Protein AF-A0A2M7J0S3-F1 (afdb_monomer)

Nearest PDB structures (foldseek):
  3ipl-assembly2_B  TM=6.692E-01  e=1.145E-30  Staphylococcus aureus subsp. aureus N315
  3wv4-assembly1_A  TM=7.701E-01  e=1.755E-23  Streptomyces halstedii
  3wv4-assembly2_B  TM=7.787E-01  e=6.938E-21  Streptomyces halstedii
  3wvn-assembly2_B  TM=7.844E-01  e=5.944E-20  Streptomyces halstedii
  3wv5-assembly2_B  TM=7.786E-01  e=8.421E-20  Streptomyces halstedii

Foldseek 3Di:
DDFDKDKDKDAPPRPCVVVQVVQLQVQLCVVFVFRDPDAARMKMFIATPVRHTFWMKHKDQQPPDQDPCCLQDPDGPQVLVCVQVVHRDDSRQEMEIGSTGGNDPVCLVVVVVVVLVVSVVSVHFKYKYKDFPVNQVVCVVLVWHWGFRFWGDLVSDDPVNSVNSGCVCVSGITITMTTNDVDSVLVVVQQPLLVLLVVLCVVFVQQWAEAEPVDTHGSVRLNVLLVVVLVVVLPDPALEEEEAEFFGPVSLSNLSSLSRNNREYQYDDPLDDLVQSLLSCQLQLHQKYKYPCVVVNVVSCVVSVWDFPDWDWDQRNNDTIIIGGTPPRDDFDDQPQFSYWAWDFDLVQHTWTFGFHSNLLVQVLVLLLVQAVQAAAAEEEEQDTCSPLQCVRPQRSNNSSRSYYHYGYGNVQLADDHQDGGDLVSVQCSLQVRLHQEYEDEQVNLLSPLVCVVVPHDDSPNHQEYEYEPADHDLVSVVSCVVVVHRYKAFYADVQSSGTQAIAYPVWHDRQFNHAGGPQWDWDADPQQFIWIAGSGTLDIGPDHGDDHGGTHGPQWGWDADPVRTIHTQEGVVQFAAALVGDTDHQSNLFNQLCSQQQFPGWGWDHHHHQAIEIATATPDPDPVSVVSSVVSLVVSQVVDDRRHRHPYYDYDPDDQDSVVVQAHSNGHGSNVD

Sequence (674 aa):
MNRTFTVHFSEPKADDRAEIEQFIRTVFFQAYGAKISHFMPRLMSLRDLEGKLFAACGLRDATHERLFLETYTDQPIEQLLSARVGRPVPRKDIIEIGNFSVAEMGMARLLNGAIFDQLHATSKHWAVFTGVQLLRNALIKSDITPEFLCDVDKQRLPLEEQADWGSYYEQKPQVMAIERSESITEKKMQPALIAALARQCAQQPDVLALVGEKHTFSYGELGRAIEQISALLHTFPAHTLGLALDNSALWAVLDLAGLASHKVIIPLPFFFSAEQIAHSILDAGITSILTDQPAGYEQILSASGIETEAVCTHIIGGREITELRLANIPTKVLPEGTVKVTYTSGTTGHPKGVCLSANALYQVAESLRIATHAQPGDQHVSVLPFATLLENLAGIYVPLLAGATCHLQPLATVGLSGSSGLDVQKMLGALIKRDATSTILTPQLLHALIAALEAGHPKPAHLRFVAIGGATVSERLLLRAEALKLPVFEGYGLSECASVVALNTESAHRIGSVGRPLPHNRLKFAADGEILVAGSTLLGYIGDEPVKAGDYWPTGDIGFLDDEGYLHLSGRKKNIFITSFGRNVSPEWVERELTLYPAIAQAAVFGEGRPWNTAVIVPRGTTPEGMAAVNLAIAEANRLLPDYAQVKCWLPANAPFLPQNGQLTANGRLKRDA

pLDDT: mean 90.09, std 9.77, range [32.38, 98.75]

Secondary structure (DSSP, 8-state):
----EEEEEE-TT-TTHHHHHHHHHHHHHHHH--------SEEEEEEETT--EEEEEEEEETTTS--GGGGS-SS-HHHHHHHHHTS---GGGEEEEEEEEESSTTHHHHHHHHHHHHHHHTT--EEEEEE-HHHHHHHHHTT--PEEEEE--GGGS-HHHHGGGTTGGGG--EEEEEE--S-HHHHHHS-HHHHHHHHHHHH-TTSEEEEESS-EEEHHHHHHHHHHHHHHHHT-S-SEEEEE--S-HHHHHHHHHHHHTT-EEEE--TTS-HHHHHHHHHHHT--EEEES-HHHHHHHHHHTT--EEEEEEEEETTEEEEEEEESSPPP--PPTTEEEEEEEE-TTSSEEEEEEEHHHHHHHHHHHHHHTT--TT-EEE--S-TTSHHHIIIIIIHHHHHT-EEEE--TTTTTEETTTEE-HHHHHHHHHHTT-SEEEE-HHHHHHHHHHHHTTPPP-TT--EEEE-SSPPPHHHHHHHHHTT--EEEEEEEGGGTEEEEE--SSS--TTS--EEPTT-EEEE-TT-EEEEESS--SEETTSPPPPTTPPEEEEEEEEE-TTS-EEEEEETTT-EE-TTS-EE-HHHHHHHHHTSTTEEEEEEE-TT-SSEEEEEEES--SHHHHHHHHHHHHHHHHHS-GGG-EEEEEE-SS---TTTTSB-TTS-B-TT-

Radius of gyration: 31.03 Å; Cα contacts (8 Å, |Δi|>4): 1410; chains: 1; bounding box: 91×50×81 Å

Mean predicted aligned error: 13.44 Å

Solvent-accessible surface area (backbone atoms only — not comparable to full-atom values): 35746 Å² total; per-residue (Å²): 134,88,82,64,72,45,81,48,79,32,45,89,82,40,91,64,32,66,59,55,52,51,49,38,32,49,44,40,29,73,75,27,60,16,60,70,84,83,76,50,64,32,33,41,35,35,18,38,90,88,63,52,79,43,32,36,30,15,39,42,59,41,70,84,47,86,58,75,73,48,57,57,42,99,56,60,64,40,58,56,49,15,65,72,73,74,46,92,47,63,50,72,28,34,32,40,47,41,68,78,30,54,77,48,86,77,41,51,62,54,53,53,49,55,51,51,53,49,29,60,78,66,70,31,44,30,45,31,34,74,41,34,63,68,56,50,54,54,35,45,76,63,76,41,78,65,46,80,74,46,69,58,54,70,83,61,48,61,78,83,57,53,70,35,41,48,51,49,70,79,51,58,31,27,35,32,36,37,73,64,56,84,42,69,65,50,69,70,64,47,39,66,50,55,58,50,35,50,52,39,17,70,75,42,35,84,46,59,32,31,42,24,85,90,44,70,26,27,20,40,50,43,48,53,50,25,54,55,46,17,59,53,53,63,71,46,89,53,59,27,37,29,40,44,55,68,42,30,35,64,48,55,42,54,55,52,10,26,50,69,51,68,25,24,37,28,50,48,51,87,59,52,51,56,67,51,50,48,48,51,33,55,64,63,22,37,34,31,33,42,22,76,49,55,72,62,51,51,51,36,31,53,78,65,74,44,48,71,71,46,80,45,81,42,78,57,96,88,38,78,34,34,36,42,29,43,42,94,54,52,88,55,78,65,50,87,68,49,31,33,37,45,68,42,68,34,97,84,75,56,65,42,41,35,26,29,32,51,64,26,50,32,49,41,26,52,44,46,23,61,60,68,63,49,39,64,80,38,23,32,39,49,64,60,59,56,47,40,62,55,39,37,37,61,48,45,47,16,34,44,66,30,52,8,25,26,35,26,41,38,47,67,65,34,17,35,42,81,87,80,45,74,39,66,67,36,31,53,47,46,38,44,80,56,55,19,22,29,38,57,36,42,58,67,55,47,50,52,51,50,53,41,44,76,73,69,46,88,72,56,85,52,51,66,40,33,42,30,33,97,58,87,70,50,56,70,58,51,52,55,35,48,76,70,67,45,48,68,26,42,32,36,62,41,68,62,40,48,21,68,45,21,40,26,31,96,93,48,69,49,89,79,34,30,10,31,69,38,87,58,51,45,80,48,65,47,99,85,26,34,36,25,42,21,57,35,44,33,32,23,45,64,85,50,77,61,51,61,92,73,52,66,45,78,69,55,35,24,39,49,68,50,99,86,52,35,33,31,77,63,40,44,63,89,62,49,34,42,27,60,82,74,45,80,38,37,32,69,60,52,25,44,56,46,42,73,33,86,35,30,67,44,53,48,53,47,36,66,66,28,91,53,24,36,33,41,30,26,59,68,34,89,49,75,68,29,51,50,41,36,55,50,42,48,54,58,41,35,74,76,37,58,79,89,62,24,65,79,44,75,42,78,46,95,58,76,81,32,50,91,78,54,29,19,36,79,82,69,46,79,36,88,94,99

Structure (mmCIF, N/CA/C/O backbone):
data_AF-A0A2M7J0S3-F1
#
_entry.id   AF-A0A2M7J0S3-F1
#
loop_
_atom_site.group_PDB
_atom_site.id
_atom_site.type_symbol
_atom_site.label_atom_id
_atom_site.label_alt_id
_atom_site.label_comp_id
_atom_site.label_asym_id
_atom_site.label_entity_id
_atom_site.label_seq_id
_atom_site.pdbx_PDB_ins_code
_atom_site.Cartn_x
_atom_site.Cartn_y
_atom_site.Cartn_z
_atom_site.occupancy
_atom_site.B_iso_or_equiv
_atom_site.auth_seq_id
_atom_site.auth_comp_id
_atom_site.auth_asym_id
_atom_site.auth_atom_id
_atom_site.pdbx_PDB_model_num
ATOM 1 N N . MET A 1 1 ? -26.848 18.450 5.340 1.00 32.38 1 MET A N 1
ATOM 2 C CA . MET A 1 1 ? -26.192 19.356 6.306 1.00 32.38 1 MET A CA 1
ATOM 3 C C . MET A 1 1 ? -25.910 18.540 7.556 1.00 32.38 1 MET A C 1
ATOM 5 O O . MET A 1 1 ? -26.853 18.249 8.280 1.00 32.38 1 MET A O 1
ATOM 9 N N . ASN A 1 2 ? -24.673 18.084 7.758 1.00 43.59 2 ASN A N 1
ATOM 10 C CA . ASN A 1 2 ? -24.297 17.350 8.970 1.00 43.59 2 ASN A CA 1
ATOM 11 C C . ASN A 1 2 ? -23.998 18.372 10.068 1.00 43.59 2 ASN A C 1
ATOM 13 O O . ASN A 1 2 ? -23.011 19.094 9.982 1.00 43.59 2 ASN A O 1
ATOM 17 N N . ARG A 1 3 ? -24.891 18.483 11.054 1.00 60.50 3 ARG A N 1
ATOM 18 C CA . ARG A 1 3 ? -24.628 19.228 12.290 1.00 60.50 3 ARG A CA 1
ATOM 19 C C . ARG A 1 3 ? -23.797 18.337 13.214 1.00 60.50 3 ARG A C 1
ATOM 21 O O . ARG A 1 3 ? -24.129 17.164 13.372 1.00 60.50 3 ARG A O 1
ATOM 28 N N . THR A 1 4 ? -22.738 18.884 13.798 1.00 67.12 4 THR A N 1
ATOM 29 C CA . THR A 1 4 ? -21.913 18.203 14.806 1.00 67.12 4 THR A CA 1
ATOM 30 C C . THR A 1 4 ? -22.529 18.407 16.187 1.00 67.12 4 THR A C 1
ATOM 32 O O . THR A 1 4 ? -22.968 19.514 16.502 1.00 67.12 4 THR A O 1
ATOM 35 N N . PHE A 1 5 ? -22.552 17.353 17.003 1.00 81.06 5 PHE A N 1
ATOM 36 C CA . PHE A 1 5 ? -23.124 17.372 18.348 1.00 81.06 5 PHE A CA 1
ATOM 37 C C . PHE A 1 5 ? -22.103 16.923 19.393 1.00 81.06 5 PHE A C 1
ATOM 39 O O . PHE A 1 5 ? -21.172 16.180 19.095 1.00 81.06 5 PHE A O 1
ATOM 46 N N . THR A 1 6 ? -22.312 17.364 20.626 1.00 79.62 6 THR A N 1
ATOM 47 C CA . THR A 1 6 ? -21.531 17.029 21.815 1.00 79.62 6 THR A CA 1
ATOM 48 C C . THR A 1 6 ? -22.448 16.420 22.874 1.00 79.62 6 THR A C 1
ATOM 50 O O . THR A 1 6 ? -23.615 16.807 22.991 1.00 79.62 6 THR A O 1
ATOM 53 N N . VAL A 1 7 ? -21.930 15.442 23.622 1.00 89.25 7 VAL A N 1
ATOM 54 C CA . VAL A 1 7 ? -22.646 14.759 24.709 1.00 89.25 7 VAL A CA 1
ATOM 55 C C . VAL A 1 7 ? -22.240 15.385 26.038 1.00 89.25 7 VAL A C 1
ATOM 57 O O . VAL A 1 7 ? -21.050 15.477 26.332 1.00 89.25 7 VAL A O 1
ATOM 60 N N . HIS A 1 8 ? -23.218 15.774 26.855 1.00 90.56 8 HIS A N 1
ATOM 61 C CA . HIS A 1 8 ? -22.993 16.337 28.192 1.00 90.56 8 HIS A CA 1
ATOM 62 C C . HIS A 1 8 ? -23.779 15.561 29.242 1.00 90.56 8 HIS A C 1
ATOM 64 O O . HIS A 1 8 ? -24.895 15.108 28.976 1.00 90.56 8 HIS A O 1
ATOM 70 N N . PHE A 1 9 ? -23.217 15.438 30.444 1.00 93.75 9 PHE A N 1
ATOM 71 C CA . PHE A 1 9 ? -23.850 14.762 31.575 1.00 93.75 9 PHE A CA 1
ATOM 72 C C . PHE A 1 9 ? -24.130 15.745 32.707 1.00 93.75 9 PHE A C 1
ATOM 74 O O . PHE A 1 9 ? -23.251 16.511 33.090 1.00 93.75 9 PHE A O 1
ATOM 81 N N . SER A 1 10 ? -25.336 15.669 33.261 1.00 95.19 10 SER A N 1
ATOM 82 C CA . SER A 1 10 ? -25.840 16.588 34.276 1.00 95.19 10 SER A CA 1
ATOM 83 C C . SER A 1 10 ? -26.353 15.824 35.498 1.00 95.19 10 SER A C 1
ATOM 85 O O . SER A 1 10 ? -27.333 15.070 35.436 1.00 95.19 10 SER A O 1
ATOM 87 N N . GLU A 1 11 ? -25.660 16.016 36.617 1.00 94.38 11 GLU A N 1
ATOM 88 C CA . GLU A 1 11 ? -26.003 15.467 37.933 1.00 94.38 11 GLU A CA 1
ATOM 89 C C . GLU A 1 11 ? -27.091 16.321 38.624 1.00 94.38 11 GLU A C 1
ATOM 91 O O . GLU A 1 11 ? -27.333 17.455 38.207 1.00 94.38 11 GLU A O 1
ATOM 96 N N . PRO A 1 12 ? -27.745 15.856 39.710 1.00 90.31 12 PRO A N 1
ATOM 97 C CA . PRO A 1 12 ? -28.886 16.559 40.320 1.00 90.31 12 PRO A CA 1
ATOM 98 C C . PRO A 1 12 ? -28.627 18.001 40.790 1.00 90.31 12 PRO A C 1
ATOM 100 O O . PRO A 1 12 ? -29.574 18.742 41.032 1.00 90.31 12 PRO A O 1
ATOM 103 N N . LYS A 1 13 ? -27.361 18.397 40.963 1.00 90.00 13 LYS A N 1
ATOM 104 C CA . LYS A 1 13 ? -26.948 19.737 41.418 1.00 90.00 13 LYS A CA 1
ATOM 105 C C . LYS A 1 13 ? -26.138 20.513 40.373 1.00 90.00 13 LYS A C 1
ATOM 107 O O . LYS A 1 13 ? -25.521 21.510 40.727 1.00 90.00 13 LYS A O 1
ATOM 112 N N . ALA A 1 14 ? -26.074 20.029 39.134 1.00 91.62 14 ALA A N 1
ATOM 113 C CA . ALA A 1 14 ? -25.345 20.708 38.071 1.00 91.62 14 ALA A CA 1
ATOM 114 C C . ALA A 1 14 ? -26.094 21.965 37.599 1.00 91.62 14 ALA A C 1
ATOM 116 O O . ALA A 1 14 ? -27.326 21.993 37.587 1.00 91.62 14 ALA A O 1
ATOM 117 N N . ASP A 1 15 ? -25.351 22.992 37.184 1.00 91.12 15 ASP A N 1
ATOM 118 C CA . ASP A 1 15 ? -25.921 24.288 36.788 1.00 91.12 15 ASP A CA 1
ATOM 119 C C . ASP A 1 15 ? -26.841 24.178 35.558 1.00 91.12 15 ASP A C 1
ATOM 121 O O . ASP A 1 15 ? -27.838 24.891 35.446 1.00 91.12 15 ASP A O 1
ATOM 125 N N . ASP A 1 16 ? -26.552 23.241 34.653 1.00 92.81 16 ASP A N 1
ATOM 126 C CA . ASP A 1 16 ? -27.314 22.997 33.424 1.00 92.81 16 ASP A CA 1
ATOM 127 C C . ASP A 1 16 ? -28.545 22.092 33.627 1.00 92.81 16 ASP A C 1
ATOM 129 O O . ASP A 1 16 ? -29.359 21.911 32.717 1.00 92.81 16 ASP A O 1
ATOM 133 N N . ARG A 1 17 ? -28.723 21.535 34.831 1.00 96.12 17 ARG A N 1
ATOM 134 C CA . ARG A 1 17 ? -29.756 20.537 35.133 1.00 96.12 17 ARG A CA 1
ATOM 135 C C . ARG A 1 17 ? -31.165 21.053 34.872 1.00 96.12 17 ARG A C 1
ATOM 137 O O . ARG A 1 17 ? -31.971 20.374 34.235 1.00 96.12 17 ARG A O 1
ATOM 144 N N . ALA A 1 18 ? -31.455 22.261 35.349 1.00 95.75 18 ALA A N 1
ATOM 145 C CA . ALA A 1 18 ? -32.781 22.864 35.247 1.00 95.75 18 ALA A CA 1
ATOM 146 C C . ALA A 1 18 ? -33.213 23.072 33.785 1.00 95.75 18 ALA A C 1
ATOM 148 O O . ALA A 1 18 ? -34.384 22.877 33.454 1.00 95.75 18 ALA A O 1
ATOM 149 N N . GLU A 1 19 ? -32.266 23.413 32.905 1.00 96.69 19 GLU A N 1
ATOM 150 C CA . GLU A 1 19 ? -32.504 23.561 31.467 1.00 96.69 19 GLU A CA 1
ATOM 151 C C . GLU A 1 19 ? -32.925 22.224 30.841 1.00 96.69 19 GLU A C 1
ATOM 153 O O . GLU A 1 19 ? -33.933 22.155 30.133 1.00 96.69 19 GLU A O 1
ATOM 158 N N . ILE A 1 20 ? -32.192 21.147 31.141 1.00 97.19 20 ILE A N 1
ATOM 159 C CA . ILE A 1 20 ? -32.454 19.816 30.578 1.00 97.19 20 ILE A CA 1
ATOM 160 C C . ILE A 1 20 ? -33.793 19.268 31.086 1.00 97.19 20 ILE A C 1
ATOM 162 O O . ILE A 1 20 ? -34.585 18.734 30.306 1.00 97.19 20 ILE A O 1
ATOM 166 N N . GLU A 1 21 ? -34.095 19.432 32.375 1.00 97.44 21 GLU A N 1
ATOM 167 C CA . GLU A 1 21 ? -35.396 19.042 32.921 1.00 97.44 21 GLU A CA 1
ATOM 168 C C . GLU A 1 21 ? -36.540 19.815 32.263 1.00 97.44 21 GLU A C 1
ATOM 170 O O . GLU A 1 21 ? -37.564 19.227 31.910 1.00 97.44 21 GLU A O 1
ATOM 175 N N . GLN A 1 22 ? -36.372 21.121 32.046 1.00 97.06 22 GLN A N 1
ATOM 176 C CA . GLN A 1 22 ? -37.375 21.938 31.370 1.00 97.06 22 GLN A CA 1
ATOM 177 C C . GLN A 1 22 ? -37.581 21.515 29.910 1.00 97.06 22 GLN A C 1
ATOM 179 O O . GLN A 1 22 ? -38.719 21.491 29.428 1.00 97.06 22 GLN A O 1
ATOM 184 N N . PHE A 1 23 ? -36.511 21.132 29.215 1.00 97.25 23 PHE A N 1
ATOM 185 C CA . PHE A 1 23 ? -36.592 20.555 27.877 1.00 97.25 23 PHE A CA 1
ATOM 186 C C . PHE A 1 23 ? -37.405 19.255 27.872 1.00 97.25 23 PHE A C 1
ATOM 188 O O . PHE A 1 23 ? -38.362 19.135 27.106 1.00 97.25 23 PHE A O 1
ATOM 195 N N . ILE A 1 24 ? -37.100 18.321 28.778 1.00 97.00 24 ILE A N 1
ATOM 196 C CA . ILE A 1 24 ? -37.841 17.059 28.931 1.00 97.00 24 ILE A CA 1
ATOM 197 C C . ILE A 1 24 ? -39.324 17.334 29.227 1.00 97.00 24 ILE A C 1
ATOM 199 O O . ILE A 1 24 ? -40.192 16.764 28.564 1.00 97.00 24 ILE A O 1
ATOM 203 N N . ARG A 1 25 ? -39.636 18.243 30.167 1.00 96.94 25 ARG A N 1
ATOM 204 C CA . ARG A 1 25 ? -41.025 18.647 30.476 1.00 96.94 25 ARG A CA 1
ATOM 205 C C . ARG A 1 25 ? -41.748 19.135 29.229 1.00 96.94 25 ARG A C 1
ATOM 207 O O . ARG A 1 25 ? -42.872 18.720 28.970 1.00 96.94 25 ARG A O 1
ATOM 214 N N . THR A 1 26 ? -41.091 19.988 28.449 1.00 96.31 26 THR A N 1
ATOM 215 C CA . THR A 1 26 ? -41.666 20.570 27.234 1.00 96.31 26 THR A CA 1
ATOM 216 C C . THR A 1 26 ? -41.979 19.491 26.199 1.00 96.31 26 THR A C 1
ATOM 218 O O . THR A 1 26 ? -43.093 19.459 25.679 1.00 96.31 26 THR A O 1
ATOM 221 N N . VAL A 1 27 ? -41.043 18.570 25.946 1.00 94.50 27 VAL A N 1
ATOM 222 C CA . VAL A 1 27 ? -41.226 17.481 24.972 1.00 94.50 27 VAL A CA 1
ATOM 223 C C . VAL A 1 27 ? -42.366 16.547 25.389 1.00 94.50 27 VAL A C 1
ATOM 225 O O . VAL A 1 27 ? -43.244 16.249 24.580 1.00 94.50 27 VAL A O 1
ATOM 228 N N . PHE A 1 28 ? -42.406 16.119 26.653 1.00 93.88 28 PHE A N 1
ATOM 229 C CA . PHE A 1 28 ? -43.465 15.235 27.153 1.00 93.88 28 PHE A CA 1
ATOM 230 C C . PHE A 1 28 ? -44.840 15.912 27.191 1.00 93.88 28 PHE A C 1
ATOM 232 O O . PHE A 1 28 ? -45.845 15.284 26.848 1.00 93.88 28 PHE A O 1
ATOM 239 N N . PHE A 1 29 ? -44.896 17.194 27.555 1.00 95.31 29 PHE A N 1
ATOM 240 C CA . PHE A 1 29 ? -46.138 17.958 27.538 1.00 95.31 29 PHE A CA 1
ATOM 241 C C . PHE A 1 29 ? -46.675 18.125 26.113 1.00 95.31 29 PHE A C 1
ATOM 243 O O . PHE A 1 29 ? -47.858 17.904 25.877 1.00 95.31 29 PHE A O 1
ATOM 250 N N . GLN A 1 30 ? -45.813 18.446 25.144 1.00 93.88 30 GLN A N 1
ATOM 251 C CA . GLN A 1 30 ? -46.215 18.585 23.741 1.00 93.88 30 GLN A CA 1
ATOM 252 C C . GLN A 1 30 ? -46.657 17.257 23.121 1.00 93.88 30 GLN A C 1
ATOM 254 O O . GLN A 1 30 ? -47.626 17.232 22.366 1.00 93.88 30 GLN A O 1
ATOM 259 N N . ALA A 1 31 ? -45.963 16.159 23.430 1.00 89.88 31 ALA A N 1
ATOM 260 C CA . ALA A 1 31 ? -46.258 14.856 22.844 1.00 89.88 31 ALA A CA 1
ATOM 261 C C . ALA A 1 31 ? -47.492 14.184 23.466 1.00 89.88 31 ALA A C 1
ATOM 263 O O . ALA A 1 31 ? -48.247 13.526 22.754 1.00 89.88 31 ALA A O 1
ATOM 264 N N . TYR A 1 32 ? -47.691 14.334 24.780 1.00 93.06 32 TYR A N 1
ATOM 265 C CA . TYR A 1 32 ? -48.666 13.527 25.523 1.00 93.06 32 TYR A CA 1
ATOM 266 C C . TYR A 1 32 ? -49.577 14.325 26.461 1.00 93.06 32 TYR A C 1
ATOM 268 O O . TYR A 1 32 ? -50.483 13.743 27.059 1.00 93.06 32 TYR A O 1
ATOM 276 N N . GLY A 1 33 ? -49.347 15.628 26.637 1.00 94.12 33 GLY A N 1
ATOM 277 C CA . GLY A 1 33 ? -49.967 16.412 27.710 1.00 94.12 33 GLY A CA 1
ATOM 278 C C . GLY A 1 33 ? -49.444 16.044 29.103 1.00 94.12 33 GLY A C 1
ATOM 279 O O . GLY A 1 33 ? -50.100 16.347 30.097 1.00 94.12 33 GLY A O 1
ATOM 280 N N . ALA A 1 34 ? -48.293 15.366 29.183 1.00 93.88 34 ALA A N 1
ATOM 281 C CA . ALA A 1 34 ? -47.735 14.866 30.433 1.00 93.88 34 ALA A CA 1
ATOM 282 C C . ALA A 1 34 ? -46.960 15.953 31.204 1.00 93.88 34 ALA A C 1
ATOM 284 O O . ALA A 1 34 ? -46.168 16.701 30.630 1.00 93.88 34 ALA A O 1
ATOM 285 N N . LYS A 1 35 ? -47.162 16.014 32.521 1.00 93.69 35 LYS A N 1
ATOM 286 C CA . LYS A 1 35 ? -46.503 16.905 33.479 1.00 93.69 35 LYS A CA 1
ATOM 287 C C . LYS A 1 35 ? -45.435 16.138 34.256 1.00 93.69 35 LYS A C 1
ATOM 289 O O . LYS A 1 35 ? -45.673 15.634 35.344 1.00 93.69 35 LYS A O 1
ATOM 294 N N . ILE A 1 36 ? -44.238 16.052 33.686 1.00 92.12 36 ILE A N 1
ATOM 295 C CA . ILE A 1 36 ? -43.139 15.296 34.298 1.00 92.12 36 ILE A CA 1
ATOM 296 C C . ILE A 1 36 ? -42.574 16.040 35.517 1.00 92.12 36 ILE A C 1
ATOM 298 O O . ILE A 1 36 ? -42.018 17.137 35.401 1.00 92.12 36 ILE A O 1
ATOM 302 N N . SER A 1 37 ? -42.699 15.413 36.684 1.00 88.19 37 SER A N 1
ATOM 303 C CA . SER A 1 37 ? -42.156 15.875 37.966 1.00 88.19 37 SER A CA 1
ATOM 304 C C . SER A 1 37 ? -40.926 15.076 38.414 1.00 88.19 37 SER A C 1
ATOM 306 O O . SER A 1 37 ? -40.100 15.613 39.149 1.00 88.19 37 SER A O 1
ATOM 308 N N . HIS A 1 38 ? -40.763 13.841 37.923 1.00 88.31 38 HIS A N 1
ATOM 309 C CA . HIS A 1 38 ? -39.663 12.943 38.284 1.00 88.31 38 HIS A CA 1
ATOM 310 C C . HIS A 1 38 ? -38.613 12.804 37.174 1.00 88.31 38 HIS A C 1
ATOM 312 O O . HIS A 1 38 ? -38.932 12.535 36.011 1.00 88.31 38 HIS A O 1
ATOM 318 N N . PHE A 1 39 ? -37.339 12.924 37.549 1.00 93.31 39 PHE A N 1
ATOM 319 C CA . PHE A 1 39 ? -36.194 12.814 36.643 1.00 93.31 39 PHE A CA 1
ATOM 320 C C . PHE A 1 39 ? -35.208 11.776 37.163 1.00 93.31 39 PHE A C 1
ATOM 322 O O . PHE A 1 39 ? -35.024 11.621 38.370 1.00 93.31 39 PHE A O 1
ATOM 329 N N . MET A 1 40 ? -34.550 11.070 36.246 1.00 93.00 40 MET A N 1
ATOM 330 C CA . MET A 1 40 ? -33.470 10.150 36.606 1.00 93.00 40 MET A CA 1
ATOM 331 C C . MET A 1 40 ? -32.309 10.890 37.287 1.00 93.00 40 MET A C 1
ATOM 333 O O . MET A 1 40 ? -32.089 12.068 36.993 1.00 93.00 40 MET A O 1
ATOM 337 N N . PRO A 1 41 ? -31.543 10.219 38.169 1.00 92.56 41 PRO A N 1
ATOM 338 C CA . PRO A 1 41 ? -30.468 10.858 38.926 1.00 92.56 41 PRO A CA 1
ATOM 339 C C . PRO A 1 41 ? -29.458 11.547 38.004 1.00 92.56 41 PRO A C 1
ATOM 341 O O . PRO A 1 41 ? -29.143 12.716 38.208 1.00 92.56 41 PRO A O 1
ATOM 344 N N . ARG A 1 42 ? -29.070 10.897 36.905 1.00 94.75 42 ARG A N 1
ATOM 345 C CA . ARG A 1 42 ? -28.171 11.471 35.904 1.00 94.75 42 ARG A CA 1
ATOM 346 C C . ARG A 1 42 ? -28.921 11.738 34.604 1.00 94.75 42 ARG A C 1
ATOM 348 O O . ARG A 1 42 ? -29.641 10.866 34.123 1.00 94.75 42 ARG A O 1
ATOM 355 N N . LEU A 1 43 ? -28.755 12.924 34.025 1.00 97.31 43 LEU A N 1
ATOM 356 C CA . LEU A 1 43 ? -29.263 13.242 32.689 1.00 97.31 43 LEU A CA 1
ATOM 357 C C . LEU A 1 43 ? -28.104 13.310 31.697 1.00 97.31 43 LEU A C 1
ATOM 359 O O . LEU A 1 43 ? -27.025 13.796 32.020 1.00 97.31 43 LEU A O 1
ATOM 363 N N . MET A 1 44 ? -28.340 12.826 30.487 1.00 96.50 44 MET A N 1
ATOM 364 C CA . MET A 1 44 ? -27.449 12.944 29.342 1.00 96.50 44 MET A CA 1
ATOM 365 C C . MET A 1 44 ? -28.131 13.815 28.294 1.00 96.50 44 MET A C 1
ATOM 367 O O . MET A 1 44 ? -29.319 13.637 28.026 1.00 96.50 44 MET A O 1
ATOM 371 N N . SER A 1 45 ? -27.393 14.745 27.699 1.00 96.25 45 SER A N 1
ATOM 372 C CA . SER A 1 45 ? -27.910 15.686 26.710 1.00 96.25 45 SER A CA 1
ATOM 373 C C . SER A 1 45 ? -27.042 15.754 25.457 1.00 96.25 45 SER A C 1
ATOM 375 O O . SER A 1 45 ? -25.824 15.609 25.532 1.00 96.25 45 SER A O 1
ATOM 377 N N . LEU A 1 46 ? -27.682 15.981 24.306 1.00 92.69 46 LEU A N 1
ATOM 378 C CA . LEU A 1 46 ? -27.028 16.270 23.031 1.00 92.69 46 LEU A CA 1
ATOM 379 C C . LEU A 1 46 ? -27.172 17.744 22.694 1.00 92.69 46 LEU A C 1
ATOM 381 O O . LEU A 1 46 ? -28.294 18.246 22.553 1.00 92.69 46 LEU A O 1
ATOM 385 N N . ARG A 1 47 ? -26.031 18.408 22.520 1.00 92.38 47 ARG A N 1
ATOM 386 C CA . ARG A 1 47 ? -25.951 19.832 22.199 1.00 92.38 47 ARG A CA 1
ATOM 387 C C . ARG A 1 47 ? -25.172 20.058 20.914 1.00 92.38 47 ARG A C 1
ATOM 389 O O . ARG A 1 47 ? -24.250 19.300 20.632 1.00 92.38 47 ARG A O 1
ATOM 396 N N . ASP A 1 48 ? -25.531 21.059 20.121 1.00 88.19 48 ASP A N 1
ATOM 397 C CA . ASP A 1 48 ? -24.676 21.470 19.000 1.00 88.19 48 ASP A CA 1
ATOM 398 C C . ASP A 1 48 ? -23.417 22.210 19.495 1.00 88.19 48 ASP A C 1
ATOM 400 O O . ASP A 1 48 ? -23.196 22.367 20.698 1.00 88.19 48 ASP A O 1
ATOM 404 N N . LEU A 1 49 ? -22.565 22.647 18.565 1.00 80.50 49 LEU A N 1
ATOM 405 C CA . LEU A 1 49 ? -21.338 23.386 18.889 1.00 80.50 49 LEU A CA 1
ATOM 406 C C . LEU A 1 49 ? -21.601 24.770 19.508 1.00 80.50 49 LEU A C 1
ATOM 408 O O . LEU A 1 49 ? -20.705 25.333 20.128 1.00 80.50 49 LEU A O 1
ATOM 412 N N . GLU A 1 50 ? -22.815 25.304 19.364 1.00 85.88 50 GLU A N 1
ATOM 413 C CA . GLU A 1 50 ? -23.250 26.557 19.990 1.00 85.88 50 GLU A CA 1
ATOM 414 C C . GLU A 1 50 ? -23.863 26.314 21.385 1.00 85.88 50 GLU A C 1
ATOM 416 O O . GLU A 1 50 ? -24.277 27.256 22.059 1.00 85.88 50 GLU A O 1
ATOM 421 N N . GLY A 1 51 ? -23.908 25.057 21.846 1.00 85.19 51 GLY A N 1
ATOM 422 C CA . GLY A 1 51 ? -24.425 24.662 23.157 1.00 85.19 51 GLY A CA 1
ATOM 423 C C . GLY A 1 51 ? -25.942 24.460 23.207 1.00 85.19 51 GLY A C 1
ATOM 424 O O . GLY A 1 51 ? -26.489 24.158 24.273 1.00 85.19 51 GLY A O 1
ATOM 425 N N . LYS A 1 52 ? -26.644 24.573 22.075 1.00 91.62 52 LYS A N 1
ATOM 426 C CA . LYS A 1 52 ? -28.100 24.428 22.013 1.00 91.62 52 LYS A CA 1
ATOM 427 C C . LYS A 1 52 ? -28.515 22.972 22.194 1.00 91.62 52 LYS A C 1
ATOM 429 O O . LYS A 1 52 ? -28.009 22.095 21.504 1.00 91.62 52 LYS A O 1
ATOM 434 N N . LEU A 1 53 ? -29.486 22.726 23.072 1.00 93.81 53 LEU A N 1
ATOM 435 C CA . LEU A 1 53 ? -30.018 21.400 23.394 1.00 93.81 53 LEU A CA 1
ATOM 436 C C . LEU A 1 53 ? -30.974 20.855 22.314 1.00 93.81 53 LEU A C 1
ATOM 438 O O . LEU A 1 53 ? -31.948 21.513 21.947 1.00 93.81 53 LEU A O 1
ATOM 442 N N . PHE A 1 54 ? -30.727 19.628 21.846 1.00 94.06 54 PHE A N 1
ATOM 443 C CA . PHE A 1 54 ? -31.547 18.943 20.830 1.00 94.06 54 PHE A CA 1
ATOM 444 C C . PHE A 1 54 ? -32.163 17.627 21.302 1.00 94.06 54 PHE A C 1
ATOM 446 O O . PHE A 1 54 ? -33.187 17.193 20.765 1.00 94.06 54 PHE A O 1
ATOM 453 N N . ALA A 1 55 ? -31.546 16.967 22.276 1.00 95.25 55 ALA A N 1
ATOM 454 C CA . ALA A 1 55 ? -32.045 15.714 22.818 1.00 95.25 55 ALA A CA 1
ATOM 455 C C . ALA A 1 55 ? -31.559 15.512 24.250 1.00 95.25 55 ALA A C 1
ATOM 457 O O . ALA A 1 55 ? -30.492 16.001 24.617 1.00 95.25 55 ALA A O 1
ATOM 458 N N . ALA A 1 56 ? -32.322 14.764 25.038 1.00 96.94 56 ALA A N 1
ATOM 459 C CA . ALA A 1 56 ? -31.938 14.377 26.383 1.00 96.94 56 ALA A CA 1
ATOM 460 C C . ALA A 1 56 ? -32.539 13.023 26.769 1.00 96.94 56 ALA A C 1
ATOM 462 O O . ALA A 1 56 ? -33.631 12.666 26.329 1.00 96.94 56 ALA A O 1
ATOM 463 N N . CYS A 1 57 ? -31.853 12.284 27.633 1.00 96.88 57 CYS A N 1
ATOM 464 C CA . CYS A 1 57 ? -32.416 11.140 28.341 1.00 96.88 57 CYS A CA 1
ATOM 465 C C . CYS A 1 57 ? -31.862 11.059 29.761 1.00 96.88 57 CYS A C 1
ATOM 467 O O . CYS A 1 57 ? -30.835 11.645 30.090 1.00 96.88 57 CYS A O 1
ATOM 469 N N . GLY A 1 58 ? -32.550 10.310 30.606 1.00 96.31 58 GLY A N 1
ATOM 470 C CA . GLY A 1 58 ? -32.132 9.988 31.956 1.00 96.31 58 GLY A CA 1
ATOM 471 C C . GLY A 1 58 ? -31.470 8.622 32.043 1.00 96.31 58 GLY A C 1
ATOM 472 O O . GLY A 1 58 ? -31.860 7.707 31.324 1.00 96.31 58 GLY A O 1
ATOM 473 N N . LEU A 1 59 ? -30.498 8.493 32.940 1.00 94.62 59 LEU A N 1
ATOM 474 C CA . LEU A 1 59 ? -29.718 7.287 33.188 1.00 94.62 59 LEU A CA 1
ATOM 475 C C . LEU A 1 59 ? -29.782 6.930 34.678 1.00 94.62 59 LEU A C 1
ATOM 477 O O . LEU A 1 59 ? -29.584 7.795 35.537 1.00 94.62 59 LEU A O 1
ATOM 481 N N . ARG A 1 60 ? -30.011 5.652 34.986 1.00 93.38 60 ARG A N 1
ATOM 482 C CA . ARG A 1 60 ? -29.910 5.100 36.345 1.00 93.38 60 ARG A CA 1
ATOM 483 C C . ARG A 1 60 ? -29.152 3.781 36.322 1.00 93.38 60 ARG A C 1
ATOM 485 O O . ARG A 1 60 ? -29.516 2.868 35.589 1.00 93.38 60 ARG A O 1
ATOM 492 N N . ASP A 1 61 ? -28.107 3.682 37.134 1.00 91.69 61 ASP A N 1
ATOM 493 C CA . ASP A 1 61 ? -27.355 2.440 37.289 1.00 91.69 61 ASP A CA 1
ATOM 494 C C . ASP A 1 61 ? -28.112 1.462 38.199 1.00 91.69 61 ASP A C 1
ATOM 496 O O . ASP A 1 61 ? -28.505 1.814 39.314 1.00 91.69 61 ASP A O 1
ATOM 500 N N . ALA A 1 62 ? -28.298 0.224 37.741 1.00 92.69 62 ALA A N 1
ATOM 501 C CA . ALA A 1 62 ? -28.979 -0.809 38.508 1.00 92.69 62 ALA A CA 1
ATOM 502 C C . ALA A 1 62 ? -28.174 -1.305 39.726 1.00 92.69 62 ALA A C 1
ATOM 504 O O . ALA A 1 62 ? -28.748 -1.960 40.598 1.00 92.69 62 ALA A O 1
ATOM 505 N N . THR A 1 63 ? -26.865 -1.025 39.820 1.00 88.94 63 THR A N 1
ATOM 506 C CA . THR A 1 63 ? -26.022 -1.459 40.955 1.00 88.94 63 THR A CA 1
ATOM 507 C C . THR A 1 63 ? -26.405 -0.822 42.283 1.00 88.94 63 THR A C 1
ATOM 509 O O . THR A 1 63 ? -26.257 -1.461 43.324 1.00 88.94 63 THR A O 1
ATOM 512 N N . HIS A 1 64 ? -26.822 0.441 42.261 1.00 77.94 64 HIS A N 1
ATOM 513 C CA . HIS A 1 64 ? -26.902 1.264 43.468 1.00 77.94 64 HIS A CA 1
ATOM 514 C C . HIS A 1 64 ? -28.334 1.493 43.940 1.00 77.94 64 HIS A C 1
ATOM 516 O O . HIS A 1 64 ? -28.550 1.724 45.128 1.00 77.94 64 HIS A O 1
ATOM 522 N N . GLU A 1 65 ? -29.312 1.403 43.038 1.00 79.00 65 GLU A N 1
ATOM 523 C CA . GLU A 1 65 ? -30.698 1.753 43.327 1.00 79.00 65 GLU A CA 1
ATOM 524 C C . GLU A 1 65 ? -31.693 0.780 42.685 1.00 79.00 65 GLU A C 1
ATOM 526 O O . GLU A 1 65 ? -31.402 0.033 41.741 1.00 79.00 65 GLU A O 1
ATOM 531 N N . ARG A 1 66 ? -32.917 0.796 43.217 1.00 88.94 66 ARG A N 1
ATOM 532 C CA . ARG A 1 66 ? -34.059 0.117 42.606 1.00 88.94 66 ARG A CA 1
ATOM 533 C C . ARG A 1 66 ? -34.382 0.789 41.267 1.00 88.94 66 ARG A C 1
ATOM 535 O O . ARG A 1 66 ? -34.434 2.020 41.194 1.00 88.94 66 ARG A O 1
ATOM 542 N N . LEU A 1 67 ? -34.622 0.002 40.221 1.00 93.12 67 LEU A N 1
ATOM 543 C CA . LEU A 1 67 ? -35.022 0.545 38.920 1.00 93.12 67 LEU A CA 1
ATOM 544 C C . LEU A 1 67 ? -36.486 0.987 38.972 1.00 93.12 67 LEU A C 1
ATOM 546 O O . LEU A 1 67 ? -37.311 0.325 39.599 1.00 93.12 67 LEU A O 1
ATOM 550 N N . PHE A 1 68 ? -36.836 2.087 38.307 1.00 92.12 68 PHE A N 1
ATOM 551 C CA . PHE A 1 68 ? -38.230 2.530 38.253 1.00 92.12 68 PHE A CA 1
ATOM 552 C C . PHE A 1 68 ? -39.101 1.536 37.469 1.00 92.12 68 PHE A C 1
ATOM 554 O O . PHE A 1 68 ? -40.241 1.288 37.867 1.00 92.12 68 PHE A O 1
ATOM 561 N N . LEU A 1 69 ? -38.549 0.883 36.437 1.00 93.81 69 LEU A N 1
ATOM 562 C CA . LEU A 1 69 ? -39.228 -0.191 35.688 1.00 93.81 69 LEU A CA 1
ATOM 563 C C . LEU A 1 69 ? -39.742 -1.340 36.570 1.00 93.81 69 LEU A C 1
ATOM 565 O O . LEU A 1 69 ? -40.733 -1.974 36.215 1.00 93.81 69 LEU A O 1
ATOM 569 N N . GLU A 1 70 ? -39.130 -1.579 37.734 1.00 94.19 70 GLU A N 1
ATOM 570 C CA . GLU A 1 70 ? -39.565 -2.604 38.698 1.00 94.19 70 GLU A CA 1
ATOM 571 C C . GLU A 1 70 ? -40.869 -2.242 39.426 1.00 94.19 70 GLU A C 1
ATOM 573 O O . GLU A 1 70 ? -41.337 -2.994 40.278 1.00 94.19 70 GLU A O 1
ATOM 578 N N . THR A 1 71 ? -41.462 -1.087 39.120 1.00 92.62 71 THR A N 1
ATOM 579 C CA . THR A 1 71 ? -42.843 -0.758 39.500 1.00 92.62 71 THR A CA 1
ATOM 580 C C . THR A 1 71 ? -43.842 -1.578 38.680 1.00 92.62 71 THR A C 1
ATOM 582 O O . THR A 1 71 ? -44.921 -1.915 39.163 1.00 92.62 71 THR A O 1
ATOM 585 N N . TYR A 1 72 ? -43.482 -1.951 37.448 1.00 93.31 72 TYR A N 1
ATOM 586 C CA . TYR A 1 72 ? -44.362 -2.676 36.526 1.00 93.31 72 TYR A CA 1
ATOM 587 C C . TYR A 1 72 ? -44.212 -4.195 36.594 1.00 93.31 72 TYR A C 1
ATOM 589 O O . TYR A 1 72 ? -44.986 -4.908 35.962 1.00 93.31 72 TYR A O 1
ATOM 597 N N . THR A 1 73 ? -43.245 -4.696 37.361 1.00 91.62 73 THR A N 1
ATOM 598 C CA . THR A 1 73 ? -42.898 -6.117 37.409 1.00 91.62 73 THR A CA 1
ATOM 599 C C . THR A 1 73 ? -42.997 -6.669 38.825 1.00 91.62 73 THR A C 1
ATOM 601 O O . THR A 1 73 ? -42.764 -5.965 39.802 1.00 91.62 73 THR A O 1
ATOM 604 N N . ASP A 1 74 ? -43.320 -7.958 38.938 1.00 90.12 74 ASP A N 1
ATOM 605 C CA . ASP A 1 74 ? -43.349 -8.664 40.231 1.00 90.12 74 ASP A CA 1
ATOM 606 C C . ASP A 1 74 ? -41.981 -9.278 40.591 1.00 90.12 74 ASP A C 1
ATOM 608 O O . ASP A 1 74 ? -41.779 -9.777 41.695 1.00 90.12 74 ASP A O 1
ATOM 612 N N . GLN A 1 75 ? -41.034 -9.243 39.648 1.00 92.50 75 GLN A N 1
ATOM 613 C CA . GLN A 1 75 ? -39.671 -9.757 39.779 1.00 92.50 75 GLN A CA 1
ATOM 614 C C . GLN A 1 75 ? -38.647 -8.675 39.395 1.00 92.50 75 GLN A C 1
ATOM 616 O O . GLN A 1 75 ? -38.967 -7.814 38.565 1.00 92.50 75 GLN A O 1
ATOM 621 N N . PRO A 1 76 ? -37.416 -8.723 39.943 1.00 94.81 76 PRO A N 1
ATOM 622 C CA . PRO A 1 76 ? -36.319 -7.856 39.517 1.00 94.81 76 PRO A CA 1
ATOM 623 C C . PRO A 1 76 ? -36.029 -7.979 38.016 1.00 94.81 76 PRO A C 1
ATOM 625 O O . PRO A 1 76 ? -36.120 -9.069 37.440 1.00 94.81 76 PRO A O 1
ATOM 628 N N . ILE A 1 77 ? -35.645 -6.869 37.382 1.00 96.25 77 ILE A N 1
ATOM 629 C CA . ILE A 1 77 ? -35.448 -6.805 35.925 1.00 96.25 77 ILE A CA 1
ATOM 630 C C . ILE A 1 77 ? -34.386 -7.798 35.446 1.00 96.25 77 ILE A C 1
ATOM 632 O O . ILE A 1 77 ? -34.577 -8.437 34.415 1.00 96.25 77 ILE A O 1
ATOM 636 N N . GLU A 1 78 ? -33.302 -7.993 36.195 1.00 95.75 78 GLU A N 1
ATOM 637 C CA . GLU A 1 78 ? -32.247 -8.948 35.854 1.00 95.75 78 GLU A CA 1
ATOM 638 C C . GLU A 1 78 ? -32.748 -10.395 35.784 1.00 95.75 78 GLU A C 1
ATOM 640 O O . GLU A 1 78 ? -32.252 -11.169 34.967 1.00 95.75 78 GLU A O 1
ATOM 645 N N . GLN A 1 79 ? -33.751 -10.769 36.587 1.00 95.75 79 GLN A N 1
ATOM 646 C CA . GLN A 1 79 ? -34.316 -12.121 36.577 1.00 95.75 79 GLN A CA 1
ATOM 647 C C . GLN A 1 79 ? -35.198 -12.331 35.34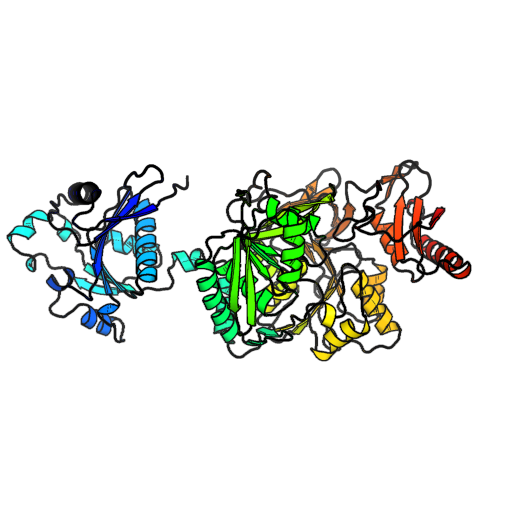8 1.00 95.75 79 GLN A C 1
ATOM 649 O O . GLN A 1 79 ? -35.036 -13.326 34.639 1.00 95.75 79 GLN A O 1
ATOM 654 N N . LEU A 1 80 ? -36.071 -11.362 35.055 1.00 95.19 80 LEU A N 1
ATOM 655 C CA . LEU A 1 80 ? -36.909 -11.379 33.854 1.00 95.19 80 LEU A CA 1
ATOM 656 C C . LEU A 1 80 ? -36.060 -11.394 32.587 1.00 95.19 80 LEU A C 1
ATOM 658 O O . LEU A 1 80 ? -36.305 -12.186 31.679 1.00 95.19 80 LEU A O 1
ATOM 662 N N . LEU A 1 81 ? -35.032 -10.550 32.550 1.00 95.00 81 LEU A N 1
ATOM 663 C CA . LEU A 1 81 ? -34.122 -10.458 31.425 1.00 95.00 81 LEU A CA 1
ATOM 664 C C . LEU A 1 81 ? -33.321 -11.751 31.257 1.00 95.00 81 LEU A C 1
ATOM 666 O O . LEU A 1 81 ? -33.299 -12.289 30.156 1.00 95.00 81 LEU A O 1
ATOM 670 N N . SER A 1 82 ? -32.766 -12.313 32.340 1.00 94.88 82 SER A N 1
ATOM 671 C CA . SER A 1 82 ? -32.053 -13.601 32.299 1.00 94.88 82 SER A CA 1
ATOM 672 C C . SER A 1 82 ? -32.926 -14.735 31.759 1.00 94.88 82 SER A C 1
ATOM 674 O O . SER A 1 82 ? -32.480 -15.529 30.929 1.00 94.88 82 SER A O 1
ATOM 676 N N . ALA A 1 83 ? -34.185 -14.800 32.206 1.00 93.06 83 ALA A N 1
ATOM 677 C CA . ALA A 1 83 ? -35.152 -15.781 31.725 1.00 93.06 83 ALA A CA 1
ATOM 678 C C . ALA A 1 83 ? -35.482 -15.570 30.240 1.00 93.06 83 ALA A C 1
ATOM 680 O O . ALA A 1 83 ? -35.593 -16.539 29.491 1.00 93.06 83 ALA A O 1
ATOM 681 N N . ARG A 1 84 ? -35.594 -14.309 29.805 1.00 92.25 84 ARG A N 1
ATOM 682 C CA . ARG A 1 84 ? -35.901 -13.949 28.419 1.00 92.25 84 ARG A CA 1
ATOM 683 C C . ARG A 1 84 ? -34.785 -14.338 27.451 1.00 92.25 84 ARG A C 1
ATOM 685 O O . ARG A 1 84 ? -35.079 -14.867 26.385 1.00 92.25 84 ARG A O 1
ATOM 692 N N . VAL A 1 85 ? -33.530 -14.097 27.828 1.00 89.38 85 VAL A N 1
ATOM 693 C CA . VAL A 1 85 ? -32.364 -14.321 26.952 1.00 89.38 85 VAL A CA 1
ATOM 694 C C . VAL A 1 85 ? -31.749 -15.714 27.101 1.00 89.38 85 VAL A C 1
ATOM 696 O O . VAL A 1 85 ? -30.812 -16.057 26.385 1.00 89.38 85 VAL A O 1
ATOM 699 N N . GLY A 1 86 ? -32.241 -16.522 28.045 1.00 90.12 86 GLY A N 1
ATOM 700 C CA . GLY A 1 86 ? -31.760 -17.886 28.281 1.00 90.12 86 GLY A CA 1
ATOM 701 C C . GLY A 1 86 ? -30.349 -17.972 28.877 1.00 90.12 86 GLY A C 1
ATOM 702 O O . GLY A 1 86 ? -29.724 -19.029 28.803 1.00 90.12 86 GLY A O 1
ATOM 703 N N . ARG A 1 87 ? -29.831 -16.885 29.465 1.00 92.50 87 ARG A N 1
ATOM 704 C CA . ARG A 1 87 ? -28.517 -16.833 30.128 1.00 92.50 87 ARG A CA 1
ATOM 705 C C . ARG A 1 87 ? -28.524 -15.888 31.333 1.00 92.50 87 ARG A C 1
ATOM 707 O O . ARG A 1 87 ? -29.308 -14.944 31.334 1.00 92.50 87 ARG A O 1
ATOM 714 N N . PRO A 1 88 ? -27.652 -16.089 32.340 1.00 93.38 88 PRO A N 1
ATOM 715 C CA . PRO A 1 88 ? -27.558 -15.176 33.476 1.00 93.38 88 PRO A CA 1
ATOM 716 C C . PRO A 1 88 ? -27.158 -13.761 33.042 1.00 93.38 88 PRO A C 1
ATOM 718 O O . PRO A 1 88 ? -26.145 -13.584 32.367 1.00 93.38 88 PRO A O 1
ATOM 721 N N . VAL A 1 89 ? -27.924 -12.762 33.478 1.00 94.38 89 VAL A N 1
ATOM 722 C CA . VAL A 1 89 ? -27.627 -11.335 33.311 1.00 94.38 89 VAL A CA 1
ATOM 723 C C . VAL A 1 89 ? -27.387 -10.720 34.691 1.00 94.38 89 VAL A C 1
ATOM 725 O O . VAL A 1 89 ? -28.323 -10.599 35.481 1.00 94.38 89 VAL A O 1
ATOM 728 N N . PRO A 1 90 ? -26.143 -10.344 35.032 1.00 93.88 90 PRO A N 1
ATOM 729 C CA . PRO A 1 90 ? -25.846 -9.685 36.296 1.00 93.88 90 PRO A CA 1
ATOM 730 C C . PRO A 1 90 ? -26.508 -8.307 36.388 1.00 93.88 90 PRO A C 1
ATOM 732 O O . PRO A 1 90 ? -26.387 -7.494 35.474 1.00 93.88 90 PRO A O 1
ATOM 735 N N . ARG A 1 91 ? -27.113 -7.983 37.539 1.00 94.12 91 ARG A N 1
ATOM 736 C CA . ARG A 1 91 ? -27.710 -6.655 37.791 1.00 94.12 91 ARG A CA 1
ATOM 737 C C . ARG A 1 91 ? -26.727 -5.510 37.533 1.00 94.12 91 ARG A C 1
ATOM 739 O O . ARG A 1 91 ? -27.101 -4.480 36.992 1.00 94.12 91 ARG A O 1
ATOM 746 N N . LYS A 1 92 ? -25.448 -5.715 37.863 1.00 93.06 92 LYS A N 1
ATOM 747 C CA . LYS A 1 92 ? -24.384 -4.727 37.645 1.00 93.06 92 LYS A CA 1
ATOM 748 C C . LYS A 1 92 ? -24.135 -4.363 36.179 1.00 93.06 92 LYS A C 1
ATOM 750 O O . LYS A 1 92 ? -23.489 -3.350 35.935 1.00 93.06 92 LYS A O 1
ATOM 755 N N . ASP A 1 93 ? -24.642 -5.149 35.237 1.00 92.94 93 ASP A N 1
ATOM 756 C CA . ASP A 1 93 ? -24.445 -4.929 33.807 1.00 92.94 93 ASP A CA 1
ATOM 757 C C . ASP A 1 93 ? -25.624 -4.167 33.173 1.00 92.94 93 ASP A C 1
ATOM 759 O O . ASP A 1 93 ? -25.623 -3.933 31.965 1.00 92.94 93 ASP A O 1
ATOM 763 N N . ILE A 1 94 ? -26.620 -3.772 33.975 1.00 94.88 94 ILE A N 1
ATOM 764 C CA . ILE A 1 94 ? -27.856 -3.128 33.527 1.00 94.88 94 ILE A CA 1
ATOM 765 C C . ILE A 1 94 ? -27.822 -1.628 33.843 1.00 94.88 94 ILE A C 1
ATOM 767 O O . ILE A 1 94 ? -27.463 -1.213 34.946 1.00 94.88 94 ILE A O 1
ATOM 771 N N . ILE A 1 95 ? -28.257 -0.816 32.881 1.00 95.00 95 ILE A N 1
ATOM 772 C CA . ILE A 1 95 ? -28.604 0.592 33.073 1.00 95.00 95 ILE A CA 1
ATOM 773 C C . ILE A 1 95 ? -30.055 0.825 32.643 1.00 95.00 95 ILE A C 1
ATOM 775 O O . ILE A 1 95 ? -30.506 0.313 31.619 1.00 95.00 95 ILE A O 1
ATOM 779 N N . GLU A 1 96 ? -30.801 1.598 33.421 1.00 96.50 96 GLU A N 1
ATOM 780 C CA . GLU A 1 96 ? -32.143 2.044 33.059 1.00 96.50 96 GLU A CA 1
ATOM 781 C C . GLU A 1 96 ? -32.075 3.386 32.327 1.00 96.50 96 GLU A C 1
ATOM 783 O O . GLU A 1 96 ? -31.426 4.331 32.788 1.00 96.50 96 GLU A O 1
ATOM 788 N N . ILE A 1 97 ? -32.776 3.464 31.196 1.00 95.94 97 ILE A N 1
ATOM 789 C CA . ILE A 1 97 ? -32.947 4.679 30.407 1.00 95.94 97 ILE A CA 1
ATOM 790 C C . ILE A 1 97 ? -34.365 5.211 30.625 1.00 95.94 97 ILE A C 1
ATOM 792 O O . ILE A 1 97 ? -35.358 4.542 30.337 1.00 95.94 97 ILE A O 1
ATOM 796 N N . GLY A 1 98 ? -34.454 6.444 31.117 1.00 93.94 98 GLY A N 1
ATOM 797 C CA . GLY A 1 98 ? -35.703 7.174 31.321 1.00 93.94 98 GLY A CA 1
ATOM 798 C C . GLY A 1 98 ? -35.718 8.499 30.567 1.00 93.94 98 GLY A C 1
ATOM 799 O O . GLY A 1 98 ? -34.767 8.846 29.874 1.00 93.94 98 GLY A O 1
ATOM 800 N N . ASN A 1 99 ? -36.801 9.264 30.711 1.00 94.06 99 ASN A N 1
ATOM 801 C CA . ASN A 1 99 ? -36.911 10.652 30.238 1.00 94.06 99 ASN A CA 1
ATOM 802 C C . ASN A 1 99 ? -36.482 10.904 28.766 1.00 94.06 99 ASN A C 1
ATOM 804 O O . ASN A 1 99 ? -36.057 12.011 28.434 1.00 94.06 99 ASN A O 1
ATOM 808 N N . PHE A 1 100 ? -36.581 9.904 27.883 1.00 93.62 100 PHE A N 1
ATOM 809 C CA . PHE A 1 100 ? -36.092 9.988 26.502 1.00 93.62 100 PHE A CA 1
ATOM 810 C C . PHE A 1 100 ? -36.865 11.045 25.701 1.00 93.62 100 PHE A C 1
ATOM 812 O O . PHE A 1 100 ? -38.052 10.880 25.423 1.00 93.62 100 PHE A O 1
ATOM 819 N N . SER A 1 101 ? -36.184 12.129 25.335 1.00 94.00 101 SER A N 1
ATOM 820 C CA . SER A 1 101 ? -36.777 13.347 24.781 1.00 94.00 101 SER A CA 1
ATOM 821 C C . SER A 1 101 ? -35.949 13.857 23.606 1.00 94.00 101 SER A C 1
ATOM 823 O O . SER A 1 101 ? -34.736 14.021 23.718 1.00 94.00 101 SER A O 1
ATOM 825 N N . VAL A 1 102 ? -36.594 14.141 22.473 1.00 91.31 102 VAL A N 1
ATOM 826 C CA . VAL A 1 102 ? -35.931 14.634 21.256 1.00 91.31 102 VAL A CA 1
ATOM 827 C C . VAL A 1 102 ? -36.706 15.807 20.667 1.00 91.31 102 VAL A C 1
ATOM 829 O O . VAL A 1 102 ? -37.932 15.764 20.610 1.00 91.31 102 VAL A O 1
ATOM 832 N N . ALA A 1 103 ? -35.997 16.844 20.219 1.00 85.56 103 ALA A N 1
ATOM 833 C CA . ALA A 1 103 ? -36.607 18.034 19.622 1.00 85.56 103 ALA A CA 1
ATOM 834 C C . ALA A 1 103 ? -37.155 17.772 18.208 1.00 85.56 103 ALA A C 1
ATOM 836 O O . ALA A 1 103 ? -38.116 18.403 17.778 1.00 85.56 103 ALA A O 1
ATOM 837 N N . GLU A 1 104 ? -36.543 16.838 17.476 1.00 84.00 104 GLU A N 1
ATOM 838 C CA . GLU A 1 104 ? -36.919 16.469 16.110 1.00 84.00 104 GLU A CA 1
ATOM 839 C C . GLU A 1 104 ? -36.641 14.979 15.846 1.00 84.00 104 GLU A C 1
ATOM 841 O O . GLU A 1 104 ? -35.754 14.382 16.462 1.00 84.00 104 GLU A O 1
ATOM 846 N N . MET A 1 105 ? -37.380 14.360 14.913 1.00 68.94 105 MET A N 1
ATOM 847 C CA . MET A 1 105 ? -37.314 12.904 14.673 1.00 68.94 105 MET A CA 1
ATOM 848 C C . MET A 1 105 ? -35.907 12.395 14.312 1.00 68.94 105 MET A C 1
ATOM 850 O O . MET A 1 105 ? -35.578 11.249 14.614 1.00 68.94 105 MET A O 1
ATOM 854 N N . GLY A 1 106 ? -35.063 13.229 13.692 1.00 71.75 106 GLY A N 1
ATOM 855 C CA . GLY A 1 106 ? -33.689 12.864 13.328 1.00 71.75 106 GLY A CA 1
ATOM 856 C C . GLY A 1 106 ? -32.751 12.668 14.526 1.00 71.75 106 GLY A C 1
ATOM 857 O O . GLY A 1 106 ? -31.779 11.921 14.420 1.00 71.75 106 GLY A O 1
ATOM 858 N N . MET A 1 107 ? -33.053 13.281 15.676 1.00 83.94 107 MET A N 1
ATOM 859 C CA . MET A 1 107 ? -32.170 13.268 16.851 1.00 83.94 107 MET A CA 1
ATOM 860 C C . MET A 1 107 ? -32.246 11.970 17.654 1.00 83.94 107 MET A C 1
ATOM 862 O O . MET A 1 107 ? -31.295 11.634 18.354 1.00 83.94 107 MET A O 1
ATOM 866 N N . ALA A 1 108 ? -33.326 11.195 17.517 1.00 82.19 108 ALA A N 1
ATOM 867 C CA . ALA A 1 108 ? -33.470 9.914 18.213 1.00 82.19 108 ALA A CA 1
ATOM 868 C C . ALA A 1 108 ? -32.339 8.938 17.869 1.00 82.19 108 ALA A C 1
ATOM 870 O O . ALA A 1 108 ? -31.850 8.222 18.737 1.00 82.19 108 ALA A O 1
ATOM 871 N N . ARG A 1 109 ? -31.874 8.949 16.613 1.00 78.25 109 ARG A N 1
ATOM 872 C CA . ARG A 1 109 ? -30.759 8.105 16.174 1.00 78.25 109 ARG A CA 1
ATOM 873 C C . ARG A 1 109 ? -29.442 8.494 16.845 1.00 78.25 109 ARG A C 1
ATOM 875 O O . ARG A 1 109 ? -28.703 7.611 17.263 1.00 78.25 109 ARG A O 1
ATOM 882 N N . LEU A 1 110 ? -29.169 9.793 16.953 1.00 80.69 110 LEU A N 1
ATOM 883 C CA . LEU A 1 110 ? -27.958 10.306 17.596 1.00 80.69 110 LEU A CA 1
ATOM 884 C C . LEU A 1 110 ? -27.985 10.052 19.105 1.00 80.69 110 LEU A C 1
ATOM 886 O O . LEU A 1 110 ? -26.985 9.613 19.662 1.00 80.69 110 LEU A O 1
ATOM 890 N N . LEU A 1 111 ? -29.139 10.260 19.750 1.00 86.81 111 LEU A N 1
ATOM 891 C CA . LEU A 1 111 ? -29.296 10.003 21.181 1.00 86.81 111 LEU A CA 1
ATOM 892 C C . LEU A 1 111 ? -29.126 8.515 21.501 1.00 86.81 111 LEU A C 1
ATOM 894 O O . LEU A 1 111 ? -28.432 8.177 22.452 1.00 86.81 111 LEU A O 1
ATOM 898 N N . ASN A 1 112 ? -29.682 7.628 20.671 1.00 85.00 112 ASN A N 1
ATOM 899 C CA . ASN A 1 112 ? -29.438 6.192 20.789 1.00 85.00 112 ASN A CA 1
ATOM 900 C C . ASN A 1 112 ? -27.945 5.859 20.647 1.00 85.00 112 ASN A C 1
ATOM 902 O O . ASN A 1 112 ? -27.436 5.088 21.451 1.00 85.00 112 ASN A O 1
ATOM 906 N N . GLY A 1 113 ? -27.241 6.460 19.679 1.00 78.56 113 GLY A N 1
ATOM 907 C CA . GLY A 1 113 ? -25.787 6.309 19.528 1.00 78.56 113 GLY A CA 1
ATOM 908 C C . GLY A 1 113 ? -25.025 6.671 20.805 1.00 78.56 113 GLY A C 1
ATOM 909 O O . GLY A 1 113 ? -24.290 5.840 21.325 1.00 78.56 113 GLY A O 1
ATOM 910 N N . ALA A 1 114 ? -25.307 7.842 21.383 1.00 84.00 114 ALA A N 1
ATOM 911 C CA . ALA A 1 114 ? -24.691 8.275 22.638 1.00 84.00 114 ALA A CA 1
ATOM 912 C C . ALA A 1 114 ? -25.007 7.342 23.826 1.00 84.00 114 ALA A C 1
ATOM 914 O O . ALA A 1 114 ? -24.162 7.138 24.695 1.00 84.00 114 ALA A O 1
ATOM 915 N N . ILE A 1 115 ? -26.208 6.746 23.872 1.00 87.50 115 ILE A N 1
ATOM 916 C CA . ILE A 1 115 ? -26.557 5.743 24.894 1.00 87.50 115 ILE A CA 1
ATOM 917 C C . ILE A 1 115 ? -25.675 4.498 24.738 1.00 87.50 115 ILE A C 1
ATOM 919 O O . ILE A 1 115 ? -25.186 3.978 25.740 1.00 87.50 115 ILE A O 1
ATOM 923 N N . PHE A 1 116 ? -25.439 4.029 23.509 1.00 82.50 116 PHE A N 1
ATOM 924 C CA . PHE A 1 116 ? -24.533 2.903 23.269 1.00 82.50 116 PHE A CA 1
ATOM 925 C C . PHE A 1 116 ? -23.093 3.236 23.658 1.00 82.50 116 PHE A C 1
ATOM 927 O O . PHE A 1 116 ? -22.489 2.458 24.393 1.00 82.50 116 PHE A O 1
ATOM 934 N N . ASP A 1 117 ? -22.575 4.400 23.265 1.00 77.25 117 ASP A N 1
ATOM 935 C CA . ASP A 1 117 ? -21.233 4.846 23.666 1.00 77.25 117 ASP A CA 1
ATOM 936 C C . ASP A 1 117 ? -21.100 4.859 25.198 1.00 77.25 117 ASP A C 1
ATOM 938 O O . ASP A 1 117 ? -20.095 4.419 25.761 1.00 77.25 117 ASP A O 1
ATOM 942 N N . GLN A 1 118 ? -22.162 5.268 25.896 1.00 83.31 118 GLN A N 1
ATOM 943 C CA . GLN A 1 118 ? -22.207 5.248 27.352 1.00 83.31 118 GLN A CA 1
ATOM 944 C C . GLN A 1 118 ? -22.221 3.826 27.936 1.00 83.31 118 GLN A C 1
ATOM 946 O O . GLN A 1 118 ? -21.567 3.592 28.958 1.00 83.31 118 GLN A O 1
ATOM 951 N N . LEU A 1 119 ? -22.915 2.863 27.315 1.00 81.44 119 LEU A N 1
ATOM 952 C CA . LEU A 1 119 ? -22.843 1.446 27.705 1.00 81.44 119 LEU A CA 1
ATOM 953 C C . LEU A 1 119 ? -21.408 0.914 27.585 1.00 81.44 119 LEU A C 1
ATOM 955 O O . LEU A 1 119 ? -20.931 0.234 28.496 1.00 81.44 119 LEU A O 1
ATOM 959 N N . HIS A 1 120 ? -20.705 1.269 26.503 1.00 75.31 120 HIS A N 1
ATOM 960 C CA . HIS A 1 120 ? -19.296 0.924 26.305 1.00 75.31 120 HIS A CA 1
ATOM 961 C C . HIS A 1 120 ? -18.409 1.549 27.388 1.00 75.31 120 HIS A C 1
ATOM 963 O O . HIS A 1 120 ? -17.699 0.827 28.090 1.00 75.31 120 HIS A O 1
ATOM 969 N N . ALA A 1 121 ? -18.512 2.864 27.600 1.00 73.06 121 ALA A N 1
ATOM 970 C CA . ALA A 1 121 ? -17.700 3.596 28.573 1.00 73.06 121 ALA A CA 1
ATOM 971 C C . ALA A 1 121 ? -17.887 3.107 30.021 1.00 73.06 121 ALA A C 1
ATOM 973 O O . ALA A 1 121 ? -16.974 3.208 30.837 1.00 73.06 121 ALA A O 1
ATOM 974 N N . THR A 1 122 ? -19.061 2.561 30.352 1.00 79.25 122 THR A N 1
ATOM 975 C CA . THR A 1 122 ? -19.388 2.081 31.707 1.00 79.25 122 THR A CA 1
ATOM 976 C C . THR A 1 122 ? -19.343 0.565 31.862 1.00 79.25 122 THR A C 1
ATOM 978 O O . THR A 1 122 ? -19.711 0.049 32.917 1.00 79.25 122 THR A O 1
ATOM 981 N N . SER A 1 123 ? -18.881 -0.165 30.839 1.00 79.75 123 SER A N 1
ATOM 982 C CA . SER A 1 123 ? -18.863 -1.636 30.823 1.00 79.75 123 SER A CA 1
ATOM 983 C C . SER A 1 123 ? -20.230 -2.280 31.104 1.00 79.75 123 SER A C 1
ATOM 985 O O . SER A 1 123 ? -20.301 -3.425 31.547 1.00 79.75 123 SER A O 1
ATOM 987 N N . LYS A 1 124 ? -21.328 -1.566 30.834 1.00 86.19 124 LYS A N 1
ATOM 988 C CA . LYS A 1 124 ? -22.690 -2.102 30.940 1.00 86.19 124 LYS A CA 1
ATOM 989 C C . LYS A 1 124 ? -23.003 -2.895 29.682 1.00 86.19 124 LYS A C 1
ATOM 991 O O . LYS A 1 124 ? -22.543 -2.548 28.597 1.00 86.19 124 LYS A O 1
ATOM 996 N N . HIS A 1 125 ? -23.781 -3.959 29.822 1.00 87.19 125 HIS A N 1
ATOM 997 C CA . HIS A 1 125 ? -24.185 -4.812 28.706 1.00 87.19 125 HIS A CA 1
ATOM 998 C C . HIS A 1 125 ? -25.654 -4.656 28.330 1.00 87.19 125 HIS A C 1
ATOM 1000 O O . HIS A 1 125 ? -26.039 -5.138 27.276 1.00 87.19 125 HIS A O 1
ATOM 1006 N N . TRP A 1 126 ? -26.479 -4.003 29.146 1.00 93.31 126 TRP A N 1
ATOM 1007 C CA . TRP A 1 126 ? -27.917 -3.936 28.907 1.00 93.31 126 TRP A CA 1
ATOM 1008 C C . TRP A 1 126 ? -28.474 -2.553 29.204 1.00 93.31 126 TRP A C 1
ATOM 1010 O O . TRP A 1 126 ? -28.243 -2.010 30.283 1.00 93.31 126 TRP A O 1
ATOM 1020 N N . ALA A 1 127 ? -29.257 -2.018 28.268 1.00 94.50 127 ALA A N 1
ATOM 1021 C CA . ALA A 1 127 ? -30.111 -0.859 28.493 1.00 94.50 127 ALA A CA 1
ATOM 1022 C C . ALA A 1 127 ? -31.571 -1.311 28.599 1.00 94.50 127 ALA A C 1
ATOM 1024 O O . ALA A 1 127 ? -32.083 -1.967 27.692 1.00 94.50 127 ALA A O 1
ATOM 1025 N N . VAL A 1 128 ? -32.251 -0.942 29.683 1.00 96.31 128 VAL A N 1
ATOM 1026 C CA . VAL A 1 128 ? -33.672 -1.251 29.913 1.00 96.31 128 VAL A CA 1
ATOM 1027 C C . VAL A 1 128 ? -34.494 0.028 29.973 1.00 96.31 128 VAL A C 1
ATOM 1029 O O . VAL A 1 128 ? -34.033 1.038 30.497 1.00 96.31 128 VAL A O 1
ATOM 1032 N N . PHE A 1 129 ? -35.695 0.023 29.401 1.00 95.88 129 PHE A N 1
ATOM 1033 C CA . PHE A 1 129 ? -36.514 1.232 29.274 1.00 95.88 129 PHE A CA 1
ATOM 1034 C C . PHE A 1 129 ? -37.988 0.909 29.025 1.00 95.88 129 PHE A C 1
ATOM 1036 O O . PHE A 1 129 ? -38.350 -0.211 28.663 1.00 95.88 129 PHE A O 1
ATOM 1043 N N . THR A 1 130 ? -38.848 1.919 29.177 1.00 93.94 130 THR A N 1
ATOM 1044 C CA . THR A 1 130 ? -40.207 1.888 28.622 1.00 93.94 130 THR A CA 1
ATOM 1045 C C . THR A 1 130 ? -40.211 2.486 27.220 1.00 93.94 130 THR A C 1
ATOM 1047 O O . THR A 1 130 ? -39.611 3.532 26.971 1.00 93.94 130 THR A O 1
ATOM 1050 N N . GLY A 1 131 ? -40.904 1.846 26.280 1.00 90.12 131 GLY A N 1
ATOM 1051 C CA . GLY A 1 131 ? -41.026 2.371 24.923 1.00 90.12 131 GLY A CA 1
ATOM 1052 C C . GLY A 1 131 ? -42.396 2.140 24.305 1.00 90.12 131 GLY A C 1
ATOM 1053 O O . GLY A 1 131 ? -42.945 1.040 24.347 1.00 90.12 131 GLY A O 1
ATOM 1054 N N . VAL A 1 132 ? -42.923 3.197 23.689 1.00 90.00 132 VAL A N 1
ATOM 1055 C CA . VAL A 1 132 ? -44.143 3.171 22.870 1.00 90.00 132 VAL A CA 1
ATOM 1056 C C . VAL A 1 132 ? -43.847 2.622 21.468 1.00 90.00 132 VAL A C 1
ATOM 1058 O O . VAL A 1 132 ? -42.686 2.526 21.055 1.00 90.00 132 VAL A O 1
ATOM 1061 N N . GLN A 1 133 ? -44.892 2.300 20.699 1.00 84.38 133 GLN A N 1
ATOM 1062 C CA . GLN A 1 133 ? -44.758 1.704 19.360 1.00 84.38 133 GLN A CA 1
ATOM 1063 C C . GLN A 1 133 ? -43.829 2.500 18.427 1.00 84.38 133 GLN A C 1
ATOM 1065 O O . GLN A 1 133 ? -43.066 1.913 17.661 1.00 84.38 133 GLN A O 1
ATOM 1070 N N . LEU A 1 134 ? -43.855 3.834 18.500 1.00 82.38 134 LEU A N 1
ATOM 1071 C CA . LEU A 1 134 ? -43.019 4.696 17.663 1.00 82.38 134 LEU A CA 1
ATOM 1072 C C . LEU A 1 134 ? -41.517 4.494 17.929 1.00 82.38 134 LEU A C 1
ATOM 1074 O O . LEU A 1 134 ? -40.749 4.337 16.980 1.00 82.38 134 LEU A O 1
ATOM 1078 N N . LEU A 1 135 ? -41.108 4.434 19.202 1.00 83.94 135 LEU A N 1
ATOM 1079 C CA . LEU A 1 135 ? -39.715 4.183 19.583 1.00 83.94 135 LEU A CA 1
ATOM 1080 C C . LEU A 1 135 ? -39.274 2.785 19.138 1.00 83.94 135 LEU A C 1
ATOM 1082 O O . LEU A 1 135 ? -38.202 2.628 18.560 1.00 83.94 135 LEU A O 1
ATOM 1086 N N . ARG A 1 136 ? -40.133 1.778 19.318 1.00 84.50 136 ARG A N 1
ATOM 1087 C CA . ARG A 1 136 ? -39.858 0.411 18.856 1.00 84.50 136 ARG A CA 1
ATOM 1088 C C . ARG A 1 136 ? -39.658 0.340 17.350 1.00 84.50 136 ARG A C 1
ATOM 1090 O O . ARG A 1 136 ? -38.689 -0.248 16.886 1.00 84.50 136 ARG A O 1
ATOM 1097 N N . ASN A 1 137 ? -40.541 0.978 16.587 1.00 79.94 137 ASN A N 1
ATOM 1098 C CA . ASN A 1 137 ? -40.419 1.039 15.136 1.00 79.94 137 ASN A CA 1
ATOM 1099 C C . ASN A 1 137 ? -39.120 1.746 14.714 1.00 79.94 137 ASN A C 1
ATOM 1101 O O . ASN A 1 137 ? -38.508 1.347 13.727 1.00 79.94 137 ASN A O 1
ATOM 1105 N N . ALA A 1 138 ? -38.686 2.778 15.445 1.00 76.75 138 ALA A N 1
ATOM 1106 C CA . ALA A 1 138 ? -37.424 3.470 15.182 1.00 76.75 138 ALA A CA 1
ATOM 1107 C C . ALA A 1 138 ? -36.194 2.589 15.469 1.00 76.75 138 ALA A C 1
ATOM 1109 O O . ALA A 1 138 ? -35.244 2.597 14.683 1.00 76.75 138 ALA A O 1
ATOM 1110 N N . LEU A 1 139 ? -36.230 1.800 16.546 1.00 79.25 139 LEU A N 1
ATOM 1111 C CA . LEU A 1 139 ? -35.188 0.828 16.886 1.00 79.25 139 LEU A CA 1
ATOM 1112 C C . LEU A 1 139 ? -35.098 -0.287 15.835 1.00 79.25 139 LEU A C 1
ATOM 1114 O O . LEU A 1 139 ? -34.023 -0.504 15.283 1.00 79.25 139 LEU A O 1
ATOM 1118 N N . ILE A 1 140 ? -36.231 -0.886 15.451 1.00 79.00 140 ILE A N 1
ATOM 1119 C CA . ILE A 1 140 ? -36.288 -1.942 14.424 1.00 79.00 140 ILE A CA 1
ATOM 1120 C C . ILE A 1 140 ? -35.805 -1.421 13.064 1.00 79.00 140 ILE A C 1
ATOM 1122 O O . ILE A 1 140 ? -35.024 -2.081 12.387 1.00 79.00 140 ILE A O 1
ATOM 1126 N N . LYS A 1 141 ? -36.195 -0.201 12.664 1.00 71.25 141 LYS A N 1
ATOM 1127 C CA . LYS A 1 141 ? -35.660 0.450 11.448 1.00 71.25 141 LYS A CA 1
ATOM 1128 C C . LYS A 1 141 ? -34.150 0.690 11.508 1.00 71.25 141 LYS A C 1
ATOM 1130 O O . LYS A 1 141 ? -33.517 0.857 10.468 1.00 71.25 141 LYS A O 1
ATOM 1135 N N . SER A 1 142 ? -33.591 0.738 12.712 1.00 63.31 142 SER A N 1
ATOM 1136 C CA . SER A 1 142 ? -32.156 0.864 12.960 1.00 63.31 142 SER A CA 1
ATOM 1137 C C . SER A 1 142 ? -31.473 -0.496 13.139 1.00 63.31 142 SER A C 1
ATOM 1139 O O . SER A 1 142 ? -30.309 -0.516 13.523 1.00 63.31 142 SER A O 1
ATOM 1141 N N . ASP A 1 143 ? -32.168 -1.595 12.818 1.00 70.50 143 ASP A N 1
ATOM 1142 C CA . ASP A 1 143 ? -31.705 -2.986 12.924 1.00 70.50 143 ASP A CA 1
ATOM 1143 C C . ASP A 1 143 ? -31.452 -3.445 14.377 1.00 70.50 143 ASP A C 1
ATOM 1145 O O . ASP A 1 143 ? -30.781 -4.436 14.642 1.00 70.50 143 ASP A O 1
ATOM 1149 N N . ILE A 1 144 ? -32.030 -2.724 15.345 1.00 79.06 144 ILE A N 1
ATOM 1150 C CA . ILE A 1 144 ? -31.988 -3.050 16.771 1.00 79.06 144 ILE A CA 1
ATOM 1151 C C . ILE A 1 144 ? -33.320 -3.700 17.142 1.00 79.06 144 ILE A C 1
ATOM 1153 O O . ILE A 1 144 ? -34.365 -3.044 17.121 1.00 79.06 144 ILE A O 1
ATOM 1157 N N . THR A 1 145 ? -33.286 -4.979 17.512 1.00 83.56 145 THR A N 1
ATOM 1158 C CA . THR A 1 145 ? -34.479 -5.702 17.974 1.00 83.56 145 THR A CA 1
ATOM 1159 C C . THR A 1 145 ? -34.497 -5.729 19.503 1.00 83.56 145 THR A C 1
ATOM 1161 O O . THR A 1 145 ? -33.677 -6.427 20.093 1.00 83.56 145 THR A O 1
ATOM 1164 N N . PRO A 1 146 ? -35.381 -4.959 20.165 1.00 89.88 146 PRO A N 1
ATOM 1165 C CA . PRO A 1 146 ? -35.470 -4.973 21.618 1.00 89.88 146 PRO A CA 1
ATOM 1166 C C . PRO A 1 146 ? -36.141 -6.255 22.125 1.00 89.88 146 PRO A C 1
ATOM 1168 O O . PRO A 1 146 ? -37.131 -6.723 21.559 1.00 89.88 146 PRO A O 1
ATOM 1171 N N . GLU A 1 147 ? -35.649 -6.769 23.246 1.00 93.06 147 GLU A N 1
ATOM 1172 C CA . GLU A 1 147 ? -36.287 -7.832 24.008 1.00 93.06 147 GLU A CA 1
ATOM 1173 C C . GLU A 1 147 ? -37.474 -7.285 24.793 1.00 93.06 147 GLU A C 1
ATOM 1175 O O . GLU A 1 147 ? -37.351 -6.334 25.563 1.00 93.06 147 GLU A O 1
ATOM 1180 N N . PHE A 1 148 ? -38.639 -7.897 24.611 1.00 94.12 148 PHE A N 1
ATOM 1181 C CA . PHE A 1 148 ? -39.835 -7.564 25.375 1.00 94.12 148 PHE A CA 1
ATOM 1182 C C . PHE A 1 148 ? -39.807 -8.257 26.740 1.00 94.12 148 PHE A C 1
ATOM 1184 O O . PHE A 1 148 ? -39.629 -9.476 26.806 1.00 94.12 148 PHE A O 1
ATOM 1191 N N . LEU A 1 149 ? -40.019 -7.486 27.811 1.00 94.12 149 LEU A N 1
ATOM 1192 C CA . LEU A 1 149 ? -40.059 -7.997 29.183 1.00 94.12 149 LEU A CA 1
ATOM 1193 C C . LEU A 1 149 ? -41.490 -8.072 29.724 1.00 94.12 149 LEU A C 1
ATOM 1195 O O . LEU A 1 149 ? -41.906 -9.138 30.172 1.00 94.12 149 LEU A O 1
ATOM 1199 N N . CYS A 1 150 ? -42.252 -6.975 29.672 1.00 93.88 150 CYS A N 1
ATOM 1200 C CA . CYS A 1 150 ? -43.662 -6.963 30.074 1.00 93.88 150 CYS A CA 1
ATOM 1201 C C . CYS A 1 150 ? -44.428 -5.750 29.522 1.00 93.88 150 CYS A C 1
ATOM 1203 O O . CYS A 1 150 ? -43.841 -4.746 29.106 1.00 93.88 150 CYS A O 1
ATOM 1205 N N . ASP A 1 151 ? -45.758 -5.832 29.551 1.00 93.06 151 ASP A N 1
ATOM 1206 C CA . ASP A 1 151 ? -46.624 -4.675 29.335 1.00 93.06 151 ASP A CA 1
ATOM 1207 C C . ASP A 1 151 ? -46.575 -3.733 30.541 1.00 93.06 151 ASP A C 1
ATOM 1209 O O . ASP A 1 151 ? -46.390 -4.161 31.682 1.00 93.06 151 ASP A O 1
ATOM 1213 N N . VAL A 1 152 ? -46.734 -2.437 30.284 1.00 92.25 152 VAL A N 1
ATOM 1214 C CA . VAL A 1 152 ? -46.813 -1.429 31.339 1.00 92.25 152 VAL A CA 1
ATOM 1215 C C . VAL A 1 152 ? -48.274 -1.235 31.738 1.00 92.25 152 VAL A C 1
ATOM 1217 O O . VAL A 1 152 ? -49.110 -0.873 30.909 1.00 92.25 152 VAL A O 1
ATOM 1220 N N . ASP A 1 153 ? -48.565 -1.402 33.027 1.00 88.69 153 ASP A N 1
ATOM 1221 C CA . ASP A 1 153 ? -49.874 -1.106 33.606 1.00 88.69 153 ASP A CA 1
ATOM 1222 C C . ASP A 1 153 ? -49.832 0.194 34.420 1.00 88.69 153 ASP A C 1
ATOM 1224 O O . ASP A 1 153 ? -49.150 0.291 35.443 1.00 88.69 153 ASP A O 1
ATOM 1228 N N . LYS A 1 154 ? -50.607 1.191 33.976 1.00 90.12 154 LYS A N 1
ATOM 1229 C CA . LYS A 1 154 ? -50.749 2.493 34.641 1.00 90.12 154 LYS A CA 1
ATOM 1230 C C . LYS A 1 154 ? -51.247 2.359 36.084 1.00 90.12 154 LYS A C 1
ATOM 1232 O O . LYS A 1 154 ? -50.900 3.191 36.917 1.00 90.12 154 LYS A O 1
ATOM 1237 N N . GLN A 1 155 ? -52.038 1.328 36.393 1.00 90.75 155 GLN A N 1
ATOM 1238 C CA . GLN A 1 155 ? -52.601 1.120 37.731 1.00 90.75 155 GLN A CA 1
ATOM 1239 C C . GLN A 1 155 ? -51.540 0.773 38.780 1.00 90.75 155 GLN A C 1
ATOM 1241 O O . GLN A 1 155 ? -51.798 0.918 39.973 1.00 90.75 155 GLN A O 1
ATOM 1246 N N . ARG A 1 156 ? -50.340 0.357 38.352 1.00 90.94 156 ARG A N 1
ATOM 1247 C CA . ARG A 1 156 ? -49.205 0.091 39.246 1.00 90.94 156 ARG A CA 1
ATOM 1248 C C . ARG A 1 156 ? -48.489 1.366 39.718 1.00 90.94 156 ARG A C 1
ATOM 1250 O O . ARG A 1 156 ? -47.659 1.282 40.617 1.00 90.94 156 ARG A O 1
ATOM 1257 N N . LEU A 1 157 ? -48.807 2.535 39.152 1.00 88.31 157 LEU A N 1
ATOM 1258 C CA . LEU A 1 157 ? -48.301 3.823 39.634 1.00 88.31 157 LEU A CA 1
ATOM 1259 C C . LEU A 1 157 ? -49.101 4.357 40.833 1.00 88.31 157 LEU A C 1
ATOM 1261 O O . LEU A 1 157 ? -50.313 4.114 40.909 1.00 88.31 157 LEU A O 1
ATOM 1265 N N . PRO A 1 158 ? -48.480 5.174 41.708 1.00 87.38 158 PRO A N 1
ATOM 1266 C CA . PRO A 1 158 ? -49.198 5.942 42.722 1.00 87.38 158 PRO A CA 1
ATOM 1267 C C . PRO A 1 158 ? -50.360 6.734 42.108 1.00 87.38 158 PRO A C 1
ATOM 1269 O O . PRO A 1 158 ? -50.202 7.372 41.067 1.00 87.38 158 PRO A O 1
ATOM 1272 N N . LEU A 1 159 ? -51.534 6.704 42.751 1.00 84.38 159 LEU A N 1
ATOM 1273 C CA . LEU A 1 159 ? -52.767 7.343 42.252 1.00 84.38 159 LEU A CA 1
ATOM 1274 C C . LEU A 1 159 ? -52.579 8.827 41.904 1.00 84.38 159 LEU A C 1
ATOM 1276 O O . LEU A 1 159 ? -53.158 9.315 40.937 1.00 84.38 159 LEU A O 1
ATOM 1280 N N . GLU A 1 160 ? -51.753 9.520 42.681 1.00 83.44 160 GLU A N 1
ATOM 1281 C CA . GLU A 1 160 ? -51.408 10.931 42.498 1.00 83.44 160 GLU A CA 1
ATOM 1282 C C . GLU A 1 160 ? -50.583 11.204 41.233 1.00 83.44 160 GLU A C 1
ATOM 1284 O O . GLU A 1 160 ? -50.776 12.236 40.599 1.00 83.44 160 GLU A O 1
ATOM 1289 N N . GLU A 1 161 ? -49.754 10.255 40.791 1.00 85.25 161 GLU A N 1
ATOM 1290 C CA . GLU A 1 161 ? -48.934 10.396 39.582 1.00 85.25 161 GLU A CA 1
ATOM 1291 C C . GLU A 1 161 ? -49.690 9.996 38.310 1.00 85.25 161 GLU A C 1
ATOM 1293 O O . GLU A 1 161 ? -49.353 10.432 37.211 1.00 85.25 161 GLU A O 1
ATOM 1298 N N . GLN A 1 162 ? -50.737 9.173 38.417 1.00 86.12 162 GLN A N 1
ATOM 1299 C CA . GLN A 1 162 ? -51.453 8.645 37.251 1.00 86.12 162 GLN A CA 1
ATOM 1300 C C . GLN A 1 162 ? -52.023 9.752 36.348 1.00 86.12 162 GLN A C 1
ATOM 1302 O O . GLN A 1 162 ? -52.004 9.623 35.119 1.00 86.12 162 GLN A O 1
ATOM 1307 N N . ALA A 1 163 ? -52.536 10.839 36.923 1.00 87.06 163 ALA A N 1
ATOM 1308 C CA . ALA A 1 163 ? -53.088 11.952 36.151 1.00 87.06 163 ALA A CA 1
ATOM 1309 C C . ALA A 1 163 ? -52.005 12.742 35.393 1.00 87.06 163 ALA A C 1
ATOM 1311 O O . ALA A 1 163 ? -52.268 13.249 34.300 1.00 87.06 163 ALA A O 1
ATOM 1312 N N . ASP A 1 164 ? -50.781 12.785 35.922 1.00 91.62 164 ASP A N 1
ATOM 1313 C CA . ASP A 1 164 ? -49.691 13.600 35.385 1.00 91.62 164 ASP A CA 1
ATOM 1314 C C . ASP A 1 164 ? -49.115 13.055 34.078 1.00 91.62 164 ASP A C 1
ATOM 1316 O O . ASP A 1 164 ? -48.485 13.789 33.327 1.00 91.62 164 ASP A O 1
ATOM 1320 N N . TRP A 1 165 ? -49.374 11.798 33.726 1.00 90.44 165 TRP A N 1
ATOM 1321 C CA . TRP A 1 165 ? -48.842 11.206 32.496 1.00 90.44 165 TRP A CA 1
ATOM 1322 C C . TRP A 1 165 ? -49.675 11.471 31.232 1.00 90.44 165 TRP A C 1
ATOM 1324 O O . TRP A 1 165 ? -49.297 11.012 30.150 1.00 90.44 165 TRP A O 1
ATOM 1334 N N . GLY A 1 166 ? -50.793 12.198 31.338 1.00 92.00 166 GLY A N 1
ATOM 1335 C CA . GLY A 1 166 ? -51.650 12.525 30.194 1.00 92.00 166 GLY A CA 1
ATOM 1336 C C . GLY A 1 166 ? -52.019 11.290 29.358 1.00 92.00 166 GLY A C 1
ATOM 1337 O O . GLY A 1 166 ? -52.408 10.252 29.903 1.00 92.00 166 GLY A O 1
ATOM 1338 N N . SER A 1 167 ? -51.839 11.395 28.039 1.00 92.81 167 SER A N 1
ATOM 1339 C CA . SER A 1 167 ? -52.120 10.333 27.054 1.00 92.81 167 SER A CA 1
ATOM 1340 C C . SER A 1 167 ? -50.970 9.333 26.844 1.00 92.81 167 SER A C 1
ATOM 1342 O O . SER A 1 167 ? -51.078 8.440 26.005 1.00 92.81 167 SER A O 1
ATOM 1344 N N . TYR A 1 168 ? -49.864 9.421 27.598 1.00 91.75 168 TYR A N 1
ATOM 1345 C CA . TYR A 1 168 ? -48.688 8.559 27.386 1.00 91.75 168 TYR A CA 1
ATOM 1346 C C . TYR A 1 168 ? -49.028 7.061 27.473 1.00 91.75 168 TYR A C 1
ATOM 1348 O O . TYR A 1 168 ? -48.629 6.275 26.617 1.00 91.75 168 TYR A O 1
ATOM 1356 N N . TYR A 1 169 ? -49.827 6.660 28.466 1.00 91.44 169 TYR A N 1
ATOM 1357 C CA . TYR A 1 169 ? -50.221 5.257 28.654 1.00 91.44 169 TYR A CA 1
ATOM 1358 C C . TYR A 1 169 ? -51.237 4.760 27.618 1.00 91.44 169 TYR A C 1
ATOM 1360 O O . TYR A 1 169 ? -51.334 3.556 27.391 1.00 91.44 169 TYR A O 1
ATOM 1368 N N . GLU A 1 170 ? -51.946 5.659 26.930 1.00 92.06 170 GLU A N 1
ATOM 1369 C CA . GLU A 1 170 ? -52.828 5.290 25.812 1.00 92.06 170 GLU A CA 1
ATOM 1370 C C . GLU A 1 170 ? -52.020 4.744 24.624 1.00 92.06 170 GLU A C 1
ATOM 1372 O O . GLU A 1 170 ? -52.529 3.956 23.82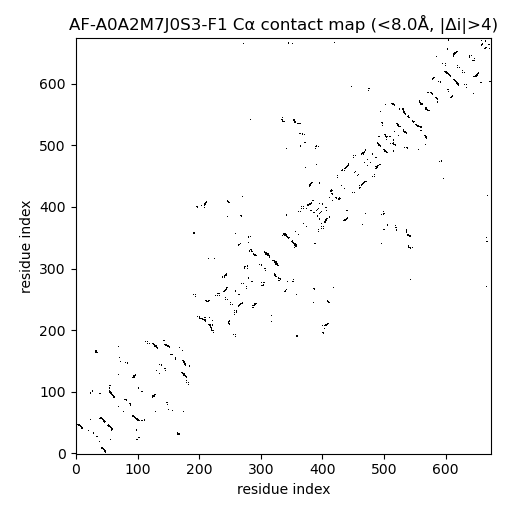8 1.00 92.06 170 GLU A O 1
ATOM 1377 N N . GLN A 1 171 ? -50.726 5.083 24.557 1.00 91.62 171 GLN A N 1
ATOM 1378 C CA . GLN A 1 171 ? -49.779 4.580 23.560 1.00 91.62 171 GLN A CA 1
ATOM 1379 C C . GLN A 1 171 ? -49.280 3.155 23.846 1.00 91.62 171 GLN A C 1
ATOM 1381 O O . GLN A 1 171 ? -48.430 2.654 23.105 1.00 91.62 171 GLN A O 1
ATOM 1386 N N . LYS A 1 172 ? -49.784 2.511 24.912 1.00 91.69 172 LYS A N 1
ATOM 1387 C CA . LYS A 1 172 ? -49.435 1.146 25.341 1.00 91.69 172 LYS A CA 1
ATOM 1388 C C . LYS A 1 172 ? -47.914 0.927 25.424 1.00 91.69 172 LYS A C 1
ATOM 1390 O O . LYS A 1 172 ? -47.367 0.107 24.680 1.00 91.69 172 LYS A O 1
ATOM 1395 N N . PRO A 1 173 ? -47.204 1.694 26.274 1.00 93.38 173 PRO A N 1
ATOM 1396 C CA . PRO A 1 173 ? -45.774 1.500 26.467 1.00 93.38 173 PRO A CA 1
ATOM 1397 C C . PRO A 1 173 ? -45.481 0.084 26.981 1.00 93.38 173 PRO A C 1
ATOM 1399 O O . PRO A 1 173 ? -46.292 -0.531 27.669 1.00 93.38 173 PRO A O 1
ATOM 1402 N N . GLN A 1 174 ? -44.305 -0.434 26.643 1.00 95.19 174 GLN A N 1
ATOM 1403 C CA . GLN A 1 174 ? -43.837 -1.743 27.097 1.00 95.19 174 GLN A CA 1
ATOM 1404 C C . GLN A 1 174 ? -42.456 -1.618 27.730 1.00 95.19 174 GLN A C 1
ATOM 1406 O O . GLN A 1 174 ? -41.650 -0.798 27.282 1.00 95.19 174 GLN A O 1
ATOM 1411 N N . VAL A 1 175 ? -42.188 -2.439 28.747 1.00 96.00 175 VAL A N 1
ATOM 1412 C CA . VAL A 1 175 ? -40.850 -2.599 29.318 1.00 96.00 175 VAL A CA 1
ATOM 1413 C C . VAL A 1 175 ? -40.041 -3.474 28.372 1.00 96.00 175 VAL A C 1
ATOM 1415 O O . VAL A 1 175 ? -40.443 -4.589 28.028 1.00 96.00 175 VAL A O 1
ATOM 1418 N N . MET A 1 176 ? -38.906 -2.948 27.930 1.00 95.81 176 MET A N 1
ATOM 1419 C CA . MET A 1 176 ? -38.037 -3.585 26.953 1.00 95.81 176 MET A CA 1
ATOM 1420 C C . MET A 1 176 ? -36.575 -3.487 27.381 1.00 95.81 176 MET A C 1
ATOM 1422 O O . MET A 1 176 ? -36.198 -2.612 28.162 1.00 95.81 176 MET A O 1
ATOM 1426 N N . ALA A 1 177 ? -35.754 -4.374 26.831 1.00 94.38 177 ALA A N 1
ATOM 1427 C CA . ALA A 1 177 ? -34.311 -4.374 26.991 1.00 94.38 177 ALA A CA 1
ATOM 1428 C C . ALA A 1 177 ? -33.623 -4.397 25.627 1.00 94.38 177 ALA A C 1
ATOM 1430 O O . ALA A 1 177 ? -34.106 -5.016 24.683 1.00 94.38 177 ALA A O 1
ATOM 1431 N N . ILE A 1 178 ? -32.479 -3.739 25.518 1.00 91.25 178 ILE A N 1
ATOM 1432 C CA . ILE A 1 178 ? -31.576 -3.876 24.381 1.00 91.25 178 ILE A CA 1
ATOM 1433 C C . ILE A 1 178 ? -30.234 -4.338 24.923 1.00 91.25 178 ILE A C 1
ATOM 1435 O O . ILE A 1 178 ? -29.702 -3.751 25.871 1.00 91.25 178 ILE A O 1
ATOM 1439 N N . GLU A 1 179 ? -29.697 -5.388 24.312 1.00 89.38 179 GLU A N 1
ATOM 1440 C CA . GLU A 1 179 ? -28.344 -5.834 24.595 1.00 89.38 179 GLU A CA 1
ATOM 1441 C C . GLU A 1 179 ? -27.332 -4.901 23.937 1.00 89.38 179 GLU A C 1
ATOM 1443 O O . GLU A 1 179 ? -27.515 -4.459 22.799 1.00 89.38 179 GLU A O 1
ATOM 1448 N N . ARG A 1 180 ? -26.217 -4.667 24.624 1.00 75.94 180 ARG A N 1
ATOM 1449 C CA . ARG A 1 180 ? -24.984 -4.173 24.029 1.00 75.94 180 ARG A CA 1
ATOM 1450 C C . ARG A 1 180 ? -24.495 -5.221 23.034 1.00 75.94 180 ARG A C 1
ATOM 1452 O O . ARG A 1 180 ? -23.668 -6.073 23.356 1.00 75.94 180 ARG A O 1
ATOM 1459 N N . SER A 1 181 ? -24.992 -5.143 21.810 1.00 61.69 181 SER A N 1
ATOM 1460 C CA . SER A 1 181 ? -24.210 -5.575 20.665 1.00 61.69 181 SER A CA 1
ATOM 1461 C C . SER A 1 181 ? -23.090 -4.558 20.463 1.00 61.69 181 SER A C 1
ATOM 1463 O O . SER A 1 181 ? -23.275 -3.386 20.794 1.00 61.69 181 SER A O 1
ATOM 1465 N N . GLU A 1 182 ? -21.960 -4.967 19.878 1.00 45.78 182 GLU A N 1
ATOM 1466 C CA . GLU A 1 182 ? -21.102 -4.017 19.152 1.00 45.78 182 GLU A CA 1
ATOM 1467 C C . GLU A 1 182 ? -22.041 -3.128 18.338 1.00 45.78 182 GLU A C 1
ATOM 1469 O O . GLU A 1 182 ? -22.885 -3.641 17.585 1.00 45.78 182 GLU A O 1
ATOM 1474 N N . SER A 1 183 ? -22.031 -1.835 18.642 1.00 38.88 183 SER A N 1
ATOM 1475 C CA . SER A 1 183 ? -23.056 -0.893 18.212 1.00 38.88 183 SER A CA 1
ATOM 1476 C C . SER A 1 183 ? -23.286 -1.052 16.708 1.00 38.88 183 SER A C 1
ATOM 1478 O O . SER A 1 183 ? -22.338 -1.135 15.941 1.00 38.88 183 SER A O 1
ATOM 1480 N N . ILE A 1 184 ? -24.530 -1.093 16.226 1.00 41.19 184 ILE A N 1
ATOM 1481 C CA . ILE A 1 184 ? -24.805 -1.097 14.771 1.00 41.19 184 ILE A CA 1
ATOM 1482 C C . ILE A 1 184 ? -24.240 0.174 14.115 1.00 41.19 184 ILE A C 1
ATOM 1484 O O . ILE A 1 184 ? -23.973 0.197 12.915 1.00 41.19 184 ILE A O 1
ATOM 1488 N N . THR A 1 185 ? -24.007 1.218 14.911 1.00 37.59 185 THR A N 1
ATOM 1489 C CA . THR A 1 185 ? -23.274 2.421 14.522 1.00 37.59 185 THR A CA 1
ATOM 1490 C C . THR A 1 185 ? -21.774 2.132 14.407 1.00 37.59 185 THR A C 1
ATOM 1492 O O . THR A 1 185 ? -21.208 2.476 13.382 1.00 37.59 185 THR A O 1
ATOM 1495 N N . GLU A 1 186 ? -21.156 1.398 15.340 1.00 36.50 186 GLU A N 1
ATOM 1496 C CA . GLU A 1 186 ? -19.766 0.912 15.228 1.00 36.50 186 GLU A CA 1
ATOM 1497 C C . GLU A 1 186 ? -19.596 -0.128 14.110 1.00 36.50 186 GLU A C 1
ATOM 1499 O O . GLU A 1 186 ? -18.692 0.010 13.306 1.00 36.50 186 GLU A O 1
ATOM 1504 N N . LYS A 1 187 ? -20.496 -1.102 13.933 1.00 37.00 187 LYS A N 1
ATOM 1505 C CA . LYS A 1 187 ? -20.482 -2.051 12.800 1.00 37.00 187 LYS A CA 1
ATOM 1506 C C . LYS A 1 187 ? -20.706 -1.384 11.440 1.00 37.00 187 LYS A C 1
ATOM 1508 O O . LYS A 1 187 ? -20.253 -1.916 10.429 1.00 37.00 187 LYS A O 1
ATOM 1513 N N . LYS A 1 188 ? -21.402 -0.239 11.390 1.00 37.59 188 LYS A N 1
ATOM 1514 C CA . LYS A 1 188 ? -21.548 0.586 10.172 1.00 37.59 188 LYS A CA 1
ATOM 1515 C C . LYS A 1 188 ? -20.442 1.637 10.011 1.00 37.59 188 LYS A C 1
ATOM 1517 O O . LYS A 1 188 ? -20.291 2.145 8.903 1.00 37.59 188 LYS A O 1
ATOM 1522 N N . MET A 1 189 ? -19.690 1.961 11.065 1.00 48.47 189 MET A N 1
ATOM 1523 C CA . MET A 1 189 ? -18.565 2.908 11.038 1.00 48.47 189 MET A CA 1
ATOM 1524 C C . MET A 1 189 ? -17.200 2.223 10.969 1.00 48.47 189 MET A C 1
ATOM 1526 O O . MET A 1 189 ? -16.246 2.842 10.503 1.00 48.47 189 MET A O 1
ATOM 1530 N N . GLN A 1 190 ? -17.096 0.957 11.370 1.00 62.69 190 GLN A N 1
ATOM 1531 C CA . GLN A 1 190 ? -15.867 0.188 11.297 1.00 62.69 190 GLN A CA 1
ATOM 1532 C C . GLN A 1 190 ? -15.487 0.036 9.821 1.00 62.69 190 GLN A C 1
ATOM 1534 O O . GLN A 1 190 ? -16.320 -0.379 9.005 1.00 62.69 190 GLN A O 1
ATOM 1539 N N . PRO A 1 191 ? -14.243 0.374 9.445 1.00 83.56 191 PRO A N 1
ATOM 1540 C CA . PRO A 1 191 ? -13.781 0.235 8.075 1.00 83.56 191 PRO A CA 1
ATOM 1541 C C . PRO A 1 191 ? -14.089 -1.154 7.516 1.00 83.56 191 PRO A C 1
ATOM 1543 O O . PRO A 1 191 ? -13.783 -2.163 8.150 1.00 83.56 191 PRO A O 1
ATOM 1546 N N . ALA A 1 192 ? -14.653 -1.217 6.306 1.00 85.50 192 ALA A N 1
ATOM 1547 C CA . ALA A 1 192 ? -15.050 -2.477 5.669 1.00 85.50 192 ALA A CA 1
ATOM 1548 C C . ALA A 1 192 ? -13.901 -3.502 5.601 1.00 85.50 192 ALA A C 1
ATOM 1550 O O . ALA A 1 192 ? -14.137 -4.701 5.742 1.00 85.50 192 ALA A O 1
ATOM 1551 N N . LEU A 1 193 ? -12.659 -3.018 5.466 1.00 92.81 193 LEU A N 1
ATOM 1552 C CA . LEU A 1 193 ? -11.447 -3.831 5.555 1.00 92.81 193 LEU A CA 1
ATOM 1553 C C . LEU A 1 193 ? -11.317 -4.542 6.911 1.00 92.81 193 LEU A C 1
ATOM 1555 O O . LEU A 1 193 ? -11.090 -5.747 6.942 1.00 92.81 193 LEU A O 1
ATOM 1559 N N . ILE A 1 194 ? -11.495 -3.820 8.021 1.00 95.00 194 ILE A N 1
ATOM 1560 C CA . ILE A 1 194 ? -11.395 -4.373 9.379 1.00 95.00 194 ILE A CA 1
ATOM 1561 C C . ILE A 1 194 ? -12.540 -5.350 9.644 1.00 95.00 194 ILE A C 1
ATOM 1563 O O . ILE A 1 194 ? -12.302 -6.443 10.147 1.00 95.00 194 ILE A O 1
ATOM 1567 N N . ALA A 1 195 ? -13.761 -5.025 9.215 1.00 87.81 195 ALA A N 1
ATOM 1568 C CA . ALA A 1 195 ? -14.897 -5.937 9.336 1.00 87.81 195 ALA A CA 1
ATOM 1569 C C . ALA A 1 195 ? -14.701 -7.234 8.523 1.00 87.81 195 ALA A C 1
ATOM 1571 O O . ALA A 1 195 ? -15.102 -8.316 8.953 1.00 87.81 195 ALA A O 1
ATOM 1572 N N . ALA A 1 196 ? -14.092 -7.147 7.337 1.00 89.56 196 ALA A N 1
ATOM 1573 C CA . ALA A 1 196 ? -13.757 -8.315 6.528 1.00 89.56 196 ALA A CA 1
ATOM 1574 C C . ALA A 1 196 ? -12.630 -9.149 7.149 1.00 89.56 196 ALA A C 1
ATOM 1576 O O . ALA A 1 196 ? -12.743 -10.374 7.188 1.00 89.56 196 ALA A O 1
ATOM 1577 N N . LEU A 1 197 ? -11.602 -8.502 7.699 1.00 95.81 197 LEU A N 1
ATOM 1578 C CA . LEU A 1 197 ? -10.533 -9.176 8.428 1.00 95.81 197 LEU A CA 1
ATOM 1579 C C . LEU A 1 197 ? -11.057 -9.880 9.686 1.00 95.81 197 LEU A C 1
ATOM 1581 O O . LEU A 1 197 ? -10.720 -11.034 9.911 1.00 95.81 197 LEU A O 1
ATOM 1585 N N . ALA A 1 198 ? -11.944 -9.248 10.457 1.00 92.75 198 ALA A N 1
ATOM 1586 C CA . ALA A 1 198 ? -12.552 -9.861 11.639 1.00 92.75 198 ALA A CA 1
ATOM 1587 C C . ALA A 1 198 ? -13.285 -11.173 11.303 1.00 92.75 198 ALA A C 1
ATOM 1589 O O . ALA A 1 198 ? -13.207 -12.142 12.059 1.00 92.75 198 ALA A O 1
ATOM 1590 N N . ARG A 1 199 ? -13.936 -11.250 10.130 1.00 90.25 199 ARG A N 1
ATOM 1591 C CA . ARG A 1 199 ? -14.529 -12.505 9.640 1.00 90.25 199 ARG A CA 1
ATOM 1592 C C . ARG A 1 199 ? -13.472 -13.577 9.382 1.00 90.25 199 ARG A C 1
ATOM 1594 O O . ARG A 1 199 ? -13.691 -14.713 9.784 1.00 90.25 199 ARG A O 1
ATOM 1601 N N . GLN A 1 200 ? -12.338 -13.224 8.775 1.00 93.12 200 GLN A N 1
ATOM 1602 C CA . GLN A 1 200 ? -11.225 -14.162 8.579 1.00 93.12 200 GLN A CA 1
ATOM 1603 C C . GLN A 1 200 ? -10.645 -14.630 9.921 1.00 93.12 200 GLN A C 1
ATOM 1605 O O . GLN A 1 200 ? -10.449 -15.827 10.126 1.00 93.12 200 GLN A O 1
ATOM 1610 N N . CYS A 1 201 ? -10.473 -13.709 10.876 1.00 93.69 201 CYS A N 1
ATOM 1611 C CA . CYS A 1 201 ? -10.027 -14.018 12.235 1.00 93.69 201 CYS A CA 1
ATOM 1612 C C . CYS A 1 201 ? -10.931 -15.045 12.933 1.00 93.69 201 CYS A C 1
ATOM 1614 O O . CYS A 1 201 ? -10.432 -15.966 13.576 1.00 93.69 201 CYS A O 1
ATOM 1616 N N . ALA A 1 202 ? -12.250 -14.911 12.773 1.00 91.62 202 ALA A N 1
ATOM 1617 C CA . ALA A 1 202 ? -13.229 -15.826 13.353 1.00 91.62 202 ALA A CA 1
ATOM 1618 C C . ALA A 1 202 ? -13.338 -17.170 12.607 1.00 91.62 202 ALA A C 1
ATOM 1620 O O . ALA A 1 202 ? -13.609 -18.192 13.231 1.00 91.62 202 ALA A O 1
ATOM 1621 N N . GLN A 1 203 ? -13.154 -17.181 11.282 1.00 93.25 203 GLN A N 1
ATOM 1622 C CA . GLN A 1 203 ? -13.308 -18.384 10.455 1.00 93.25 203 GLN A CA 1
ATOM 1623 C C . GLN A 1 203 ? -12.129 -19.354 10.572 1.00 93.25 203 GLN A C 1
ATOM 1625 O O . GLN A 1 203 ? -12.333 -20.562 10.467 1.00 93.25 203 GLN A O 1
ATOM 1630 N N . GLN A 1 204 ? -10.912 -18.847 10.783 1.00 95.31 204 GLN A N 1
ATOM 1631 C CA . GLN A 1 204 ? -9.696 -19.665 10.786 1.00 95.31 204 GLN A CA 1
ATOM 1632 C C . GLN A 1 204 ? -8.684 -19.234 11.861 1.00 95.31 204 GLN A C 1
ATOM 1634 O O . GLN A 1 204 ? -7.537 -18.923 11.542 1.00 95.31 204 GLN A O 1
ATOM 1639 N N . PRO A 1 205 ? -9.071 -19.223 13.149 1.00 96.12 205 PRO A N 1
ATOM 1640 C CA . PRO A 1 205 ? -8.282 -18.617 14.222 1.00 96.12 205 PRO A CA 1
ATOM 1641 C C . PRO A 1 205 ? -6.885 -19.226 14.408 1.00 96.12 205 PRO A C 1
ATOM 1643 O O . PRO A 1 205 ? -5.991 -18.529 14.889 1.00 96.12 205 PRO A O 1
ATOM 1646 N N . ASP A 1 206 ? -6.683 -20.482 14.009 1.00 97.44 206 ASP A N 1
ATOM 1647 C CA . ASP A 1 206 ? -5.429 -21.221 14.200 1.00 97.44 206 ASP A CA 1
ATOM 1648 C C . ASP A 1 206 ? -4.470 -21.134 12.998 1.00 97.44 206 ASP A C 1
ATOM 1650 O O . ASP A 1 206 ? -3.314 -21.547 13.090 1.00 97.44 206 ASP A O 1
ATOM 1654 N N . VAL A 1 207 ? -4.916 -20.589 11.860 1.00 97.81 207 VAL A N 1
ATOM 1655 C CA . VAL A 1 207 ? -4.070 -20.416 10.669 1.00 97.81 207 VAL A CA 1
ATOM 1656 C C . VAL A 1 207 ? -3.137 -19.225 10.871 1.00 97.81 207 VAL A C 1
ATOM 1658 O O . VAL A 1 207 ? -3.543 -18.196 11.410 1.00 97.81 207 VAL A O 1
ATOM 1661 N N . LEU A 1 208 ? -1.886 -19.339 10.418 1.00 98.38 208 LEU A N 1
ATOM 1662 C CA . LEU A 1 208 ? -0.922 -18.239 10.469 1.00 98.38 208 LEU A CA 1
ATOM 1663 C C . LEU A 1 208 ? -1.323 -17.119 9.502 1.00 98.38 208 LEU A C 1
ATOM 1665 O O . LEU A 1 208 ? -1.372 -17.325 8.290 1.00 98.38 208 LEU A O 1
ATOM 1669 N N . ALA A 1 209 ? -1.571 -15.928 10.043 1.00 98.38 209 ALA A N 1
ATOM 1670 C CA . ALA A 1 209 ? -1.871 -14.727 9.273 1.00 98.38 209 ALA A CA 1
ATOM 1671 C C . ALA A 1 209 ? -0.588 -13.972 8.917 1.00 98.38 209 ALA A C 1
ATOM 1673 O O . ALA A 1 209 ? -0.348 -13.661 7.755 1.00 98.38 209 ALA A O 1
ATOM 1674 N N . LEU A 1 210 ? 0.256 -13.700 9.917 1.00 98.31 210 LEU A N 1
ATOM 1675 C CA . LEU A 1 210 ? 1.474 -12.905 9.769 1.00 98.31 210 LEU A CA 1
ATOM 1676 C C . LEU A 1 210 ? 2.681 -13.684 10.287 1.00 98.31 210 LEU A C 1
ATOM 1678 O O . LEU A 1 210 ? 2.672 -14.140 11.426 1.00 98.31 210 LEU A O 1
ATOM 1682 N N . VAL A 1 211 ? 3.741 -13.769 9.487 1.00 97.88 211 VAL A N 1
ATOM 1683 C CA . VAL A 1 211 ? 5.006 -14.431 9.833 1.00 97.88 211 VAL A CA 1
ATOM 1684 C C . VAL A 1 211 ? 6.154 -13.433 9.676 1.00 97.88 211 VAL A C 1
A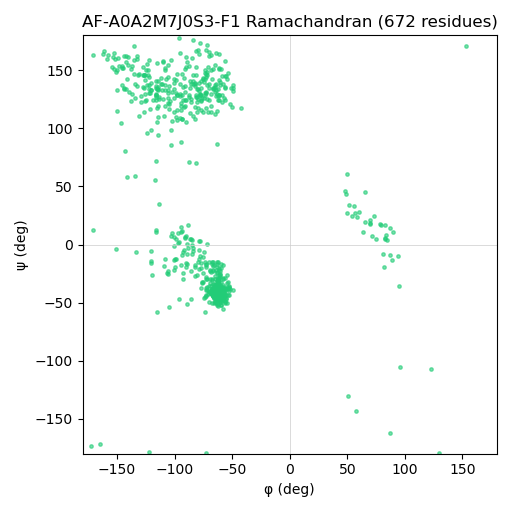TOM 1686 O O . VAL A 1 211 ? 6.679 -13.195 8.584 1.00 97.88 211 VAL A O 1
ATOM 1689 N N . GLY A 1 212 ? 6.541 -12.805 10.780 1.00 94.38 212 GLY A N 1
ATOM 1690 C CA . GLY A 1 212 ? 7.718 -11.943 10.878 1.00 94.38 212 GLY A CA 1
ATOM 1691 C C . GLY A 1 212 ? 8.936 -12.686 11.427 1.00 94.38 212 GLY A C 1
ATOM 1692 O O . GLY A 1 212 ? 8.866 -13.856 11.784 1.00 94.38 212 GLY A O 1
ATOM 1693 N N . GLU A 1 213 ? 10.079 -12.004 11.505 1.00 90.44 213 GLU A N 1
ATOM 1694 C CA . GLU A 1 213 ? 11.302 -12.582 12.090 1.00 90.44 213 GLU A CA 1
ATOM 1695 C C . GLU A 1 213 ? 11.167 -12.808 13.605 1.00 90.44 213 GLU A C 1
ATOM 1697 O O . GLU A 1 213 ? 11.627 -13.813 14.137 1.00 90.44 213 GLU A O 1
ATOM 17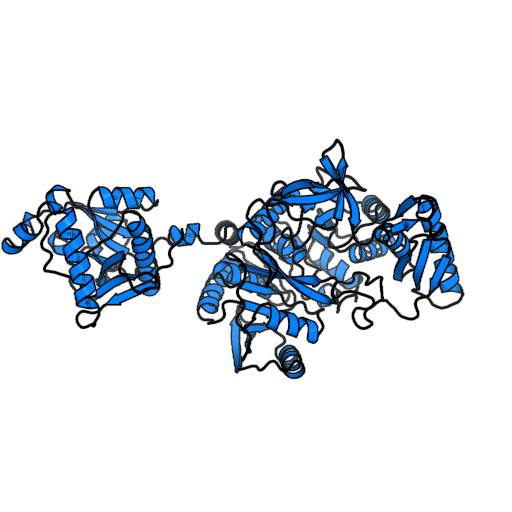02 N N . LYS A 1 214 ? 10.519 -11.864 14.298 1.00 86.50 214 LYS A N 1
ATOM 1703 C CA . LYS A 1 214 ? 10.376 -11.871 15.764 1.00 86.50 214 LYS A CA 1
ATOM 1704 C C . LYS A 1 214 ? 8.978 -12.240 16.249 1.00 86.50 214 LYS A C 1
ATOM 1706 O O . LYS A 1 214 ? 8.836 -12.703 17.371 1.00 86.50 214 LYS A O 1
ATOM 1711 N N . HIS A 1 215 ? 7.959 -12.016 15.420 1.00 86.44 215 HIS A N 1
ATOM 1712 C CA . HIS A 1 215 ? 6.561 -12.223 15.791 1.00 86.44 215 HIS A CA 1
ATOM 1713 C C . HIS A 1 215 ? 5.855 -12.998 14.701 1.00 86.44 215 HIS A C 1
ATOM 1715 O O . HIS A 1 215 ? 6.002 -12.690 13.519 1.00 86.44 215 HIS A O 1
ATOM 1721 N N . THR A 1 216 ? 5.058 -13.958 15.131 1.00 94.50 216 THR A N 1
ATOM 1722 C CA . THR A 1 216 ? 4.112 -14.673 14.292 1.00 94.50 216 THR A CA 1
ATOM 1723 C C . THR A 1 216 ? 2.746 -14.514 14.937 1.00 94.50 216 THR A C 1
ATOM 1725 O O . THR A 1 216 ? 2.651 -14.574 16.159 1.00 94.50 216 THR A O 1
ATOM 1728 N N . PHE A 1 217 ? 1.725 -14.265 14.127 1.00 96.31 217 PHE A N 1
ATOM 1729 C CA . PHE A 1 217 ? 0.349 -14.156 14.585 1.00 96.31 217 PHE A CA 1
ATOM 1730 C C . PHE A 1 217 ? -0.502 -15.128 13.787 1.00 96.31 217 PHE A C 1
ATOM 1732 O O . PHE A 1 217 ? -0.550 -15.051 12.553 1.00 96.31 217 PHE A O 1
ATOM 1739 N N . SER A 1 218 ? -1.209 -16.010 14.487 1.00 97.88 218 SER A N 1
ATOM 1740 C CA . SER A 1 218 ? -2.390 -16.642 13.916 1.00 97.88 218 SER A CA 1
ATOM 1741 C C . SER A 1 218 ? -3.474 -15.595 13.636 1.00 97.88 218 SER A C 1
ATOM 1743 O O . SER A 1 218 ? -3.427 -14.474 14.140 1.00 97.88 218 SER A O 1
ATOM 1745 N N . TYR A 1 219 ? -4.484 -15.940 12.850 1.00 97.94 219 TYR A N 1
ATOM 1746 C CA . TYR A 1 219 ? -5.640 -15.076 12.607 1.00 97.94 219 TYR A CA 1
ATOM 1747 C C . TYR A 1 219 ? -6.379 -14.706 13.910 1.00 97.94 219 TYR A C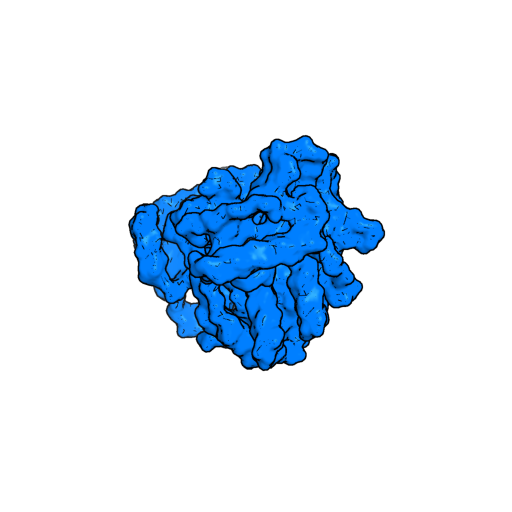 1
ATOM 1749 O O . TYR A 1 219 ? -6.745 -13.548 14.112 1.00 97.94 219 TYR A O 1
ATOM 1757 N N . GLY A 1 220 ? -6.526 -15.645 14.850 1.00 94.31 220 GLY A N 1
ATOM 1758 C CA . GLY A 1 220 ? -7.124 -15.377 16.163 1.00 94.31 220 GLY A CA 1
ATOM 1759 C C . GLY A 1 220 ? -6.246 -14.499 17.065 1.00 94.31 220 GLY A C 1
ATOM 1760 O O . GLY A 1 220 ? -6.749 -13.693 17.851 1.00 94.31 220 GLY A O 1
ATOM 1761 N N . GLU A 1 221 ? -4.922 -14.618 16.962 1.00 94.75 221 GLU A N 1
ATOM 1762 C CA . GLU A 1 221 ? -3.979 -13.730 17.651 1.00 94.75 221 GLU A CA 1
ATOM 1763 C C . GLU A 1 221 ? -3.942 -12.336 17.026 1.00 94.75 221 GLU A C 1
ATOM 1765 O O . GLU A 1 221 ? -3.922 -11.351 17.759 1.00 94.75 221 GLU A O 1
ATOM 1770 N N . LEU A 1 222 ? -4.003 -12.243 15.697 1.00 95.94 222 LEU A N 1
ATOM 1771 C CA . LEU A 1 222 ? -4.056 -10.984 14.962 1.00 95.94 222 LEU A CA 1
ATOM 1772 C C . LEU A 1 222 ? -5.299 -10.175 15.343 1.00 95.94 222 LEU A C 1
ATOM 1774 O O . LEU A 1 222 ? -5.170 -8.993 15.645 1.00 95.94 222 LEU A O 1
ATOM 1778 N N . GLY A 1 223 ? -6.480 -10.803 15.382 1.00 93.12 223 GLY A N 1
ATOM 1779 C CA . GLY A 1 223 ? -7.716 -10.140 15.814 1.00 93.12 223 GLY A CA 1
ATOM 1780 C C . GLY A 1 223 ? -7.591 -9.533 17.215 1.00 93.12 223 GLY A C 1
ATOM 1781 O O . GLY A 1 223 ? -7.804 -8.334 17.391 1.00 93.12 223 GLY A O 1
ATOM 1782 N N . ARG A 1 224 ? -7.123 -10.328 18.189 1.00 90.06 224 ARG A N 1
ATOM 1783 C CA . ARG A 1 224 ? -6.884 -9.855 19.565 1.00 90.06 224 ARG A CA 1
ATOM 1784 C C . ARG A 1 224 ? -5.829 -8.753 19.633 1.00 90.06 224 ARG A C 1
ATOM 1786 O O . ARG A 1 224 ? -5.991 -7.803 20.392 1.00 90.06 224 ARG A O 1
ATOM 1793 N N . ALA A 1 225 ? -4.757 -8.861 18.849 1.00 91.38 225 ALA A N 1
ATOM 1794 C CA . ALA A 1 225 ? -3.705 -7.854 18.814 1.00 91.38 225 ALA A CA 1
ATOM 1795 C C . ALA A 1 225 ? -4.228 -6.519 18.258 1.00 91.38 225 ALA A C 1
ATOM 1797 O O . ALA A 1 225 ? -3.956 -5.473 18.844 1.00 91.38 225 ALA A O 1
ATOM 1798 N N . ILE A 1 226 ? -5.027 -6.550 17.186 1.00 92.88 226 ILE A N 1
ATOM 1799 C CA . ILE A 1 226 ? -5.678 -5.359 16.622 1.00 92.88 226 ILE A CA 1
ATOM 1800 C C . ILE A 1 226 ? -6.583 -4.699 17.664 1.00 92.88 226 ILE A C 1
ATOM 1802 O O . ILE A 1 226 ? -6.479 -3.493 17.854 1.00 92.88 226 ILE A O 1
ATOM 1806 N N . GLU A 1 227 ? -7.420 -5.461 18.370 1.00 88.62 227 GLU A N 1
ATOM 1807 C CA . GLU A 1 227 ? -8.302 -4.930 19.422 1.00 88.62 227 GLU A CA 1
ATOM 1808 C C . GLU A 1 227 ? -7.514 -4.277 20.567 1.00 88.62 227 GLU A C 1
ATOM 1810 O O . GLU A 1 227 ? -7.785 -3.136 20.947 1.00 88.62 227 GLU A O 1
ATOM 1815 N N . GLN A 1 228 ? -6.502 -4.976 21.089 1.00 85.94 228 GLN A N 1
ATOM 1816 C CA . GLN A 1 228 ? -5.661 -4.487 22.185 1.00 85.94 228 GLN A CA 1
ATOM 1817 C C . GLN A 1 228 ? -4.921 -3.203 21.807 1.00 85.94 228 GLN A C 1
ATOM 1819 O O . GLN A 1 228 ? -4.892 -2.242 22.578 1.00 85.94 228 GLN A O 1
ATOM 1824 N N . ILE A 1 229 ? -4.336 -3.170 20.611 1.00 89.69 229 ILE A N 1
ATOM 1825 C CA . ILE A 1 229 ? -3.598 -2.002 20.133 1.00 89.69 229 ILE A CA 1
ATOM 1826 C C . ILE A 1 229 ? -4.561 -0.875 19.785 1.00 89.69 229 ILE A C 1
ATOM 1828 O O . ILE A 1 229 ? -4.264 0.267 20.100 1.00 89.69 229 ILE A O 1
ATOM 1832 N N . SER A 1 230 ? -5.730 -1.162 19.213 1.00 89.69 230 SER A N 1
ATOM 1833 C CA . SER A 1 230 ? -6.762 -0.151 18.961 1.00 89.69 230 SER A CA 1
ATOM 1834 C C . SER A 1 230 ? -7.159 0.550 20.263 1.00 89.69 230 SER A C 1
ATOM 1836 O O . SER A 1 230 ? -7.195 1.779 20.313 1.00 89.69 230 SER A O 1
ATOM 1838 N N . ALA A 1 231 ? -7.366 -0.207 21.347 1.00 84.81 231 ALA A N 1
ATOM 1839 C CA . ALA A 1 231 ? -7.644 0.347 22.672 1.00 84.81 231 ALA A CA 1
ATOM 1840 C C . ALA A 1 231 ? -6.491 1.223 23.195 1.00 84.81 231 ALA A C 1
ATOM 1842 O O . ALA A 1 231 ? -6.738 2.311 23.716 1.00 84.81 231 ALA A O 1
ATOM 1843 N N . LEU A 1 232 ? -5.236 0.798 23.007 1.00 84.56 232 LEU A N 1
ATOM 1844 C CA . LEU A 1 232 ? -4.064 1.613 23.338 1.00 84.56 232 LEU A CA 1
ATOM 1845 C C . LEU A 1 232 ? -4.025 2.910 22.517 1.00 84.56 232 LEU A C 1
ATOM 1847 O O . LEU A 1 232 ? -3.869 3.985 23.090 1.00 84.56 232 LEU A O 1
ATOM 1851 N N . LEU A 1 233 ? -4.217 2.836 21.199 1.00 86.69 233 LEU A N 1
ATOM 1852 C CA . LEU A 1 233 ? -4.196 3.994 20.305 1.00 86.69 233 LEU A CA 1
ATOM 1853 C C . LEU A 1 233 ? -5.313 4.992 20.631 1.00 86.69 233 LEU A C 1
ATOM 1855 O O . LEU A 1 233 ? -5.106 6.194 20.482 1.00 86.69 233 LEU A O 1
ATOM 1859 N N . HIS A 1 234 ? -6.464 4.552 21.147 1.00 84.88 234 HIS A N 1
ATOM 1860 C CA . HIS A 1 234 ? -7.496 5.468 21.647 1.00 84.88 234 HIS A CA 1
ATOM 1861 C C . HIS A 1 234 ? -7.018 6.343 22.812 1.00 84.88 234 HIS A C 1
ATOM 1863 O O . HIS A 1 234 ? -7.486 7.472 22.940 1.00 84.88 234 HIS A O 1
ATOM 1869 N N . THR A 1 235 ? -6.063 5.872 23.620 1.00 82.25 235 THR A N 1
ATOM 1870 C CA . THR A 1 235 ? -5.466 6.686 24.694 1.00 82.25 235 THR A CA 1
ATOM 1871 C C . THR A 1 235 ? -4.519 7.763 24.171 1.00 82.25 235 THR A C 1
ATOM 1873 O O . THR A 1 235 ? -4.185 8.694 24.903 1.00 82.25 235 THR A O 1
ATOM 1876 N N . PHE A 1 236 ? -4.089 7.669 22.908 1.00 80.94 236 PHE A N 1
ATOM 1877 C CA . PHE A 1 236 ? -3.159 8.635 22.348 1.00 80.94 236 PHE A CA 1
ATOM 1878 C C . PHE A 1 236 ? -3.933 9.908 21.994 1.00 80.94 236 PHE A C 1
ATOM 1880 O O . PHE A 1 236 ? -4.922 9.831 21.253 1.00 80.94 236 PHE A O 1
ATOM 1887 N N . PRO A 1 237 ? -3.484 11.090 22.449 1.00 69.44 237 PRO A N 1
ATOM 1888 C CA . PRO A 1 237 ? -4.132 12.354 22.103 1.00 69.44 237 PRO A CA 1
ATOM 1889 C C . PRO A 1 237 ? -3.992 12.679 20.606 1.00 69.44 237 PRO A C 1
ATOM 1891 O O . PRO A 1 237 ? -4.799 13.414 20.044 1.00 69.44 237 PRO A O 1
ATOM 1894 N N . ALA A 1 238 ? -2.984 12.106 19.942 1.00 74.38 238 ALA A N 1
ATOM 1895 C CA . ALA A 1 238 ? -2.690 12.312 18.532 1.00 74.38 238 ALA A CA 1
ATOM 1896 C C . ALA A 1 238 ? -3.754 11.699 17.610 1.00 74.38 238 ALA A C 1
ATOM 1898 O O . ALA A 1 238 ? -4.077 10.515 17.723 1.00 74.38 238 ALA A O 1
ATOM 1899 N N . HIS A 1 239 ? -4.262 12.476 16.652 1.00 82.25 239 HIS A N 1
ATOM 1900 C CA . HIS A 1 239 ? -5.081 11.952 15.550 1.00 82.25 239 HIS A CA 1
ATOM 1901 C C . HIS A 1 239 ? -4.230 11.380 14.405 1.00 82.25 239 HIS A C 1
ATOM 1903 O O . HIS A 1 239 ? -4.687 10.484 13.699 1.00 82.25 239 HIS A O 1
ATOM 1909 N N . THR A 1 240 ? -3.001 11.873 14.243 1.00 91.81 240 THR A N 1
ATOM 1910 C CA . THR A 1 240 ? -2.041 11.545 13.181 1.00 91.81 240 THR A CA 1
ATOM 1911 C C . THR A 1 240 ? -0.826 10.832 13.770 1.00 91.81 240 THR A C 1
ATOM 1913 O O . THR A 1 240 ? -0.111 11.378 14.610 1.00 91.81 240 THR A O 1
ATOM 1916 N N . LEU A 1 241 ? -0.581 9.601 13.323 1.00 94.88 241 LEU A N 1
ATOM 1917 C CA . LEU A 1 241 ? 0.484 8.741 13.834 1.00 94.88 241 LEU A CA 1
ATOM 1918 C C . LEU A 1 241 ? 1.476 8.393 12.726 1.00 94.88 241 LEU A C 1
ATOM 1920 O O . LEU A 1 241 ? 1.102 7.842 11.689 1.00 94.88 241 LEU A O 1
ATOM 1924 N N . GLY A 1 242 ? 2.752 8.681 12.965 1.00 96.25 242 GLY A N 1
ATOM 1925 C CA . GLY A 1 242 ? 3.850 8.244 12.112 1.00 96.25 242 GLY A CA 1
ATOM 1926 C C . GLY A 1 242 ? 4.241 6.805 12.434 1.00 96.25 242 GLY A C 1
ATOM 1927 O O . GLY A 1 242 ? 4.538 6.500 13.588 1.00 96.25 242 GLY A O 1
ATOM 1928 N N . LEU A 1 243 ? 4.282 5.923 11.434 1.00 95.94 243 LEU A N 1
ATOM 1929 C CA . LEU A 1 243 ? 4.832 4.571 11.581 1.00 95.94 243 LEU A CA 1
ATOM 1930 C C . LEU A 1 243 ? 6.230 4.506 10.973 1.00 95.94 243 LEU A C 1
ATOM 1932 O O . LEU A 1 243 ? 6.393 4.490 9.754 1.00 95.94 243 LEU A O 1
ATOM 1936 N N . ALA A 1 244 ? 7.223 4.444 11.849 1.00 94.31 244 ALA A N 1
ATOM 1937 C CA . ALA A 1 244 ? 8.650 4.449 11.572 1.00 94.31 244 ALA A CA 1
ATOM 1938 C C . ALA A 1 244 ? 9.303 3.126 12.027 1.00 94.31 244 ALA A C 1
ATOM 1940 O O . ALA A 1 244 ? 10.220 3.117 12.850 1.00 94.31 244 ALA A O 1
ATOM 1941 N N . LEU A 1 245 ? 8.790 1.993 11.534 1.00 91.88 245 LEU A N 1
ATOM 1942 C CA . LEU A 1 245 ? 9.301 0.647 11.838 1.00 91.88 245 LEU A CA 1
ATOM 1943 C C . LEU A 1 245 ? 9.621 -0.102 10.550 1.00 91.88 245 LEU A C 1
ATOM 1945 O O . LEU A 1 245 ? 8.857 0.000 9.588 1.00 91.88 245 LEU A O 1
ATOM 1949 N N . ASP A 1 246 ? 10.708 -0.876 10.545 1.00 90.75 246 ASP A N 1
ATOM 1950 C CA . ASP A 1 246 ? 11.028 -1.745 9.408 1.00 90.75 246 ASP A CA 1
ATOM 1951 C C . ASP A 1 246 ? 9.906 -2.784 9.213 1.00 90.75 246 ASP A C 1
ATOM 1953 O O . ASP A 1 246 ? 9.063 -3.020 10.095 1.00 90.75 246 ASP A O 1
ATOM 1957 N N . ASN A 1 247 ? 9.898 -3.418 8.045 1.00 93.50 247 ASN A N 1
ATOM 1958 C CA . ASN A 1 247 ? 8.974 -4.485 7.717 1.00 93.50 247 ASN A CA 1
ATOM 1959 C C . ASN A 1 247 ? 8.957 -5.537 8.831 1.00 93.50 247 ASN A C 1
ATOM 1961 O O . ASN A 1 247 ? 9.954 -6.187 9.150 1.00 93.50 247 ASN A O 1
ATOM 1965 N N . SER A 1 248 ? 7.790 -5.696 9.440 1.00 93.88 248 SER A N 1
ATOM 1966 C CA . SER A 1 248 ? 7.564 -6.647 10.514 1.00 93.88 248 SER A CA 1
ATOM 1967 C C . SER A 1 248 ? 6.079 -6.963 10.631 1.00 93.88 248 SER A C 1
ATOM 1969 O O . SER A 1 248 ? 5.225 -6.176 10.221 1.00 93.88 248 SER A O 1
ATOM 1971 N N . ALA A 1 249 ? 5.754 -8.097 11.253 1.00 94.88 249 ALA A N 1
ATOM 1972 C CA . ALA A 1 249 ? 4.367 -8.405 11.590 1.00 94.88 249 ALA A CA 1
ATOM 1973 C C . ALA A 1 249 ? 3.741 -7.329 12.493 1.00 94.88 249 ALA A C 1
ATOM 1975 O O . ALA A 1 249 ? 2.579 -6.979 12.326 1.00 94.88 249 ALA A O 1
ATOM 1976 N N . LEU A 1 250 ? 4.534 -6.736 13.387 1.00 92.81 250 LEU A N 1
ATOM 1977 C CA . LEU A 1 250 ? 4.084 -5.656 14.257 1.00 92.81 250 LEU A CA 1
ATOM 1978 C C . LEU A 1 250 ? 3.736 -4.376 13.484 1.00 92.81 250 LEU A C 1
ATOM 1980 O O . LEU A 1 250 ? 2.741 -3.738 13.813 1.00 92.81 250 LEU A O 1
ATOM 1984 N N . TRP A 1 251 ? 4.485 -4.035 12.429 1.00 95.00 251 TRP A N 1
ATOM 1985 C CA . TRP A 1 251 ? 4.125 -2.926 11.539 1.00 95.00 251 TRP A CA 1
ATOM 1986 C C . TRP A 1 251 ? 2.709 -3.112 10.973 1.00 95.00 251 TRP A C 1
ATOM 1988 O O . TRP A 1 251 ? 1.889 -2.199 11.048 1.00 95.00 251 TRP A O 1
ATOM 1998 N N . ALA A 1 252 ? 2.392 -4.315 10.476 1.00 96.94 252 ALA A N 1
ATOM 1999 C CA . ALA A 1 252 ? 1.075 -4.615 9.909 1.00 96.94 252 ALA A CA 1
ATOM 2000 C C . ALA A 1 252 ? -0.041 -4.529 10.958 1.00 96.94 252 ALA A C 1
ATOM 2002 O O . ALA A 1 252 ? -1.115 -4.001 10.676 1.00 96.94 252 ALA A O 1
ATOM 2003 N N . VAL A 1 253 ? 0.217 -5.002 12.180 1.00 95.56 253 VAL A N 1
ATOM 2004 C CA . VAL A 1 253 ? -0.758 -4.920 13.273 1.00 95.56 253 VAL A CA 1
ATOM 2005 C C . VAL A 1 253 ? -1.015 -3.457 13.665 1.00 95.56 253 VAL A C 1
ATOM 2007 O O . VAL A 1 253 ? -2.171 -3.079 13.825 1.00 95.56 253 VAL A O 1
ATOM 2010 N N . LEU A 1 254 ? 0.026 -2.621 13.775 1.00 95.19 254 LEU A N 1
ATOM 2011 C CA . LEU A 1 254 ? -0.109 -1.187 14.075 1.00 95.19 254 LEU A CA 1
ATOM 2012 C C . LEU A 1 254 ? -0.909 -0.446 12.995 1.00 95.19 254 LEU A C 1
ATOM 2014 O O . LEU A 1 254 ? -1.772 0.365 13.320 1.00 95.19 254 LEU A O 1
ATOM 2018 N N . ASP A 1 255 ? -0.655 -0.748 11.722 1.00 96.88 255 ASP A N 1
ATOM 2019 C CA . ASP A 1 255 ? -1.382 -0.171 10.587 1.00 96.88 255 ASP A CA 1
ATOM 2020 C C . ASP A 1 255 ? -2.880 -0.534 10.619 1.00 96.88 255 ASP A C 1
ATOM 2022 O O . ASP A 1 255 ? -3.746 0.335 10.501 1.00 96.88 255 ASP A O 1
ATOM 2026 N N . LEU A 1 256 ? -3.198 -1.812 10.851 1.00 97.06 256 LEU A N 1
ATOM 2027 C CA . LEU A 1 256 ? -4.577 -2.302 10.952 1.00 97.06 256 LEU A CA 1
ATOM 2028 C C . LEU A 1 256 ? -5.294 -1.772 12.203 1.00 97.06 256 LEU A C 1
ATOM 2030 O O . LEU A 1 256 ? -6.462 -1.394 12.126 1.00 97.06 256 LEU A O 1
ATOM 2034 N N . ALA A 1 257 ? -4.606 -1.698 13.342 1.00 94.56 257 ALA A N 1
ATOM 2035 C CA . ALA A 1 257 ? -5.151 -1.128 14.571 1.00 94.56 257 ALA A CA 1
ATOM 2036 C C . ALA A 1 257 ? -5.375 0.386 14.461 1.00 94.56 257 ALA A C 1
ATOM 2038 O O . ALA A 1 257 ? -6.364 0.901 14.979 1.00 94.56 257 ALA A O 1
ATOM 2039 N N . GLY A 1 258 ? -4.506 1.104 13.745 1.00 93.69 258 GLY A N 1
ATOM 2040 C CA . GLY A 1 258 ? -4.709 2.512 13.411 1.00 93.69 258 GLY A CA 1
ATOM 2041 C C . GLY A 1 258 ? -5.982 2.726 12.602 1.00 93.69 258 GLY A C 1
ATOM 2042 O O . GLY A 1 258 ? -6.813 3.563 12.951 1.00 93.69 258 GLY A O 1
ATOM 2043 N N . LEU A 1 259 ? -6.191 1.889 11.584 1.00 93.00 259 LEU A N 1
ATOM 2044 C CA . LEU A 1 259 ? -7.424 1.901 10.806 1.00 93.00 259 LEU A CA 1
ATOM 2045 C C . LEU A 1 259 ? -8.658 1.570 11.666 1.00 93.00 259 LEU A C 1
ATOM 2047 O O . LEU A 1 259 ? -9.678 2.243 11.536 1.00 93.00 259 LEU A O 1
ATOM 2051 N N . ALA A 1 260 ? -8.571 0.574 12.554 1.00 91.00 260 ALA A N 1
ATOM 2052 C CA . ALA A 1 260 ? -9.659 0.186 13.458 1.00 91.00 260 ALA A CA 1
ATOM 2053 C C . ALA A 1 260 ? -10.010 1.269 14.498 1.00 91.00 260 ALA A C 1
ATOM 2055 O O . ALA A 1 260 ? -11.181 1.431 14.826 1.00 91.00 260 ALA A O 1
ATOM 2056 N N . SER A 1 261 ? -9.019 2.037 14.961 1.00 88.50 261 SER A N 1
ATOM 2057 C CA . SER A 1 261 ? -9.174 3.125 15.944 1.00 88.50 261 SER A CA 1
ATOM 2058 C C . SER A 1 261 ? -9.431 4.501 15.319 1.00 88.50 261 SER A C 1
ATOM 2060 O O . SER A 1 261 ? -9.454 5.508 16.030 1.00 88.50 261 SER A O 1
ATOM 2062 N N . HIS A 1 262 ? -9.615 4.568 13.995 1.00 87.19 262 HIS A N 1
ATOM 2063 C CA . HIS A 1 262 ? -9.786 5.814 13.238 1.00 87.19 262 HIS A CA 1
ATOM 2064 C C . HIS A 1 262 ? -8.628 6.815 13.400 1.00 87.19 262 HIS A C 1
ATOM 2066 O O . HIS A 1 262 ? -8.811 8.026 13.251 1.00 87.19 262 HIS A O 1
ATOM 2072 N N . LYS A 1 263 ? -7.422 6.319 13.688 1.00 91.38 263 LYS A N 1
ATOM 2073 C CA . LYS A 1 263 ? -6.200 7.123 13.657 1.00 91.38 263 LYS A CA 1
ATOM 2074 C C . LYS A 1 263 ? -5.703 7.221 12.224 1.00 91.38 263 LYS A C 1
ATOM 2076 O O . LYS A 1 263 ? -5.706 6.241 11.480 1.00 91.38 263 LYS A O 1
ATOM 2081 N N . VAL A 1 264 ? -5.243 8.405 11.841 1.00 94.88 264 VAL A N 1
ATOM 2082 C CA . VAL A 1 264 ? -4.609 8.598 10.542 1.00 94.88 264 VAL A CA 1
ATOM 2083 C C . VAL A 1 264 ? -3.201 8.038 10.616 1.00 94.88 264 VAL A C 1
ATOM 2085 O O . VAL A 1 264 ? -2.374 8.546 11.370 1.00 94.88 264 VAL A O 1
ATOM 2088 N N . ILE A 1 265 ? -2.935 7.000 9.828 1.00 96.69 265 ILE A N 1
ATOM 2089 C CA . ILE A 1 265 ? -1.621 6.366 9.758 1.00 96.69 265 ILE A CA 1
ATOM 2090 C C . ILE A 1 265 ? -0.793 6.975 8.627 1.00 96.69 265 ILE A C 1
ATOM 2092 O O . ILE A 1 265 ? -1.235 7.042 7.476 1.00 96.69 265 ILE A O 1
ATOM 2096 N N . ILE A 1 266 ? 0.432 7.384 8.953 1.00 97.12 266 ILE A N 1
ATOM 2097 C CA . ILE A 1 266 ? 1.418 7.904 8.009 1.00 97.12 266 ILE A CA 1
ATOM 2098 C C . ILE A 1 266 ? 2.662 7.012 8.064 1.00 97.12 266 ILE A C 1
ATOM 2100 O O . ILE A 1 266 ? 3.498 7.169 8.956 1.00 97.12 266 ILE A O 1
ATOM 2104 N N . PRO A 1 267 ? 2.818 6.059 7.131 1.00 95.69 267 PRO A N 1
ATOM 2105 C CA . PRO A 1 267 ? 4.060 5.312 7.001 1.00 95.69 267 PRO A CA 1
ATOM 2106 C C . PRO A 1 267 ? 5.226 6.247 6.664 1.00 95.69 267 PRO A C 1
ATOM 2108 O O . PRO A 1 267 ? 5.173 6.966 5.666 1.00 95.69 267 PRO A O 1
ATOM 2111 N N . LEU A 1 268 ? 6.283 6.218 7.474 1.00 92.38 268 LEU A N 1
ATOM 2112 C CA . LEU A 1 268 ? 7.513 6.975 7.253 1.00 92.38 268 LEU A CA 1
ATOM 2113 C C . LEU A 1 268 ? 8.560 6.050 6.611 1.00 92.38 268 LEU A C 1
ATOM 2115 O O . LEU A 1 268 ? 9.045 5.131 7.272 1.00 92.38 268 LEU A O 1
ATOM 2119 N N . PRO A 1 269 ? 8.911 6.240 5.327 1.00 81.56 269 PRO A N 1
ATOM 2120 C CA . PRO A 1 269 ? 9.849 5.350 4.654 1.00 81.56 269 PRO A CA 1
ATOM 2121 C C . PRO A 1 269 ? 11.286 5.500 5.170 1.00 81.56 269 PRO A C 1
ATOM 2123 O O . PRO A 1 269 ? 11.810 6.607 5.232 1.00 81.56 269 PRO A O 1
ATOM 2126 N N . PHE A 1 270 ? 11.980 4.384 5.417 1.00 78.38 270 PHE A N 1
ATOM 2127 C CA . PHE A 1 270 ? 13.402 4.384 5.822 1.00 78.38 270 PHE A CA 1
ATOM 2128 C C . PHE A 1 270 ? 14.357 4.940 4.771 1.00 78.38 270 PHE A C 1
ATOM 2130 O O . PHE A 1 270 ? 15.475 5.331 5.089 1.00 78.38 270 PHE A O 1
ATOM 2137 N N . PHE A 1 271 ? 13.944 4.942 3.506 1.00 74.69 271 PHE A N 1
ATOM 2138 C CA . PHE A 1 271 ? 14.746 5.480 2.412 1.00 74.69 271 PHE A CA 1
ATOM 2139 C C . PHE A 1 271 ? 14.604 7.002 2.258 1.00 74.69 271 PHE A C 1
ATOM 2141 O O . PHE A 1 271 ? 15.254 7.576 1.384 1.00 74.69 271 PHE A O 1
ATOM 2148 N N . PHE A 1 272 ? 13.760 7.658 3.063 1.00 81.25 272 PHE A N 1
ATOM 2149 C CA . PHE A 1 272 ? 13.689 9.117 3.092 1.00 81.25 272 PHE A CA 1
ATOM 2150 C C . PHE A 1 272 ? 14.922 9.715 3.772 1.00 81.25 272 PHE A C 1
ATOM 2152 O O . PHE A 1 272 ? 15.470 9.160 4.723 1.00 81.25 272 PHE A O 1
ATOM 2159 N N . SER A 1 273 ? 15.352 10.880 3.285 1.00 80.12 273 SER A N 1
ATOM 2160 C CA . SER A 1 273 ? 16.350 11.690 3.984 1.00 80.12 273 SER A CA 1
ATOM 2161 C C . SER A 1 273 ? 15.774 12.274 5.281 1.00 80.12 273 SER A C 1
ATOM 2163 O O . SER A 1 273 ? 14.557 12.371 5.444 1.00 80.12 273 SER A O 1
ATOM 2165 N N . ALA A 1 274 ? 16.649 12.737 6.180 1.00 86.06 274 ALA A N 1
ATOM 2166 C CA . ALA A 1 274 ? 16.238 13.446 7.395 1.00 86.06 274 ALA A CA 1
ATOM 2167 C C . ALA A 1 274 ? 15.297 14.628 7.084 1.00 86.06 274 ALA A C 1
ATOM 2169 O O . ALA A 1 274 ? 14.245 14.762 7.701 1.00 86.06 274 ALA A O 1
ATOM 2170 N N . GLU A 1 275 ? 15.621 15.413 6.051 1.00 84.50 275 GLU A N 1
ATOM 2171 C CA . GLU A 1 275 ? 14.797 16.533 5.582 1.00 84.50 275 GLU A CA 1
ATOM 2172 C C . GLU A 1 275 ? 13.415 16.081 5.087 1.00 84.50 275 GLU A C 1
ATOM 2174 O O . GLU A 1 275 ? 12.410 16.730 5.356 1.00 84.50 275 GLU A O 1
ATOM 2179 N N . GLN A 1 276 ? 13.331 14.947 4.389 1.00 85.44 276 GLN A N 1
ATOM 2180 C CA . GLN A 1 276 ? 12.058 14.411 3.898 1.00 85.44 276 GLN A CA 1
ATOM 2181 C C . GLN A 1 276 ? 11.190 13.855 5.025 1.00 85.44 276 GLN A C 1
ATOM 2183 O O . GLN A 1 276 ? 9.967 14.003 4.981 1.00 85.44 276 GLN A O 1
ATOM 2188 N N . ILE A 1 277 ? 11.806 13.236 6.034 1.00 90.25 277 ILE A N 1
ATOM 2189 C CA . ILE A 1 277 ? 11.114 12.794 7.248 1.00 90.25 277 ILE A CA 1
ATOM 2190 C C . ILE A 1 277 ? 10.570 14.014 7.994 1.00 90.25 277 ILE A C 1
ATOM 2192 O O . ILE A 1 277 ? 9.375 14.058 8.277 1.00 90.25 277 ILE A O 1
ATOM 2196 N N . ALA A 1 278 ? 11.400 15.034 8.229 1.00 91.31 278 ALA A N 1
ATOM 2197 C CA . ALA A 1 278 ? 10.990 16.279 8.874 1.00 91.31 278 ALA A CA 1
ATOM 2198 C C . ALA A 1 278 ? 9.867 16.992 8.109 1.00 91.31 278 ALA A C 1
ATOM 2200 O O . ALA A 1 278 ? 8.860 17.374 8.703 1.00 91.31 278 ALA A O 1
ATOM 2201 N N . HIS A 1 279 ? 9.992 17.095 6.782 1.00 90.56 279 HIS A N 1
ATOM 2202 C CA . HIS A 1 279 ? 8.937 17.616 5.914 1.00 90.56 279 HIS A CA 1
ATOM 2203 C C . HIS A 1 279 ? 7.635 16.837 6.099 1.00 90.56 279 HIS A C 1
ATOM 2205 O O . HIS A 1 279 ? 6.602 17.447 6.328 1.00 90.56 279 HIS A O 1
ATOM 2211 N N . SER A 1 280 ? 7.678 15.502 6.072 1.00 92.94 280 SER A N 1
ATOM 2212 C CA . SER A 1 280 ? 6.479 14.662 6.225 1.00 92.94 280 SER A CA 1
ATOM 2213 C C . SER A 1 280 ? 5.809 14.844 7.593 1.00 92.94 280 SER A C 1
ATOM 2215 O O . SER A 1 280 ? 4.584 14.863 7.688 1.00 92.94 280 SER A O 1
ATOM 2217 N N . ILE A 1 281 ? 6.606 15.012 8.653 1.00 94.50 281 ILE A N 1
ATOM 2218 C CA . ILE A 1 281 ? 6.117 15.280 10.011 1.00 94.50 281 ILE A CA 1
ATOM 2219 C C . ILE A 1 281 ? 5.381 16.619 10.068 1.00 94.50 281 ILE A C 1
ATOM 2221 O O . ILE A 1 281 ? 4.241 16.676 10.528 1.00 94.50 281 ILE A O 1
ATOM 2225 N N . LEU A 1 282 ? 6.015 17.687 9.581 1.00 93.75 282 LEU A N 1
ATOM 2226 C CA . LEU A 1 282 ? 5.461 19.040 9.624 1.00 93.75 282 LEU A CA 1
ATOM 2227 C C . LEU A 1 282 ? 4.276 19.212 8.671 1.00 93.75 282 LEU A C 1
ATOM 2229 O O . LEU A 1 282 ? 3.329 19.934 8.979 1.00 93.75 282 LEU A O 1
ATOM 2233 N N . ASP A 1 283 ? 4.321 18.561 7.512 1.00 93.69 283 ASP A N 1
ATOM 2234 C CA . ASP A 1 283 ? 3.309 18.666 6.469 1.00 93.69 283 ASP A CA 1
ATOM 2235 C C . ASP A 1 283 ? 2.022 17.928 6.851 1.00 93.69 283 ASP A C 1
ATOM 2237 O O . ASP A 1 283 ? 0.955 18.527 6.752 1.00 93.69 283 ASP A O 1
ATOM 2241 N N . ALA A 1 284 ? 2.110 16.702 7.384 1.00 94.00 284 ALA A N 1
ATOM 2242 C CA . ALA A 1 284 ? 0.951 15.940 7.867 1.00 94.00 284 ALA A CA 1
ATOM 2243 C C . ALA A 1 284 ? 0.533 16.274 9.307 1.00 94.00 284 ALA A C 1
ATOM 2245 O O . ALA A 1 284 ? -0.511 15.803 9.759 1.00 94.00 284 ALA A O 1
ATOM 2246 N N . GLY A 1 285 ? 1.326 17.068 10.030 1.00 94.12 285 GLY A N 1
ATOM 2247 C CA . GLY A 1 285 ? 1.067 17.392 11.429 1.00 94.12 285 GLY A CA 1
ATOM 2248 C C . GLY A 1 285 ? 1.173 16.155 12.320 1.00 94.12 285 GLY A C 1
ATOM 2249 O O . GLY A 1 285 ? 0.276 15.894 13.117 1.00 94.12 285 GLY A O 1
ATOM 2250 N N . ILE A 1 286 ? 2.218 15.342 12.140 1.00 95.19 286 ILE A N 1
ATOM 2251 C CA . ILE A 1 286 ? 2.440 14.118 12.924 1.00 95.19 286 ILE A CA 1
ATOM 2252 C C . ILE A 1 286 ? 2.845 14.507 14.344 1.00 95.19 286 ILE A C 1
ATOM 2254 O O . ILE A 1 286 ? 3.928 15.045 14.542 1.00 95.19 286 ILE A O 1
ATOM 2258 N N . THR A 1 287 ? 2.011 14.205 15.335 1.00 91.69 287 THR A N 1
ATOM 2259 C CA . THR A 1 287 ? 2.291 14.537 16.745 1.00 91.69 287 THR A CA 1
ATOM 2260 C C . THR A 1 287 ? 2.851 13.362 17.541 1.00 91.69 287 THR A C 1
ATOM 2262 O O . THR A 1 287 ? 3.359 13.542 18.648 1.00 91.69 287 THR A O 1
ATOM 2265 N N . SER A 1 288 ? 2.800 12.144 16.998 1.00 94.12 288 SER A N 1
ATOM 2266 C CA . SER A 1 288 ? 3.419 10.970 17.619 1.00 94.12 288 SER A CA 1
ATOM 2267 C C . SER A 1 288 ? 4.000 10.029 16.569 1.00 94.12 288 SER A C 1
ATOM 2269 O O . SER A 1 288 ? 3.345 9.717 15.572 1.00 94.12 288 SER A O 1
ATOM 2271 N N . ILE A 1 289 ? 5.229 9.567 16.797 1.00 95.25 289 ILE A N 1
ATOM 2272 C CA . ILE A 1 289 ? 5.917 8.586 15.953 1.00 95.25 289 ILE A CA 1
ATOM 2273 C C . ILE A 1 289 ? 6.099 7.298 16.745 1.00 95.25 289 ILE A C 1
ATOM 2275 O O . ILE A 1 289 ? 6.704 7.311 17.811 1.00 95.25 289 ILE A O 1
ATOM 2279 N N . LEU A 1 290 ? 5.625 6.183 16.197 1.00 94.69 290 LEU A N 1
ATOM 2280 C CA . LEU A 1 290 ? 5.933 4.845 16.689 1.00 94.69 290 LEU A CA 1
ATOM 2281 C C . LEU A 1 290 ? 7.138 4.301 15.928 1.00 94.69 290 LEU A C 1
ATOM 2283 O O . LEU A 1 290 ? 7.115 4.241 14.698 1.00 94.69 290 LEU A O 1
ATOM 2287 N N . THR A 1 291 ? 8.183 3.897 16.646 1.00 93.69 291 THR A N 1
ATOM 2288 C CA . THR A 1 291 ? 9.422 3.396 16.043 1.00 93.69 291 THR A CA 1
ATOM 2289 C C . THR A 1 291 ? 10.059 2.273 16.858 1.00 93.69 291 THR A C 1
ATOM 2291 O O . THR A 1 291 ? 9.909 2.200 18.078 1.00 93.69 291 THR A O 1
ATOM 2294 N N . ASP A 1 292 ? 10.794 1.396 16.171 1.00 88.94 292 ASP A N 1
ATOM 2295 C CA . ASP A 1 292 ? 11.707 0.429 16.784 1.00 88.94 292 ASP A CA 1
ATOM 2296 C C . ASP A 1 292 ? 13.187 0.854 16.692 1.00 88.94 292 ASP A C 1
ATOM 2298 O O . ASP A 1 292 ? 14.078 0.069 17.022 1.00 88.94 292 ASP A O 1
ATOM 2302 N N . GLN A 1 293 ? 13.449 2.102 16.277 1.00 88.38 293 GLN A N 1
ATOM 2303 C CA . GLN A 1 293 ? 14.779 2.714 16.163 1.00 88.38 293 GLN A CA 1
ATOM 2304 C C . GLN A 1 293 ? 14.807 4.139 16.764 1.00 88.38 293 GLN A C 1
ATOM 2306 O O . GLN A 1 293 ? 15.141 5.099 16.061 1.00 88.38 293 GLN A O 1
ATOM 2311 N N . PRO A 1 294 ? 14.482 4.311 18.062 1.00 91.38 294 PRO A N 1
ATOM 2312 C CA . PRO A 1 294 ? 14.279 5.630 18.669 1.00 91.38 294 PRO A CA 1
ATOM 2313 C C . PRO A 1 294 ? 15.484 6.563 18.525 1.00 91.38 294 PRO A C 1
ATOM 2315 O O . PRO A 1 294 ? 15.320 7.689 18.071 1.00 91.38 294 PRO A O 1
ATOM 2318 N N . ALA A 1 295 ? 16.703 6.076 18.773 1.00 90.75 295 ALA A N 1
ATOM 2319 C CA . ALA A 1 295 ? 17.914 6.895 18.679 1.00 90.75 295 ALA A CA 1
ATOM 2320 C C . ALA A 1 295 ? 18.141 7.499 17.277 1.00 90.75 295 ALA A C 1
ATOM 2322 O O . ALA A 1 295 ? 18.584 8.640 17.154 1.00 90.75 295 ALA A O 1
ATOM 2323 N N . GLY A 1 296 ? 17.823 6.749 16.213 1.00 89.56 296 GLY A N 1
ATOM 2324 C CA . GLY A 1 296 ? 17.962 7.237 14.838 1.00 89.56 296 GLY A CA 1
ATOM 2325 C C . GLY A 1 296 ? 16.958 8.345 14.523 1.00 89.56 296 GLY A C 1
ATOM 2326 O O . GLY A 1 296 ? 17.322 9.368 13.941 1.00 89.56 296 GLY A O 1
ATOM 2327 N N . TYR A 1 297 ? 15.707 8.175 14.957 1.00 91.00 297 TYR A N 1
ATOM 2328 C CA . TYR A 1 297 ? 14.667 9.183 14.758 1.00 91.00 297 TYR A CA 1
ATOM 2329 C C . TYR A 1 297 ? 14.868 10.412 15.647 1.00 91.00 297 TYR A C 1
ATOM 2331 O O . TYR A 1 297 ? 14.737 11.520 15.144 1.00 91.00 297 TYR A O 1
ATOM 2339 N N . GLU A 1 298 ? 15.283 10.264 16.904 1.00 91.81 298 GLU A N 1
ATOM 2340 C CA . GLU A 1 298 ? 15.650 11.394 17.772 1.00 91.81 298 GLU A CA 1
ATOM 2341 C C . GLU A 1 298 ? 16.761 12.254 17.153 1.00 91.81 298 GLU A C 1
ATOM 2343 O O . GLU A 1 298 ? 16.676 13.484 17.168 1.00 91.81 298 GLU A O 1
ATOM 2348 N N . GLN A 1 299 ? 17.770 11.627 16.535 1.00 91.31 299 GLN A N 1
ATOM 2349 C CA . GLN A 1 299 ? 18.826 12.351 15.828 1.00 91.31 299 GLN A CA 1
ATOM 2350 C C . GLN A 1 299 ? 18.279 13.134 14.624 1.00 91.31 299 GLN A C 1
ATOM 2352 O O . GLN A 1 299 ? 18.654 14.291 14.427 1.00 91.31 299 GLN A O 1
ATOM 2357 N N . ILE A 1 300 ? 17.389 12.529 13.830 1.00 90.25 300 ILE A N 1
ATOM 2358 C CA . ILE A 1 300 ? 16.739 13.186 12.683 1.00 90.25 300 ILE A CA 1
ATOM 2359 C C . ILE A 1 300 ? 15.883 14.372 13.142 1.00 90.25 300 ILE A C 1
ATOM 2361 O O . ILE A 1 300 ? 15.961 15.449 12.545 1.00 90.25 300 ILE A O 1
ATOM 2365 N N . LEU A 1 301 ? 15.090 14.184 14.200 1.00 93.50 301 LEU A N 1
ATOM 2366 C CA . LEU A 1 301 ? 14.210 15.203 14.773 1.00 93.50 301 LEU A CA 1
ATOM 2367 C C . LEU A 1 301 ? 15.028 16.394 15.285 1.00 93.50 301 LEU A C 1
ATOM 2369 O O . LEU A 1 301 ? 14.798 17.523 14.855 1.00 93.50 301 LEU A O 1
ATOM 2373 N N . SER A 1 302 ? 16.053 16.126 16.099 1.00 91.62 302 SER A N 1
ATOM 2374 C CA . SER A 1 302 ? 16.957 17.143 16.647 1.00 91.62 302 SER A CA 1
ATOM 2375 C C . SER A 1 302 ? 17.684 17.926 15.549 1.00 91.62 302 SER A C 1
ATOM 2377 O O . SER A 1 302 ? 17.674 19.158 15.552 1.00 91.62 302 SER A O 1
ATOM 2379 N N . ALA A 1 303 ? 18.235 17.235 14.543 1.00 90.19 303 ALA A N 1
ATOM 2380 C CA . ALA A 1 303 ? 18.909 17.875 13.411 1.00 90.19 303 ALA A CA 1
ATOM 2381 C C . ALA A 1 303 ? 17.973 18.752 12.560 1.00 90.19 303 ALA A C 1
ATOM 2383 O O . ALA A 1 303 ? 18.438 19.664 11.879 1.00 90.19 303 ALA A O 1
ATOM 2384 N N . SER A 1 304 ? 16.668 18.483 12.608 1.00 90.62 304 SER A N 1
ATOM 2385 C CA . SER A 1 304 ? 15.640 19.218 11.866 1.00 90.62 304 SER A CA 1
ATOM 2386 C C . SER A 1 304 ? 14.929 20.281 12.712 1.00 90.62 304 SER A C 1
ATOM 2388 O O . SER A 1 304 ? 13.975 20.892 12.237 1.00 90.62 304 SER A O 1
ATOM 2390 N N . GLY A 1 305 ? 15.366 20.499 13.959 1.00 92.19 305 GLY A N 1
ATOM 2391 C CA . GLY A 1 305 ? 14.750 21.455 14.882 1.00 92.19 305 GLY A CA 1
ATOM 2392 C C . GLY A 1 305 ? 13.361 21.045 15.382 1.00 92.19 305 GLY A C 1
ATOM 2393 O O . GLY A 1 305 ? 12.597 21.906 15.807 1.00 92.19 305 GLY A O 1
ATOM 2394 N N . ILE A 1 306 ? 13.016 19.755 15.315 1.00 94.38 306 ILE A N 1
ATOM 2395 C CA . ILE A 1 306 ? 11.754 19.216 15.831 1.00 94.38 306 ILE A CA 1
ATOM 2396 C C . ILE A 1 306 ? 11.986 18.705 17.254 1.00 94.38 306 ILE A C 1
ATOM 2398 O O . ILE A 1 306 ? 12.791 17.803 17.486 1.00 94.38 306 ILE A O 1
ATOM 2402 N N . GLU A 1 307 ? 11.266 19.282 18.210 1.00 93.31 307 GLU A N 1
ATOM 2403 C CA . GLU A 1 307 ? 11.392 18.948 19.627 1.00 93.31 307 GLU A CA 1
ATOM 2404 C C . GLU A 1 307 ? 10.576 17.697 19.987 1.00 93.31 307 GLU A C 1
ATOM 2406 O O . GLU A 1 307 ? 9.433 17.529 19.561 1.00 93.31 307 GLU A O 1
ATOM 2411 N N . THR A 1 308 ? 11.160 16.818 20.804 1.00 93.94 308 THR A N 1
ATOM 2412 C CA . THR A 1 308 ? 10.458 15.669 21.396 1.00 93.94 308 THR A CA 1
ATOM 2413 C C . THR A 1 308 ? 10.022 16.044 22.810 1.00 93.94 308 THR A C 1
ATOM 2415 O O . THR A 1 308 ? 10.864 16.303 23.664 1.00 93.94 308 THR A O 1
ATOM 2418 N N . GLU A 1 309 ? 8.713 16.093 23.049 1.00 92.31 309 GLU A N 1
ATOM 2419 C CA . GLU A 1 309 ? 8.112 16.421 24.348 1.00 92.31 309 GLU A CA 1
ATOM 2420 C C . GLU A 1 309 ? 8.279 15.275 25.349 1.00 92.31 309 GLU A C 1
ATOM 2422 O O . GLU A 1 309 ? 8.610 15.484 26.515 1.00 92.31 309 GLU A O 1
ATOM 2427 N N . ALA A 1 310 ? 8.028 14.051 24.887 1.00 91.19 310 ALA A N 1
ATOM 2428 C CA . ALA A 1 310 ? 8.067 12.862 25.718 1.00 91.19 310 ALA A CA 1
ATOM 2429 C C . ALA A 1 310 ? 8.450 11.633 24.897 1.00 91.19 310 ALA A C 1
ATOM 2431 O O . ALA A 1 310 ? 8.090 11.499 23.726 1.00 91.19 310 ALA A O 1
ATOM 2432 N N . VAL A 1 311 ? 9.136 10.710 25.561 1.00 92.75 311 VAL A N 1
ATOM 2433 C CA . VAL A 1 311 ? 9.467 9.389 25.035 1.00 92.75 311 VAL A CA 1
ATOM 2434 C C . VAL A 1 311 ? 8.742 8.370 25.899 1.00 92.75 311 VAL A C 1
ATOM 2436 O O . VAL A 1 311 ? 8.966 8.299 27.108 1.00 92.75 311 VAL A O 1
ATOM 2439 N N . CYS A 1 312 ? 7.830 7.611 25.301 1.00 90.81 312 CYS A N 1
ATOM 2440 C CA . CYS A 1 312 ? 7.065 6.579 25.993 1.00 90.81 312 CYS A CA 1
ATOM 2441 C C . CYS A 1 312 ? 7.403 5.209 25.410 1.00 90.81 312 CYS A C 1
ATOM 2443 O O . CYS A 1 312 ? 7.436 5.037 24.194 1.00 90.81 312 CYS A O 1
ATOM 2445 N N . THR A 1 313 ? 7.627 4.220 26.270 1.00 90.75 313 THR A N 1
ATOM 2446 C CA . THR A 1 313 ? 7.834 2.834 25.839 1.00 90.75 313 THR A CA 1
ATOM 2447 C C . THR A 1 313 ? 6.549 2.049 26.034 1.00 90.75 313 THR A C 1
ATOM 2449 O O . THR A 1 313 ? 6.002 1.994 27.134 1.00 90.75 313 THR A O 1
ATOM 2452 N N . HIS A 1 314 ? 6.095 1.411 24.963 1.00 85.94 314 HIS A N 1
ATOM 2453 C CA . HIS A 1 314 ? 4.923 0.549 24.935 1.00 85.94 314 HIS A CA 1
ATOM 2454 C C . HIS A 1 314 ? 5.359 -0.890 24.697 1.00 85.94 314 HIS A C 1
ATOM 2456 O O . HIS A 1 314 ? 6.207 -1.150 23.845 1.00 85.94 314 HIS A O 1
ATOM 2462 N N . ILE A 1 315 ? 4.760 -1.837 25.415 1.00 83.00 315 ILE A N 1
ATOM 2463 C CA . ILE A 1 315 ? 4.939 -3.261 25.127 1.00 83.00 315 ILE A CA 1
ATOM 2464 C C . ILE A 1 315 ? 3.799 -3.693 24.217 1.00 83.00 315 ILE A C 1
ATOM 2466 O O . ILE A 1 315 ? 2.657 -3.813 24.656 1.00 83.00 315 ILE A O 1
ATOM 2470 N N . ILE A 1 316 ? 4.112 -3.936 22.948 1.00 73.69 316 ILE A N 1
ATOM 2471 C CA . ILE A 1 316 ? 3.130 -4.338 21.945 1.00 73.69 316 ILE A CA 1
ATOM 2472 C C . ILE A 1 316 ? 3.556 -5.681 21.362 1.00 73.69 316 ILE A C 1
ATOM 2474 O O . ILE A 1 316 ? 4.631 -5.806 20.779 1.00 73.69 316 ILE A O 1
ATOM 2478 N N . GLY A 1 317 ? 2.730 -6.712 21.560 1.00 67.25 317 GLY A N 1
ATOM 2479 C CA . GLY A 1 317 ? 3.051 -8.070 21.110 1.00 67.25 317 GLY A CA 1
ATOM 2480 C C . GLY A 1 317 ? 4.331 -8.645 21.734 1.00 67.25 317 GLY A C 1
ATOM 2481 O O . GLY A 1 317 ? 4.997 -9.454 21.103 1.00 67.25 317 GLY A O 1
ATOM 2482 N N . GLY A 1 318 ? 4.701 -8.211 22.946 1.00 70.19 318 GLY A N 1
ATOM 2483 C CA . GLY A 1 318 ? 5.922 -8.654 23.634 1.00 70.19 318 GLY A CA 1
ATOM 2484 C C . GLY A 1 318 ? 7.205 -7.923 23.220 1.00 70.19 318 GLY A C 1
ATOM 2485 O O . GLY A 1 318 ? 8.276 -8.275 23.710 1.00 70.19 318 GLY A O 1
ATOM 2486 N N . ARG A 1 319 ? 7.119 -6.896 22.363 1.00 71.75 319 ARG A N 1
ATOM 2487 C CA . ARG A 1 319 ? 8.254 -6.041 21.992 1.00 71.75 319 ARG A CA 1
ATOM 2488 C C . ARG A 1 319 ? 8.084 -4.634 22.541 1.00 71.75 319 ARG A C 1
ATOM 2490 O O . ARG A 1 319 ? 6.984 -4.088 22.524 1.00 71.75 319 ARG A O 1
ATOM 2497 N N . GLU A 1 320 ? 9.195 -4.039 22.948 1.00 84.50 320 GLU A N 1
ATOM 2498 C CA . GLU A 1 320 ? 9.264 -2.606 23.210 1.00 84.50 320 GLU A CA 1
ATOM 2499 C C . GLU A 1 320 ? 9.162 -1.834 21.894 1.00 84.50 320 GLU A C 1
ATOM 2501 O O . GLU A 1 320 ? 9.933 -2.068 20.959 1.00 84.50 320 GLU A O 1
ATOM 2506 N N . ILE A 1 321 ? 8.190 -0.928 21.838 1.00 89.56 321 ILE A N 1
ATOM 2507 C CA . ILE A 1 321 ? 8.029 0.088 20.806 1.00 89.56 321 ILE A CA 1
ATOM 2508 C C . ILE A 1 321 ? 8.072 1.443 21.475 1.00 89.56 321 ILE A C 1
ATOM 2510 O O . ILE A 1 321 ? 7.406 1.674 22.485 1.00 89.56 321 ILE A O 1
AT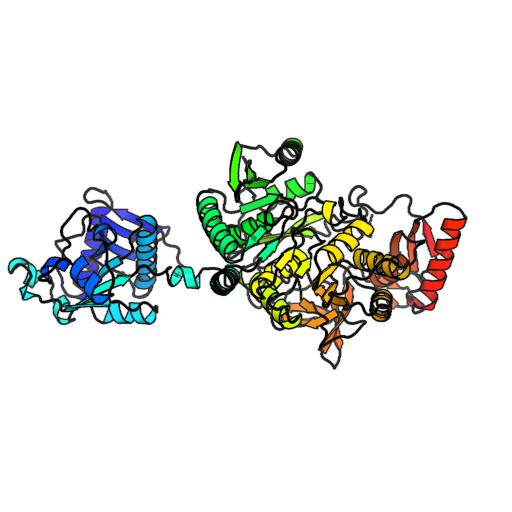OM 2514 N N . THR A 1 322 ? 8.849 2.343 20.893 1.00 92.88 322 THR A N 1
ATOM 2515 C CA . THR A 1 322 ? 8.981 3.697 21.403 1.00 92.88 322 THR A CA 1
ATOM 2516 C C . THR A 1 322 ? 8.015 4.615 20.671 1.00 92.88 322 THR A C 1
ATOM 2518 O O . THR A 1 322 ? 7.989 4.663 19.443 1.00 92.88 322 THR A O 1
ATOM 2521 N N . GLU A 1 323 ? 7.221 5.346 21.443 1.00 93.44 323 GLU A N 1
ATOM 2522 C CA . GLU A 1 323 ? 6.445 6.498 21.008 1.00 93.44 323 GLU A CA 1
ATOM 2523 C C . GLU A 1 323 ? 7.260 7.764 21.291 1.00 93.44 323 GLU A C 1
ATOM 2525 O O . GLU A 1 323 ? 7.531 8.094 22.446 1.00 93.44 323 GLU A O 1
ATOM 2530 N N . LEU A 1 324 ? 7.633 8.478 20.233 1.00 94.38 324 LEU A N 1
ATOM 2531 C CA . LEU A 1 324 ? 8.195 9.822 20.314 1.00 94.38 324 LEU A CA 1
ATOM 2532 C C . LEU A 1 324 ? 7.043 10.819 20.155 1.00 94.38 324 LEU A C 1
ATOM 2534 O O . LEU A 1 324 ? 6.483 10.945 19.061 1.00 94.38 324 LEU A O 1
ATOM 2538 N N . ARG A 1 325 ? 6.662 11.499 21.241 1.00 93.75 325 ARG A N 1
ATOM 2539 C CA . ARG A 1 325 ? 5.663 12.578 21.218 1.00 93.75 325 ARG A CA 1
ATOM 2540 C C . ARG A 1 325 ? 6.349 13.880 20.865 1.00 93.75 325 ARG A C 1
ATOM 2542 O O . ARG A 1 325 ? 7.323 14.258 21.512 1.00 93.75 325 ARG A O 1
ATOM 2549 N N . LEU A 1 326 ? 5.860 14.544 19.829 1.00 93.88 326 LEU A N 1
ATOM 2550 C CA . LEU A 1 326 ? 6.514 15.712 19.254 1.00 93.88 326 LEU A CA 1
ATOM 2551 C C . LEU A 1 326 ? 5.839 16.996 19.736 1.00 93.88 326 LEU A C 1
ATOM 2553 O O . LEU A 1 326 ? 4.614 17.105 19.703 1.00 93.88 326 LEU A O 1
ATOM 2557 N N . ALA A 1 327 ? 6.647 17.971 20.148 1.00 91.12 327 ALA A N 1
ATOM 2558 C CA . ALA A 1 327 ? 6.186 19.297 20.541 1.00 91.12 327 ALA A CA 1
ATOM 2559 C C . ALA A 1 327 ? 6.135 20.242 19.335 1.00 91.12 327 ALA A C 1
ATOM 2561 O O . ALA A 1 327 ? 6.849 20.064 18.348 1.00 91.12 327 ALA A O 1
ATOM 2562 N N . ASN A 1 328 ? 5.320 21.296 19.444 1.00 89.31 328 ASN A N 1
ATOM 2563 C CA . ASN A 1 328 ? 5.300 22.424 18.503 1.00 89.31 328 ASN A CA 1
ATOM 2564 C C . ASN A 1 328 ? 5.015 22.042 17.035 1.00 89.31 328 ASN A C 1
ATOM 2566 O O . ASN A 1 328 ? 5.354 22.783 16.112 1.00 89.31 328 ASN A O 1
ATOM 2570 N N . ILE A 1 329 ? 4.357 20.902 16.809 1.00 92.88 329 ILE A N 1
ATOM 2571 C CA . ILE A 1 329 ? 3.933 20.474 15.476 1.00 92.88 329 ILE A CA 1
ATOM 2572 C C . ILE A 1 329 ? 2.669 21.245 15.070 1.00 92.88 329 ILE A C 1
ATOM 2574 O O . ILE A 1 329 ? 1.702 21.276 15.835 1.00 92.88 329 ILE A O 1
ATOM 2578 N N . PRO A 1 330 ? 2.630 21.859 13.873 1.00 88.00 330 PRO A N 1
ATOM 2579 C CA . PRO A 1 330 ? 1.452 22.581 13.419 1.00 88.00 330 PRO A CA 1
ATOM 2580 C C . PRO A 1 330 ? 0.272 21.626 13.215 1.00 88.00 330 PRO A C 1
ATOM 2582 O O . PRO A 1 330 ? 0.390 20.611 12.526 1.00 88.00 330 PRO A O 1
ATOM 2585 N N . THR A 1 331 ? -0.892 21.984 13.757 1.00 85.69 331 THR A N 1
ATOM 2586 C CA . THR A 1 331 ? -2.139 21.267 13.475 1.00 85.69 331 THR A CA 1
ATOM 2587 C C . THR A 1 331 ? -2.481 21.388 11.994 1.00 85.69 331 THR A C 1
ATOM 2589 O O . THR A 1 331 ? -2.525 22.489 11.440 1.00 85.69 331 THR A O 1
ATOM 2592 N N . LYS A 1 332 ? -2.761 20.253 11.353 1.00 89.25 332 LYS A N 1
ATOM 2593 C CA . LYS A 1 332 ? -3.124 20.178 9.938 1.00 89.25 332 LYS A CA 1
ATOM 2594 C C . LYS A 1 332 ? -4.554 19.691 9.788 1.00 89.25 332 LYS A C 1
ATOM 2596 O O . LYS A 1 332 ? -4.953 18.710 10.410 1.00 89.25 332 LYS A O 1
ATOM 2601 N N . VAL A 1 333 ? -5.318 20.378 8.944 1.00 87.75 333 VAL A N 1
ATOM 2602 C CA . VAL A 1 333 ? -6.641 19.910 8.526 1.00 87.75 333 VAL A CA 1
ATOM 2603 C C . VAL A 1 333 ? -6.438 18.988 7.333 1.00 87.75 333 VAL A C 1
ATOM 2605 O O . VAL A 1 333 ? -5.981 19.420 6.277 1.00 87.75 333 VAL A O 1
ATOM 2608 N N . LEU A 1 334 ? -6.741 17.708 7.525 1.00 91.75 334 LEU A N 1
ATOM 2609 C CA . LEU A 1 334 ? -6.730 16.714 6.457 1.00 91.75 334 LEU A CA 1
ATOM 2610 C C . LEU A 1 334 ? -8.121 16.644 5.806 1.00 91.75 334 LEU A C 1
ATOM 2612 O O . LEU A 1 334 ? -9.114 16.907 6.492 1.00 91.75 334 LEU A O 1
ATOM 2616 N N . PRO A 1 335 ? -8.225 16.254 4.522 1.00 92.56 335 PRO A N 1
ATOM 2617 C CA . PRO A 1 335 ? -9.508 15.966 3.893 1.00 92.56 335 PRO A CA 1
ATOM 2618 C C . PRO A 1 335 ? -10.362 15.018 4.748 1.00 92.56 335 PRO A C 1
ATOM 2620 O O . PRO A 1 335 ? -9.859 14.033 5.302 1.00 92.56 335 PRO A O 1
ATOM 2623 N N . GLU A 1 336 ? -11.657 15.307 4.859 1.00 89.69 336 GLU A N 1
ATOM 2624 C CA . GLU A 1 336 ? -12.586 14.518 5.674 1.00 89.69 336 GLU A CA 1
ATOM 2625 C C . GLU A 1 336 ? -12.585 13.039 5.250 1.00 89.69 336 GLU A C 1
ATOM 2627 O O . GLU A 1 336 ? -12.618 12.712 4.065 1.00 89.69 336 GLU A O 1
ATOM 2632 N N . GLY A 1 337 ? -12.544 12.129 6.228 1.00 89.06 337 GLY A N 1
ATOM 2633 C CA . GLY A 1 337 ? -12.515 10.684 5.981 1.00 89.06 337 GLY A CA 1
ATOM 2634 C C . GLY A 1 337 ? -11.129 10.109 5.672 1.00 89.06 337 GLY A C 1
ATOM 2635 O O . GLY A 1 337 ? -11.025 8.919 5.358 1.00 89.06 337 GLY A O 1
ATOM 2636 N N . THR A 1 338 ? -10.066 10.915 5.769 1.00 94.56 338 THR A N 1
ATOM 2637 C CA . THR A 1 338 ? -8.684 10.427 5.678 1.00 94.56 338 THR A CA 1
ATOM 2638 C C . THR A 1 338 ? -8.395 9.454 6.815 1.00 94.56 338 THR A C 1
ATOM 2640 O O . THR A 1 338 ? -8.592 9.782 7.979 1.00 94.56 338 THR A O 1
ATOM 2643 N N . VAL A 1 339 ? -7.892 8.268 6.475 1.00 95.00 339 VAL A N 1
ATOM 2644 C CA . VAL A 1 339 ? -7.400 7.262 7.441 1.00 95.00 339 VAL A CA 1
ATOM 2645 C C . VAL A 1 339 ? -5.933 6.916 7.214 1.00 95.00 339 VAL A C 1
ATOM 2647 O O . VAL A 1 339 ? -5.281 6.321 8.067 1.00 95.00 339 VAL A O 1
ATOM 2650 N N . LYS A 1 340 ? -5.401 7.279 6.046 1.00 97.12 340 LYS A N 1
ATOM 2651 C CA . LYS A 1 340 ? -4.019 7.025 5.669 1.00 97.12 340 LYS A CA 1
ATOM 2652 C C . LYS A 1 340 ? -3.492 8.162 4.821 1.00 97.12 340 LYS A C 1
ATOM 2654 O O . LYS A 1 340 ? -4.180 8.612 3.904 1.00 97.12 340 LYS A O 1
ATOM 2659 N N . VAL A 1 341 ? -2.262 8.575 5.094 1.00 97.19 341 VAL A N 1
ATOM 2660 C CA . VAL A 1 341 ? -1.510 9.452 4.199 1.00 97.19 341 VAL A CA 1
ATOM 2661 C C . VAL A 1 341 ? -0.290 8.697 3.709 1.00 97.19 341 VAL A C 1
ATOM 2663 O O . VAL A 1 341 ? 0.513 8.220 4.506 1.00 97.19 341 VAL A O 1
ATOM 2666 N N . THR A 1 342 ? -0.142 8.588 2.391 1.00 94.88 342 THR A N 1
ATOM 2667 C CA . THR A 1 342 ? 1.089 8.070 1.784 1.00 94.88 342 THR A CA 1
ATOM 2668 C C . THR A 1 342 ? 1.841 9.209 1.117 1.00 94.88 342 THR A C 1
ATOM 2670 O O . THR A 1 342 ? 1.255 10.011 0.389 1.00 94.88 342 THR A O 1
ATOM 2673 N N . TYR A 1 343 ? 3.143 9.297 1.365 1.00 90.31 343 TYR A N 1
ATOM 2674 C CA . TYR A 1 343 ? 3.977 10.313 0.743 1.00 90.31 343 TYR A CA 1
ATOM 2675 C C . TYR A 1 343 ? 4.511 9.833 -0.604 1.00 90.31 343 TYR A C 1
ATOM 2677 O O . TYR A 1 343 ? 5.139 8.782 -0.719 1.00 90.31 343 TYR A O 1
ATOM 2685 N N . THR A 1 344 ? 4.281 10.641 -1.633 1.00 78.62 344 THR A N 1
ATOM 2686 C CA . THR A 1 344 ? 4.822 10.440 -2.981 1.00 78.62 344 THR A CA 1
ATOM 2687 C C . THR A 1 344 ? 5.897 11.473 -3.260 1.00 78.62 344 THR A C 1
ATOM 2689 O O . THR A 1 344 ? 5.858 12.571 -2.717 1.00 78.62 344 THR A O 1
ATOM 2692 N N . SER A 1 345 ? 6.870 11.174 -4.117 1.00 64.31 345 SER A N 1
ATOM 2693 C CA . SER A 1 345 ? 7.825 12.200 -4.535 1.00 64.31 345 SER A CA 1
ATOM 2694 C C . SER A 1 345 ? 7.119 13.257 -5.395 1.00 64.31 345 SER A C 1
ATOM 2696 O O . SER A 1 345 ? 6.697 12.956 -6.516 1.00 64.31 345 SER A O 1
ATOM 2698 N N . GLY A 1 346 ? 7.014 14.495 -4.917 1.00 53.97 346 GLY A N 1
ATOM 2699 C CA . GLY A 1 346 ? 6.582 15.605 -5.758 1.00 53.97 346 GLY A CA 1
ATOM 2700 C C . GLY A 1 346 ? 7.621 15.908 -6.842 1.00 53.97 346 GLY A C 1
ATOM 2701 O O . GLY A 1 346 ? 8.823 15.727 -6.639 1.00 53.97 346 GLY A O 1
ATOM 2702 N N . THR A 1 347 ? 7.179 16.424 -7.992 1.00 46.84 347 THR A N 1
ATOM 2703 C CA . THR A 1 347 ? 8.084 16.953 -9.034 1.00 46.84 347 THR A CA 1
ATOM 2704 C C . THR A 1 347 ? 8.921 18.135 -8.530 1.00 46.84 347 THR A C 1
ATOM 2706 O O . THR A 1 347 ? 9.964 18.436 -9.091 1.00 46.84 347 THR A O 1
ATOM 2709 N N . THR A 1 348 ? 8.475 18.786 -7.453 1.00 52.84 348 THR A N 1
ATOM 2710 C CA . THR A 1 348 ? 9.076 19.967 -6.820 1.00 52.84 348 THR A CA 1
ATOM 2711 C C . THR A 1 348 ? 10.166 19.640 -5.792 1.00 52.84 348 THR A C 1
ATOM 2713 O O . THR A 1 348 ? 10.667 20.543 -5.135 1.00 52.84 348 THR A O 1
ATOM 2716 N N . GLY A 1 349 ? 10.540 18.366 -5.620 1.00 57.81 349 GLY A N 1
ATOM 2717 C CA . GLY A 1 349 ? 11.613 17.941 -4.711 1.00 57.81 349 GLY A CA 1
ATOM 2718 C C . GLY A 1 349 ? 11.147 17.509 -3.317 1.00 57.81 349 GLY A C 1
ATOM 2719 O O . GLY A 1 349 ? 11.684 16.526 -2.807 1.00 57.81 349 GLY A O 1
ATOM 2720 N N . HIS A 1 350 ? 10.114 18.145 -2.752 1.00 69.31 350 HIS A N 1
ATOM 2721 C CA . HIS A 1 350 ? 9.498 17.700 -1.496 1.00 69.31 350 HIS A CA 1
ATOM 2722 C C . HIS A 1 350 ? 8.406 16.640 -1.728 1.00 69.31 350 HIS A C 1
ATOM 2724 O O . HIS A 1 350 ? 7.645 16.736 -2.702 1.00 69.31 350 HIS A O 1
ATOM 2730 N N . PRO A 1 351 ? 8.308 15.617 -0.859 1.00 80.31 351 PRO A N 1
ATOM 2731 C CA . PRO A 1 351 ? 7.230 14.644 -0.915 1.00 80.31 351 PRO A CA 1
ATOM 2732 C C . PRO A 1 351 ? 5.846 15.289 -0.717 1.00 80.31 351 PRO A C 1
ATOM 2734 O O . PRO A 1 351 ? 5.690 16.175 0.116 1.00 80.31 351 PRO A O 1
ATOM 2737 N N . LYS A 1 352 ? 4.827 14.827 -1.446 1.00 88.19 352 LYS A N 1
ATOM 2738 C CA . LYS A 1 352 ? 3.426 15.239 -1.266 1.00 88.19 352 LYS A CA 1
ATOM 2739 C C . LYS A 1 352 ? 2.627 14.131 -0.591 1.00 88.19 352 LYS A C 1
ATOM 2741 O O . LYS A 1 352 ? 2.674 12.987 -1.054 1.00 88.19 352 LYS A O 1
ATOM 2746 N N . GLY A 1 353 ? 1.889 14.468 0.463 1.00 93.81 353 GLY A N 1
ATOM 2747 C CA . GLY A 1 353 ? 1.031 13.519 1.166 1.00 93.81 353 GLY A CA 1
ATOM 2748 C C . GLY A 1 353 ? -0.308 13.343 0.461 1.00 93.81 353 GLY A C 1
ATOM 2749 O O . GLY A 1 353 ? -1.067 14.296 0.318 1.00 93.81 353 GLY A O 1
ATOM 2750 N N . VAL A 1 354 ? -0.587 12.121 0.014 1.00 96.31 354 VAL A N 1
ATOM 2751 C CA . VAL A 1 354 ? -1.849 11.721 -0.614 1.00 96.31 354 VAL A CA 1
ATOM 2752 C C . VAL A 1 354 ? -2.790 11.195 0.462 1.00 96.31 354 VAL A C 1
ATOM 2754 O O . VAL A 1 354 ? -2.486 10.186 1.101 1.00 96.31 354 VAL A O 1
ATOM 2757 N N . CYS A 1 355 ? -3.932 11.853 0.646 1.00 97.38 355 CYS A N 1
ATOM 2758 C CA . CYS A 1 355 ? -4.926 11.497 1.652 1.00 97.38 355 CYS A CA 1
ATOM 2759 C C . CYS A 1 355 ? -5.893 10.431 1.122 1.00 97.38 355 CYS A C 1
ATOM 2761 O O . CYS A 1 355 ? -6.556 10.625 0.101 1.00 97.38 355 CYS A O 1
ATOM 2763 N N . LEU A 1 356 ? -5.982 9.295 1.816 1.00 97.38 356 LEU A N 1
ATOM 2764 C CA . LEU A 1 356 ? -6.731 8.114 1.384 1.00 97.38 356 LEU A CA 1
ATOM 2765 C C . LEU A 1 356 ? -7.826 7.749 2.388 1.00 97.38 356 LEU A C 1
ATOM 2767 O O . LEU A 1 356 ? -7.612 7.764 3.603 1.00 97.38 356 LEU A O 1
ATOM 2771 N N . SER A 1 357 ? -8.991 7.373 1.857 1.00 94.69 357 SER A N 1
ATOM 2772 C CA . SER A 1 357 ? -10.124 6.886 2.647 1.00 94.69 357 SER A CA 1
ATOM 2773 C C . SER A 1 357 ? -10.053 5.379 2.886 1.00 94.69 357 SER A C 1
ATOM 2775 O O . SER A 1 357 ? -9.535 4.620 2.063 1.00 94.69 357 SER A O 1
ATOM 2777 N N . ALA A 1 358 ? -10.671 4.927 3.977 1.00 93.62 358 ALA A N 1
ATOM 2778 C CA . ALA A 1 358 ? -10.827 3.504 4.275 1.00 93.62 358 ALA A CA 1
ATOM 2779 C C . ALA A 1 358 ? -11.538 2.738 3.148 1.00 93.62 358 ALA A C 1
ATOM 2781 O O . ALA A 1 358 ? -11.169 1.608 2.829 1.00 93.62 358 ALA A O 1
ATOM 2782 N N . ASN A 1 359 ? -12.547 3.361 2.528 1.00 90.25 359 ASN A N 1
ATOM 2783 C CA . ASN A 1 359 ? -13.293 2.751 1.434 1.00 90.25 359 ASN A CA 1
ATOM 2784 C C . ASN A 1 359 ? -12.417 2.558 0.190 1.00 90.25 359 ASN A C 1
ATOM 2786 O O . ASN A 1 359 ? -12.439 1.477 -0.386 1.00 90.25 359 ASN A O 1
ATOM 2790 N N . ALA A 1 360 ? -11.617 3.557 -0.199 1.00 93.19 360 ALA A N 1
ATOM 2791 C CA . ALA A 1 360 ? -10.727 3.429 -1.353 1.00 93.19 360 ALA A CA 1
ATOM 2792 C C . ALA A 1 360 ? -9.711 2.291 -1.154 1.00 93.19 360 ALA A C 1
ATOM 2794 O O . ALA A 1 360 ? -9.571 1.439 -2.031 1.00 93.19 360 ALA A O 1
ATOM 2795 N N . LEU A 1 361 ? -9.082 2.218 0.028 1.00 96.44 361 LEU A N 1
ATOM 2796 C CA . LEU A 1 361 ? -8.145 1.141 0.371 1.00 96.44 361 LEU A CA 1
ATOM 2797 C C . LEU A 1 361 ? -8.810 -0.244 0.302 1.00 96.44 361 LEU A C 1
ATOM 2799 O O . LEU A 1 361 ? -8.241 -1.176 -0.266 1.00 96.44 361 LEU A O 1
ATOM 2803 N N . TYR A 1 362 ? -10.026 -0.376 0.842 1.00 95.81 362 TYR A N 1
ATOM 2804 C CA . TYR A 1 362 ? -10.777 -1.631 0.812 1.00 95.81 362 TYR A CA 1
ATOM 2805 C C . TYR A 1 362 ? -11.174 -2.050 -0.610 1.00 95.81 362 TYR A C 1
ATOM 2807 O O . TYR A 1 362 ? -10.968 -3.202 -0.981 1.00 95.81 362 TYR A O 1
ATOM 2815 N N . GLN A 1 363 ? -11.704 -1.131 -1.423 1.00 94.19 363 GLN A N 1
ATOM 2816 C CA . GLN A 1 363 ? -12.142 -1.424 -2.794 1.00 94.19 363 GLN A CA 1
ATOM 2817 C C . GLN A 1 363 ? -10.986 -1.901 -3.681 1.00 94.19 363 GLN A C 1
ATOM 2819 O O . GLN A 1 363 ? -11.152 -2.837 -4.469 1.00 94.19 363 GLN A O 1
ATOM 2824 N N . VAL A 1 364 ? -9.808 -1.285 -3.531 1.00 96.75 364 VAL A N 1
ATOM 2825 C CA . VAL A 1 364 ? -8.593 -1.702 -4.244 1.00 96.75 364 VAL A CA 1
ATOM 2826 C C . VAL A 1 364 ? -8.160 -3.090 -3.779 1.00 96.75 364 VAL A C 1
ATOM 2828 O O . VAL A 1 364 ? -7.974 -3.972 -4.616 1.00 96.75 364 VAL A O 1
ATOM 2831 N N . ALA A 1 365 ? -8.060 -3.316 -2.464 1.00 97.69 365 ALA A N 1
ATOM 2832 C CA . ALA A 1 365 ? -7.659 -4.608 -1.911 1.00 97.69 365 ALA A CA 1
ATOM 2833 C C . ALA A 1 365 ? -8.617 -5.741 -2.322 1.00 97.69 365 ALA A C 1
ATOM 2835 O O . ALA A 1 365 ? -8.167 -6.796 -2.760 1.00 97.69 365 ALA A O 1
ATOM 2836 N N . GLU A 1 366 ? -9.932 -5.523 -2.266 1.00 95.94 366 GLU A N 1
ATOM 2837 C CA . GLU A 1 366 ? -10.913 -6.535 -2.669 1.00 95.94 366 GLU A CA 1
ATOM 2838 C C . GLU A 1 366 ? -10.868 -6.815 -4.177 1.00 95.94 366 GLU A C 1
ATOM 2840 O O . GLU A 1 366 ? -10.899 -7.970 -4.600 1.00 95.94 366 GLU A O 1
ATOM 2845 N N . SER A 1 367 ? -10.717 -5.777 -5.004 1.00 96.31 367 SER A N 1
ATOM 2846 C CA . SER A 1 367 ? -10.579 -5.961 -6.454 1.00 96.31 367 SER A CA 1
ATOM 2847 C C . SER A 1 367 ? -9.322 -6.743 -6.816 1.00 96.31 367 SER A C 1
ATOM 2849 O O . SER A 1 367 ? -9.370 -7.603 -7.693 1.00 96.31 367 SER A O 1
ATOM 2851 N N . LEU A 1 368 ? -8.205 -6.469 -6.137 1.00 97.56 368 LEU A N 1
ATOM 2852 C CA . LEU A 1 368 ? -6.965 -7.214 -6.318 1.00 97.56 368 LEU A CA 1
ATOM 2853 C C . LEU A 1 368 ? -7.112 -8.658 -5.846 1.00 97.56 368 LEU A C 1
ATOM 2855 O O . LEU A 1 368 ? -6.726 -9.556 -6.581 1.00 97.56 368 LEU A O 1
ATOM 2859 N N . ARG A 1 369 ? -7.728 -8.899 -4.683 1.00 97.19 369 ARG A N 1
ATOM 2860 C CA . ARG A 1 369 ? -7.995 -10.252 -4.171 1.00 97.19 369 ARG A CA 1
ATOM 2861 C C . ARG A 1 369 ? -8.751 -11.108 -5.184 1.00 97.19 369 ARG A C 1
ATOM 2863 O O . ARG A 1 369 ? -8.400 -12.268 -5.393 1.00 97.19 369 ARG A O 1
ATOM 2870 N N . ILE A 1 370 ? -9.766 -10.527 -5.825 1.00 95.06 370 ILE A N 1
ATOM 2871 C CA . ILE A 1 370 ? -10.535 -11.184 -6.885 1.00 95.06 370 ILE A CA 1
ATOM 2872 C C . ILE A 1 370 ? -9.665 -11.394 -8.132 1.00 95.06 370 ILE A C 1
ATOM 2874 O O . ILE A 1 370 ? -9.602 -12.511 -8.639 1.00 95.06 370 ILE A O 1
ATOM 2878 N N . ALA A 1 371 ? -8.981 -10.351 -8.611 1.00 95.50 371 ALA A N 1
ATOM 2879 C CA . ALA A 1 371 ? -8.206 -10.385 -9.853 1.00 95.50 371 ALA A CA 1
ATOM 2880 C C . ALA A 1 371 ? -6.998 -11.339 -9.804 1.00 95.50 371 ALA A C 1
ATOM 2882 O O . ALA A 1 371 ? -6.663 -11.961 -10.809 1.00 95.50 371 ALA A O 1
ATOM 2883 N N . THR A 1 372 ? -6.345 -11.475 -8.649 1.00 95.75 372 THR A N 1
ATOM 2884 C CA . THR A 1 372 ? -5.201 -12.383 -8.462 1.00 95.75 372 THR A CA 1
ATOM 2885 C C . THR A 1 372 ? -5.614 -13.796 -8.051 1.00 95.75 372 THR A C 1
ATOM 2887 O O . THR A 1 372 ? -4.755 -14.670 -7.889 1.00 95.75 372 THR A O 1
ATOM 2890 N N . HIS A 1 373 ? -6.918 -14.031 -7.859 1.00 96.00 373 HIS A N 1
ATOM 2891 C CA . HIS A 1 373 ? -7.443 -15.250 -7.251 1.00 96.00 373 HIS A CA 1
ATOM 2892 C C . HIS A 1 373 ? -6.701 -15.590 -5.949 1.00 96.00 373 HIS A C 1
ATOM 2894 O O . HIS A 1 373 ? -6.285 -16.730 -5.739 1.00 96.00 373 HIS A O 1
ATOM 2900 N N . ALA A 1 374 ? -6.453 -14.586 -5.102 1.00 96.25 374 ALA A N 1
ATOM 2901 C CA . ALA A 1 374 ? -5.841 -14.804 -3.796 1.00 96.25 374 ALA A CA 1
ATOM 2902 C C . ALA A 1 374 ? -6.759 -15.698 -2.950 1.00 96.25 374 ALA A C 1
ATOM 2904 O O . ALA A 1 374 ? -7.975 -15.479 -2.896 1.00 96.25 374 ALA A O 1
ATOM 2905 N N . GLN A 1 375 ? -6.178 -16.709 -2.309 1.00 94.94 375 GLN A N 1
ATOM 2906 C CA . GLN A 1 375 ? -6.920 -17.785 -1.656 1.00 94.94 375 GLN A CA 1
ATOM 2907 C C . GLN A 1 375 ? -6.260 -18.230 -0.342 1.00 94.94 375 GLN A C 1
ATOM 2909 O O . GLN A 1 375 ? -5.065 -17.990 -0.136 1.00 94.94 375 GLN A O 1
ATOM 2914 N N . PRO A 1 376 ? -7.002 -18.929 0.537 1.00 96.00 376 PRO A N 1
ATOM 2915 C CA . PRO A 1 376 ? -6.410 -19.571 1.702 1.00 96.00 376 PRO A CA 1
ATOM 2916 C C . PRO A 1 376 ? -5.263 -20.509 1.302 1.00 96.00 376 PRO A C 1
ATOM 2918 O O . PRO A 1 376 ? -5.328 -21.193 0.280 1.00 96.00 376 PRO A O 1
ATOM 2921 N N . GLY A 1 377 ? -4.208 -20.542 2.116 1.00 95.00 377 GLY A N 1
ATOM 2922 C CA . GLY A 1 377 ? -3.006 -21.349 1.871 1.00 95.00 377 GLY A CA 1
ATOM 2923 C C . GLY A 1 377 ? -1.916 -20.658 1.046 1.00 95.00 377 GLY A C 1
ATOM 2924 O O . GLY A 1 377 ? -0.775 -21.122 1.064 1.00 95.00 377 GLY A O 1
ATOM 2925 N N . ASP A 1 378 ? -2.207 -19.529 0.391 1.00 98.25 378 ASP A N 1
ATOM 2926 C CA . ASP A 1 378 ? -1.161 -18.722 -0.237 1.00 98.25 378 ASP A CA 1
ATOM 2927 C C . ASP A 1 378 ? -0.113 -18.242 0.770 1.00 98.25 378 ASP A C 1
ATOM 2929 O O . ASP A 1 378 ? -0.425 -17.888 1.907 1.00 98.25 378 ASP A O 1
ATOM 2933 N N . GLN A 1 379 ? 1.131 -18.179 0.301 1.00 98.56 379 GLN A N 1
ATOM 2934 C CA . GLN A 1 379 ? 2.276 -17.647 1.027 1.00 98.56 379 GLN A CA 1
ATOM 2935 C C . GLN A 1 379 ? 2.747 -16.392 0.292 1.00 98.56 379 GLN A C 1
ATOM 2937 O O . GLN A 1 379 ? 3.499 -16.471 -0.685 1.00 98.56 379 GLN A O 1
ATOM 2942 N N . HIS A 1 380 ? 2.265 -15.224 0.720 1.00 98.69 380 HIS A N 1
ATOM 2943 C CA . HIS A 1 380 ? 2.741 -13.956 0.179 1.00 98.69 380 HIS A CA 1
ATOM 2944 C C . HIS A 1 380 ? 4.061 -13.579 0.846 1.00 98.69 380 HIS A C 1
ATOM 2946 O O . HIS A 1 380 ? 4.116 -13.457 2.069 1.00 98.69 380 HIS A O 1
ATOM 2952 N N . VAL A 1 381 ? 5.121 -13.377 0.065 1.00 98.62 381 VAL A N 1
ATOM 2953 C CA . VAL A 1 381 ? 6.421 -12.947 0.593 1.00 98.62 381 VAL A CA 1
ATOM 2954 C C . VAL A 1 381 ? 6.697 -11.510 0.191 1.00 98.62 381 VAL A C 1
ATOM 2956 O O . VAL A 1 381 ? 6.973 -11.224 -0.977 1.00 98.62 381 VAL A O 1
ATOM 2959 N N . SER A 1 382 ? 6.663 -10.627 1.188 1.00 97.50 382 SER A N 1
ATOM 2960 C CA . SER A 1 382 ? 6.946 -9.211 1.012 1.00 97.50 382 SER A CA 1
ATOM 2961 C C . SER A 1 382 ? 8.437 -8.961 0.885 1.00 97.50 382 SER A C 1
ATOM 2963 O O . SER A 1 382 ? 9.221 -9.326 1.764 1.00 97.50 382 SER A O 1
ATOM 2965 N N . VAL A 1 383 ? 8.824 -8.306 -0.208 1.00 94.31 383 VAL A N 1
ATOM 2966 C CA . VAL A 1 383 ? 10.212 -7.885 -0.444 1.00 94.31 383 VAL A CA 1
ATOM 2967 C C . VAL A 1 383 ? 10.357 -6.379 -0.618 1.00 94.31 383 VAL A C 1
ATOM 2969 O O . VAL A 1 383 ? 11.478 -5.899 -0.695 1.00 94.31 383 VAL A O 1
ATOM 2972 N N . LEU A 1 384 ? 9.257 -5.623 -0.657 1.00 92.25 384 LEU A N 1
ATOM 2973 C CA . LEU A 1 384 ? 9.258 -4.161 -0.735 1.00 92.25 384 LEU A CA 1
ATOM 2974 C C . LEU A 1 384 ? 8.924 -3.541 0.633 1.00 92.25 384 LEU A C 1
ATOM 2976 O O . LEU A 1 384 ? 8.339 -4.209 1.483 1.00 92.25 384 LEU A O 1
ATOM 2980 N N . PRO A 1 385 ? 9.281 -2.270 0.888 1.00 92.06 385 PRO A N 1
ATOM 2981 C CA . PRO A 1 385 ? 8.941 -1.606 2.146 1.00 92.06 385 PRO A CA 1
ATOM 2982 C C . PRO A 1 385 ? 7.442 -1.311 2.248 1.00 92.06 385 PRO A C 1
ATOM 2984 O O . PRO A 1 385 ? 6.862 -0.774 1.303 1.00 92.06 385 PRO A O 1
ATOM 2987 N N . PHE A 1 386 ? 6.837 -1.527 3.421 1.00 93.44 386 PHE A N 1
ATOM 2988 C CA . PHE A 1 386 ? 5.411 -1.239 3.661 1.00 93.44 386 PHE A CA 1
ATOM 2989 C C . PHE A 1 386 ? 5.047 0.246 3.618 1.00 93.44 386 PHE A C 1
ATOM 2991 O O . PHE A 1 386 ? 3.884 0.602 3.457 1.00 93.44 386 PHE A O 1
ATOM 2998 N N . ALA A 1 387 ? 6.029 1.143 3.677 1.00 89.25 387 ALA A N 1
ATOM 2999 C CA . ALA A 1 387 ? 5.776 2.550 3.388 1.00 89.25 387 ALA A CA 1
ATOM 3000 C C . ALA A 1 387 ? 5.419 2.803 1.904 1.00 89.25 387 ALA A C 1
ATOM 3002 O O . ALA A 1 387 ? 4.862 3.847 1.566 1.00 89.25 387 ALA A O 1
ATOM 3003 N N . THR A 1 388 ? 5.678 1.833 1.019 1.00 90.00 388 THR A N 1
ATOM 3004 C CA . THR A 1 388 ? 5.173 1.825 -0.358 1.00 90.00 388 THR A CA 1
ATOM 3005 C C . THR A 1 388 ? 3.728 1.343 -0.365 1.00 90.00 388 THR A C 1
ATOM 3007 O O . THR A 1 388 ? 3.456 0.185 -0.054 1.00 90.00 388 THR A O 1
ATOM 3010 N N . LEU A 1 389 ? 2.800 2.206 -0.791 1.00 93.44 389 LEU A N 1
ATOM 3011 C CA . LEU A 1 389 ? 1.364 1.902 -0.779 1.00 93.44 389 LEU A CA 1
ATOM 3012 C C . LEU A 1 389 ? 1.011 0.593 -1.511 1.00 93.44 389 LEU A C 1
ATOM 3014 O O . LEU A 1 389 ? 0.140 -0.140 -1.052 1.00 93.44 389 LEU A O 1
ATOM 3018 N N . LEU A 1 390 ? 1.683 0.294 -2.630 1.00 93.12 390 LEU A N 1
ATOM 3019 C CA . LEU A 1 390 ? 1.494 -0.961 -3.367 1.00 93.12 390 LEU A CA 1
ATOM 3020 C C . LEU A 1 390 ? 1.734 -2.183 -2.478 1.00 93.12 390 LEU A C 1
ATOM 3022 O O . LEU A 1 390 ? 0.875 -3.055 -2.423 1.00 93.12 390 LEU A O 1
ATOM 3026 N N . GLU A 1 391 ? 2.852 -2.221 -1.757 1.00 95.25 391 GLU A N 1
ATOM 3027 C CA . GLU A 1 391 ? 3.184 -3.347 -0.885 1.00 95.25 391 GLU A CA 1
ATOM 3028 C C . GLU A 1 391 ? 2.255 -3.415 0.327 1.00 95.25 391 GLU A C 1
ATOM 3030 O O . GLU A 1 391 ? 1.792 -4.485 0.703 1.00 95.25 391 GLU A O 1
ATOM 3035 N N . ASN A 1 392 ? 1.924 -2.274 0.930 1.00 95.25 392 ASN A N 1
ATOM 3036 C CA . ASN A 1 392 ? 1.013 -2.261 2.068 1.00 95.25 392 ASN A CA 1
ATOM 3037 C C . ASN A 1 392 ? -0.392 -2.767 1.700 1.00 95.25 392 ASN A C 1
ATOM 3039 O O . ASN A 1 392 ? -0.963 -3.570 2.431 1.00 95.25 392 ASN A O 1
ATOM 3043 N N . LEU A 1 393 ? -0.938 -2.362 0.552 1.00 94.25 393 LEU A N 1
ATOM 3044 C CA . LEU A 1 393 ? -2.239 -2.853 0.096 1.00 94.25 393 LEU A CA 1
ATOM 3045 C C . LEU A 1 393 ? -2.163 -4.297 -0.412 1.00 94.25 393 LEU A C 1
ATOM 3047 O O . LEU A 1 393 ? -2.877 -5.171 0.078 1.00 94.25 393 LEU A O 1
ATOM 3051 N N . ALA A 1 394 ? -1.319 -4.558 -1.409 1.00 94.94 394 ALA A N 1
ATOM 3052 C CA . ALA A 1 394 ? -1.307 -5.840 -2.105 1.00 94.94 394 ALA A CA 1
ATOM 3053 C C . ALA A 1 394 ? -0.544 -6.936 -1.345 1.00 94.94 394 ALA A C 1
ATOM 3055 O O . ALA A 1 394 ? -0.871 -8.108 -1.504 1.00 94.94 394 ALA A O 1
ATOM 3056 N N . GLY A 1 395 ? 0.426 -6.573 -0.505 1.00 96.56 395 GLY A N 1
ATOM 3057 C CA . GLY A 1 395 ? 1.228 -7.521 0.272 1.00 96.56 395 GLY A CA 1
ATOM 3058 C C . GLY A 1 395 ? 0.723 -7.788 1.690 1.00 96.56 395 GLY A C 1
ATOM 3059 O O . GLY A 1 395 ? 1.076 -8.808 2.278 1.00 96.56 395 GLY A O 1
ATOM 3060 N N . ILE A 1 396 ? -0.147 -6.928 2.237 1.00 98.19 396 ILE A N 1
ATOM 3061 C CA . ILE A 1 396 ? -0.775 -7.152 3.552 1.00 98.19 396 ILE A CA 1
ATOM 3062 C C . ILE A 1 396 ? -2.286 -7.336 3.409 1.00 98.19 396 ILE A C 1
ATOM 3064 O O . ILE A 1 396 ? -2.812 -8.372 3.804 1.00 98.19 396 ILE A O 1
ATOM 3068 N N . TYR A 1 397 ? -3.014 -6.369 2.846 1.00 98.38 397 TYR A N 1
ATOM 3069 C CA . TYR A 1 397 ? -4.482 -6.411 2.901 1.00 98.38 397 TYR A CA 1
ATOM 3070 C C . TYR A 1 397 ? -5.081 -7.496 2.009 1.00 98.38 397 TYR A C 1
ATOM 3072 O O . TYR A 1 397 ? -5.985 -8.201 2.445 1.00 98.38 397 TYR A O 1
ATOM 3080 N N . VAL A 1 398 ? -4.577 -7.660 0.784 1.00 98.38 398 VAL A N 1
ATOM 3081 C CA . VAL A 1 398 ? -5.043 -8.707 -0.143 1.00 98.38 398 VAL A CA 1
ATOM 3082 C C . VAL A 1 398 ? -4.890 -10.115 0.450 1.00 98.38 398 VAL A C 1
ATOM 3084 O O . VAL A 1 398 ? -5.904 -10.815 0.526 1.00 98.38 398 VAL A O 1
ATOM 3087 N N . PRO A 1 399 ? -3.691 -10.554 0.890 1.00 98.44 399 PRO A N 1
ATOM 3088 C CA . PRO A 1 399 ? -3.539 -11.885 1.470 1.00 98.44 399 PRO A CA 1
ATOM 3089 C C . PRO A 1 399 ? -4.366 -12.060 2.747 1.00 98.44 399 PRO A C 1
ATOM 3091 O O . PRO A 1 399 ? -5.023 -13.087 2.894 1.00 98.44 399 PRO A O 1
ATOM 3094 N N . LEU A 1 400 ? -4.442 -11.047 3.618 1.00 98.56 400 LEU A N 1
ATOM 3095 C CA . LEU A 1 400 ? -5.277 -11.130 4.818 1.00 98.56 400 LEU A CA 1
ATOM 3096 C C . LEU A 1 400 ? -6.772 -11.272 4.503 1.00 98.56 400 LEU A C 1
ATOM 3098 O O . LEU A 1 400 ? -7.459 -12.084 5.117 1.00 98.56 400 LEU A O 1
ATOM 3102 N N . LEU A 1 401 ? -7.287 -10.528 3.519 1.00 97.50 401 LEU A N 1
ATOM 3103 C CA . LEU A 1 401 ? -8.673 -10.664 3.061 1.00 97.50 401 LEU A CA 1
ATOM 3104 C C . LEU A 1 401 ? -8.947 -12.028 2.414 1.00 97.50 401 LEU A C 1
ATOM 3106 O O . LEU A 1 401 ? -10.081 -12.508 2.465 1.00 97.50 401 LEU A O 1
ATOM 3110 N N . ALA A 1 402 ? -7.932 -12.641 1.805 1.00 97.50 402 ALA A N 1
ATOM 3111 C CA . ALA A 1 402 ? -8.009 -13.973 1.213 1.00 97.50 402 ALA A CA 1
ATOM 3112 C C . ALA A 1 402 ? -7.917 -15.114 2.234 1.00 97.50 402 ALA A C 1
ATOM 3114 O O . ALA A 1 402 ? -8.184 -16.256 1.869 1.00 97.50 402 ALA A O 1
ATOM 3115 N N . GLY A 1 403 ? -7.529 -14.833 3.479 1.00 97.88 403 GLY A N 1
ATOM 3116 C CA . GLY A 1 403 ? -7.221 -15.871 4.456 1.00 97.88 403 GLY A CA 1
ATOM 3117 C C . GLY A 1 403 ? -5.836 -16.513 4.265 1.00 97.88 403 GLY A C 1
ATOM 3118 O O . GLY A 1 403 ? -5.588 -17.604 4.776 1.00 97.88 403 GLY A O 1
ATOM 3119 N N . ALA A 1 404 ? -4.939 -15.865 3.521 1.00 98.44 404 ALA A N 1
ATOM 3120 C CA . ALA A 1 404 ? -3.577 -16.314 3.242 1.00 98.44 404 ALA A CA 1
ATOM 3121 C C . ALA A 1 404 ? -2.586 -15.942 4.363 1.00 98.44 404 ALA A C 1
ATOM 3123 O O . ALA A 1 404 ? -2.936 -15.236 5.312 1.00 98.44 404 ALA A O 1
ATOM 3124 N N . THR A 1 405 ? -1.335 -16.390 4.233 1.00 98.75 405 THR A N 1
ATOM 3125 C CA . THR A 1 405 ? -0.234 -16.053 5.145 1.00 98.75 405 THR A CA 1
ATOM 3126 C C . THR A 1 405 ? 0.683 -14.999 4.524 1.00 98.75 405 THR A C 1
ATOM 3128 O O . THR A 1 405 ? 1.149 -15.156 3.392 1.00 98.75 405 THR A O 1
ATOM 3131 N N . CYS A 1 406 ? 0.997 -13.945 5.280 1.00 98.62 406 CYS A N 1
ATOM 3132 C CA . CYS A 1 406 ? 1.920 -12.887 4.875 1.00 98.62 406 CYS A CA 1
ATOM 3133 C C . CYS A 1 406 ? 3.270 -13.041 5.586 1.00 98.62 406 CYS A C 1
ATOM 3135 O O . CYS A 1 406 ? 3.346 -13.008 6.815 1.00 98.62 406 CYS A O 1
ATOM 3137 N N . HIS A 1 407 ? 4.359 -13.138 4.828 1.00 98.50 407 HIS A N 1
ATOM 3138 C CA . HIS A 1 407 ? 5.721 -13.181 5.356 1.00 98.50 407 HIS A CA 1
ATOM 3139 C C . HIS A 1 407 ? 6.336 -11.783 5.342 1.00 98.50 407 HIS A C 1
ATOM 3141 O O . HIS A 1 407 ? 6.680 -11.255 4.286 1.00 98.50 407 HIS A O 1
ATOM 3147 N N . LEU A 1 408 ? 6.493 -11.198 6.530 1.00 97.00 408 LEU A N 1
ATOM 3148 C CA . LEU A 1 408 ? 6.796 -9.779 6.736 1.00 97.00 408 LEU A CA 1
ATOM 3149 C C . LEU A 1 408 ? 8.162 -9.615 7.410 1.00 97.00 408 LEU A C 1
ATOM 3151 O O . LEU A 1 408 ? 8.266 -9.344 8.608 1.00 97.00 408 LEU A O 1
ATOM 3155 N N . GLN A 1 409 ? 9.218 -9.878 6.648 1.00 95.62 409 GLN A N 1
ATOM 3156 C CA . GLN A 1 409 ? 10.592 -9.877 7.148 1.00 95.62 409 GLN A CA 1
ATOM 3157 C C . GLN A 1 409 ? 11.237 -8.492 6.990 1.00 95.62 409 GLN A C 1
ATOM 3159 O O . GLN A 1 409 ? 10.908 -7.800 6.023 1.00 95.62 409 GLN A O 1
ATOM 3164 N N . PRO A 1 410 ? 12.191 -8.119 7.864 1.00 94.31 410 PRO A N 1
ATOM 3165 C CA . PRO A 1 410 ? 12.972 -6.894 7.703 1.00 94.31 410 PRO A CA 1
ATOM 3166 C C . PRO A 1 410 ? 13.638 -6.813 6.328 1.00 94.31 410 PRO A C 1
ATOM 3168 O O . PRO A 1 410 ? 14.061 -7.837 5.776 1.00 94.31 410 PRO A O 1
ATOM 3171 N N . LEU A 1 411 ? 13.789 -5.601 5.790 1.00 93.12 411 LEU A N 1
ATOM 3172 C CA . LEU A 1 411 ? 14.297 -5.394 4.427 1.00 93.12 411 LEU A CA 1
ATOM 3173 C C . LEU A 1 411 ? 15.682 -6.024 4.217 1.00 93.12 411 LEU A C 1
ATOM 3175 O O . LEU A 1 411 ? 15.919 -6.710 3.221 1.00 93.12 411 LEU A O 1
ATOM 3179 N N . ALA A 1 412 ? 16.572 -5.893 5.204 1.00 92.94 412 ALA A N 1
ATOM 3180 C CA . ALA A 1 412 ? 17.912 -6.479 5.154 1.00 92.94 412 ALA A CA 1
ATOM 3181 C C . ALA A 1 412 ? 17.900 -8.020 5.065 1.00 92.94 412 ALA A C 1
ATOM 3183 O O . ALA A 1 412 ? 18.806 -8.619 4.473 1.00 92.94 412 ALA A O 1
ATOM 3184 N N . THR A 1 413 ? 16.872 -8.665 5.626 1.00 95.12 413 THR A N 1
ATOM 3185 C CA . THR A 1 413 ? 16.695 -10.126 5.626 1.00 95.12 413 THR A CA 1
ATOM 3186 C C . THR A 1 413 ? 16.228 -10.638 4.266 1.00 95.12 413 THR A C 1
ATOM 3188 O O . THR A 1 413 ? 16.625 -11.728 3.853 1.00 95.12 413 THR A O 1
ATOM 3191 N N . VAL A 1 414 ? 15.446 -9.840 3.535 1.00 94.38 414 VAL A N 1
ATOM 3192 C CA . VAL A 1 414 ? 15.011 -10.132 2.154 1.00 94.38 414 VAL A CA 1
ATOM 3193 C C . VAL A 1 414 ? 15.967 -9.579 1.096 1.00 94.38 414 VAL A C 1
ATOM 3195 O O . VAL A 1 414 ? 15.692 -9.663 -0.095 1.00 94.38 414 VAL A O 1
ATOM 3198 N N . GLY A 1 415 ? 17.120 -9.061 1.522 1.00 93.69 415 GLY A N 1
ATOM 3199 C CA . GLY A 1 415 ? 18.191 -8.631 0.632 1.00 93.69 415 GLY A CA 1
ATOM 3200 C C . GLY A 1 415 ? 18.078 -7.196 0.130 1.00 93.69 415 GLY A C 1
ATOM 3201 O O . GLY A 1 415 ? 18.801 -6.855 -0.794 1.00 93.69 415 GLY A O 1
ATOM 3202 N N . LEU A 1 416 ? 17.237 -6.344 0.717 1.00 90.44 416 LEU A N 1
ATOM 3203 C CA . LEU A 1 416 ? 17.205 -4.916 0.396 1.00 90.44 416 LEU A CA 1
ATOM 3204 C C . LEU A 1 416 ? 17.971 -4.072 1.415 1.00 90.44 416 LEU A C 1
ATOM 3206 O O . LEU A 1 416 ? 17.909 -4.308 2.621 1.00 90.44 416 LEU A O 1
ATOM 3210 N N . SER A 1 417 ? 18.668 -3.046 0.928 1.00 82.31 417 SER A N 1
ATOM 3211 C CA . SER A 1 417 ? 19.300 -2.030 1.771 1.00 82.31 417 SER A CA 1
ATOM 3212 C C . SER A 1 417 ? 19.251 -0.639 1.131 1.00 82.31 417 SER A C 1
ATOM 3214 O O . SER A 1 417 ? 19.529 -0.452 -0.055 1.00 82.31 417 SER A O 1
ATOM 3216 N N . GLY A 1 418 ? 18.896 0.370 1.931 1.00 69.88 418 GLY A N 1
ATOM 3217 C CA . GLY A 1 418 ? 18.736 1.744 1.449 1.00 69.88 418 GLY A CA 1
ATOM 3218 C C . GLY A 1 418 ? 17.709 1.858 0.313 1.00 69.88 418 GLY A C 1
ATOM 3219 O O . GLY A 1 418 ? 16.687 1.178 0.316 1.00 69.88 418 GLY A O 1
ATOM 3220 N N . SER A 1 419 ? 17.981 2.730 -0.661 1.00 64.31 419 SER A N 1
ATOM 3221 C CA . SER A 1 419 ? 17.095 2.977 -1.810 1.00 64.31 419 SER A CA 1
ATOM 3222 C C . SER A 1 419 ? 17.362 2.086 -3.029 1.00 64.31 419 SER A C 1
ATOM 3224 O O . SER A 1 419 ? 16.543 2.048 -3.943 1.00 64.31 419 SER A O 1
ATOM 3226 N N . SER A 1 420 ? 18.517 1.415 -3.092 1.00 66.56 420 SER A N 1
ATOM 3227 C CA . SER A 1 420 ? 18.976 0.709 -4.304 1.00 66.56 420 SER A CA 1
ATOM 3228 C C . SER A 1 420 ? 19.869 -0.511 -4.050 1.00 66.56 420 SER A C 1
ATOM 3230 O O . SER A 1 420 ? 20.231 -1.205 -5.000 1.00 66.56 420 SER A O 1
ATOM 3232 N N . GLY A 1 421 ? 20.230 -0.795 -2.797 1.00 76.44 421 GLY A N 1
ATOM 3233 C CA . GLY A 1 421 ? 21.033 -1.960 -2.449 1.00 76.44 421 GLY A CA 1
ATOM 3234 C C . GLY A 1 421 ? 20.220 -3.245 -2.567 1.00 76.44 421 GLY A C 1
ATOM 3235 O O . GLY A 1 421 ? 19.111 -3.333 -2.038 1.00 76.44 421 GLY A O 1
ATOM 3236 N N . LEU A 1 422 ? 20.788 -4.236 -3.259 1.00 88.94 422 LEU A N 1
ATOM 3237 C CA . LEU A 1 422 ? 20.169 -5.536 -3.495 1.00 88.94 422 LEU A CA 1
ATOM 3238 C C . LEU A 1 422 ? 21.186 -6.673 -3.330 1.00 88.94 422 LEU A C 1
ATOM 3240 O O . LEU A 1 422 ? 22.184 -6.740 -4.045 1.00 88.94 422 LEU A O 1
ATOM 3244 N N . ASP A 1 423 ? 20.872 -7.607 -2.440 1.00 94.06 423 ASP A N 1
ATOM 3245 C CA . ASP A 1 423 ? 21.472 -8.932 -2.322 1.00 94.06 423 ASP A CA 1
ATOM 3246 C C . ASP A 1 423 ? 20.503 -9.961 -2.922 1.00 94.06 423 ASP A C 1
ATOM 3248 O O . ASP A 1 423 ? 19.528 -10.396 -2.300 1.00 94.06 423 ASP A O 1
ATOM 3252 N N . VAL A 1 424 ? 20.781 -10.340 -4.169 1.00 93.50 424 VAL A N 1
ATOM 3253 C CA . VAL A 1 424 ? 19.926 -11.237 -4.957 1.00 93.50 424 VAL A CA 1
ATOM 3254 C C . VAL A 1 424 ? 19.817 -12.625 -4.321 1.00 93.50 424 VAL A C 1
ATOM 3256 O O . VAL A 1 424 ? 18.757 -13.244 -4.391 1.00 93.50 424 VAL A O 1
ATOM 3259 N N . GLN A 1 425 ? 20.877 -13.110 -3.665 1.00 94.38 425 GLN A N 1
ATOM 3260 C CA . GLN A 1 425 ? 20.869 -14.431 -3.031 1.00 94.38 425 GLN A CA 1
ATOM 3261 C C . GLN A 1 425 ? 19.965 -14.449 -1.802 1.00 94.38 425 GLN A C 1
ATOM 3263 O O . GLN A 1 425 ? 19.219 -15.410 -1.605 1.00 94.38 425 GLN A O 1
ATOM 3268 N N . LYS A 1 426 ? 19.977 -13.381 -0.996 1.00 96.62 426 LYS A N 1
ATOM 3269 C CA . LYS A 1 426 ? 19.038 -13.241 0.125 1.00 96.62 426 LYS A CA 1
ATOM 3270 C C . LYS A 1 426 ? 17.597 -13.118 -0.347 1.00 96.62 426 LYS A C 1
ATOM 3272 O O . LYS A 1 426 ? 16.746 -13.813 0.200 1.00 96.62 426 LYS A O 1
ATOM 3277 N N . MET A 1 427 ? 17.334 -12.309 -1.375 1.00 97.12 427 MET A N 1
ATOM 3278 C CA . MET A 1 427 ? 15.989 -12.164 -1.943 1.00 97.12 427 MET A CA 1
ATOM 3279 C C . MET A 1 427 ? 15.458 -13.507 -2.453 1.00 97.12 427 MET A C 1
ATOM 3281 O O . MET A 1 427 ? 14.387 -13.953 -2.045 1.00 97.12 427 MET A O 1
ATOM 3285 N N . LEU A 1 428 ? 16.238 -14.203 -3.284 1.00 96.88 428 LEU A N 1
ATOM 3286 C CA . LEU A 1 428 ? 15.855 -15.507 -3.816 1.00 96.88 428 LEU A CA 1
ATOM 3287 C C . LEU A 1 428 ? 15.688 -16.548 -2.700 1.00 96.88 428 LEU A C 1
ATOM 3289 O O . LEU A 1 428 ? 14.702 -17.284 -2.668 1.00 96.88 428 LEU A O 1
ATOM 3293 N N . GLY A 1 429 ? 16.616 -16.569 -1.743 1.00 96.88 429 GLY A N 1
ATOM 3294 C CA . GLY A 1 429 ? 16.536 -17.426 -0.568 1.00 96.88 429 GLY A CA 1
ATOM 3295 C C . GLY A 1 429 ? 15.302 -17.143 0.286 1.00 96.88 429 GLY A C 1
ATOM 3296 O O . GLY A 1 429 ? 14.728 -18.079 0.837 1.00 96.88 429 GLY A O 1
ATOM 3297 N N . ALA A 1 430 ? 14.860 -15.888 0.385 1.00 96.88 430 ALA A N 1
ATOM 3298 C CA . ALA A 1 430 ? 13.659 -15.526 1.124 1.00 96.88 430 ALA A CA 1
ATOM 3299 C C . ALA A 1 430 ? 12.387 -16.062 0.460 1.00 96.88 430 ALA A C 1
ATOM 3301 O O . ALA A 1 430 ? 11.538 -16.589 1.179 1.00 96.88 430 ALA A O 1
ATOM 3302 N N . LEU A 1 431 ? 12.297 -15.983 -0.873 1.00 98.12 431 LEU A N 1
ATOM 3303 C CA . LEU A 1 431 ? 11.182 -16.527 -1.654 1.00 98.12 431 LEU A CA 1
ATOM 3304 C C . LEU A 1 431 ? 11.119 -18.059 -1.567 1.00 98.12 431 LEU A C 1
ATOM 3306 O O . LEU A 1 431 ? 10.050 -18.621 -1.354 1.00 98.12 431 LEU A O 1
ATOM 3310 N N . ILE A 1 432 ? 12.265 -18.738 -1.700 1.00 97.62 432 ILE A N 1
ATOM 3311 C CA . ILE A 1 432 ? 12.330 -20.208 -1.683 1.00 97.62 432 ILE A CA 1
ATOM 3312 C C . ILE A 1 432 ? 12.052 -20.763 -0.286 1.00 97.62 432 ILE A C 1
ATOM 3314 O O . ILE A 1 432 ? 11.226 -21.652 -0.141 1.00 97.62 432 ILE A O 1
ATOM 3318 N N . LYS A 1 433 ? 12.711 -20.242 0.759 1.00 96.56 433 LYS A N 1
ATOM 3319 C CA . LYS A 1 433 ? 12.594 -20.779 2.131 1.00 96.56 433 LYS A CA 1
ATOM 3320 C C . LYS A 1 433 ? 11.189 -20.669 2.730 1.00 96.56 433 LYS A C 1
ATOM 3322 O O . LYS A 1 433 ? 10.945 -21.256 3.777 1.00 96.56 433 LYS A O 1
ATOM 3327 N N . ARG A 1 434 ? 10.324 -19.853 2.131 1.00 96.75 434 ARG A N 1
ATOM 3328 C CA . ARG A 1 434 ? 8.965 -19.555 2.603 1.00 96.75 434 ARG A CA 1
ATOM 3329 C C . ARG A 1 434 ? 7.897 -20.038 1.626 1.00 96.75 434 ARG A C 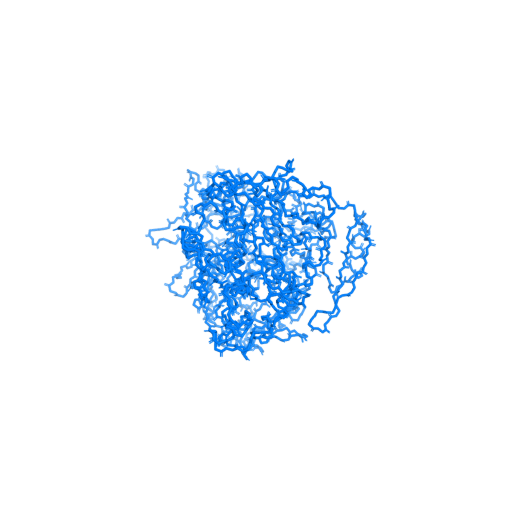1
ATOM 3331 O O . ARG A 1 434 ? 6.752 -19.618 1.744 1.00 96.75 434 ARG A O 1
ATOM 3338 N N . ASP A 1 435 ? 8.293 -20.862 0.653 1.00 97.06 435 ASP A N 1
ATOM 3339 C CA . ASP A 1 435 ? 7.410 -21.437 -0.360 1.00 97.06 435 ASP A CA 1
ATOM 3340 C C . ASP A 1 435 ? 6.499 -20.390 -1.014 1.00 97.06 435 ASP A C 1
ATOM 3342 O O . ASP A 1 435 ? 5.294 -20.592 -1.157 1.00 97.06 435 ASP A O 1
ATOM 3346 N N . ALA A 1 436 ? 7.084 -19.244 -1.393 1.00 98.44 436 ALA A N 1
ATOM 3347 C CA . ALA A 1 436 ? 6.338 -18.098 -1.896 1.00 98.44 436 ALA A CA 1
ATOM 3348 C C . ALA A 1 436 ? 5.392 -18.506 -3.034 1.00 98.44 436 ALA A C 1
ATOM 3350 O O . ALA A 1 436 ? 5.841 -18.976 -4.083 1.00 98.44 436 ALA A O 1
ATOM 3351 N N . THR A 1 437 ? 4.092 -18.272 -2.848 1.00 98.62 437 THR A N 1
ATOM 3352 C CA . THR A 1 437 ? 3.089 -18.415 -3.912 1.00 98.62 437 THR A CA 1
ATOM 3353 C C . THR A 1 437 ? 2.865 -17.089 -4.626 1.00 98.62 437 THR A C 1
ATOM 3355 O O . THR A 1 437 ? 2.612 -17.069 -5.834 1.00 98.62 437 THR A O 1
ATOM 3358 N N . SER A 1 438 ? 3.037 -15.972 -3.913 1.00 98.56 438 SER A N 1
ATOM 3359 C CA . SER A 1 438 ? 3.006 -14.640 -4.504 1.00 98.56 438 SER A CA 1
ATOM 3360 C C . SER A 1 438 ? 4.047 -13.688 -3.925 1.00 98.56 438 SER A C 1
ATOM 3362 O O . SER A 1 438 ? 4.508 -13.845 -2.795 1.00 98.56 438 SER A O 1
ATOM 3364 N N . THR A 1 439 ? 4.432 -12.696 -4.723 1.00 98.50 439 THR A N 1
ATOM 3365 C CA . THR A 1 439 ? 5.302 -11.586 -4.311 1.00 98.50 439 THR A CA 1
ATOM 3366 C C . THR A 1 439 ? 5.103 -10.394 -5.250 1.00 98.50 439 THR A C 1
ATOM 3368 O O . THR A 1 439 ? 4.555 -10.546 -6.348 1.00 98.50 439 THR A O 1
ATOM 3371 N N . ILE A 1 440 ? 5.533 -9.208 -4.830 1.00 97.50 440 ILE A N 1
ATOM 3372 C CA . ILE A 1 440 ? 5.496 -7.982 -5.633 1.00 97.50 440 ILE A CA 1
ATOM 3373 C C . ILE A 1 440 ? 6.935 -7.529 -5.865 1.00 97.50 440 ILE A C 1
ATOM 3375 O O . ILE A 1 440 ? 7.712 -7.403 -4.922 1.00 97.50 440 ILE A O 1
ATOM 3379 N N . LEU A 1 441 ? 7.297 -7.271 -7.122 1.00 95.31 441 LEU A N 1
ATOM 3380 C CA . LEU A 1 441 ? 8.640 -6.846 -7.509 1.00 95.31 441 LEU A CA 1
ATOM 3381 C C . LEU A 1 441 ? 8.589 -5.536 -8.298 1.00 95.31 441 LEU A C 1
ATOM 3383 O O . LEU A 1 441 ? 7.656 -5.267 -9.053 1.00 95.31 441 LEU A O 1
ATOM 3387 N N . THR A 1 442 ? 9.645 -4.733 -8.182 1.00 90.88 442 THR A N 1
ATOM 3388 C CA . THR A 1 442 ? 9.919 -3.678 -9.166 1.00 90.88 442 THR A CA 1
ATOM 3389 C C . THR A 1 442 ? 10.566 -4.288 -10.418 1.00 90.88 442 THR A C 1
ATOM 3391 O O . THR A 1 442 ? 11.093 -5.407 -10.353 1.00 90.88 442 THR A O 1
ATOM 3394 N N . PRO A 1 443 ? 10.610 -3.570 -11.559 1.00 88.75 443 PRO A N 1
ATOM 3395 C CA . PRO A 1 443 ? 11.288 -4.060 -12.762 1.00 88.75 443 PRO A CA 1
ATOM 3396 C C . PRO A 1 443 ? 12.749 -4.459 -12.510 1.00 88.75 443 PRO A C 1
ATOM 3398 O O . PRO A 1 443 ? 13.228 -5.453 -13.049 1.00 88.75 443 PRO A O 1
ATOM 3401 N N . GLN A 1 444 ? 13.453 -3.721 -11.649 1.00 86.25 444 GLN A N 1
ATOM 3402 C CA . GLN A 1 444 ? 14.842 -4.002 -11.291 1.00 86.25 444 GLN A CA 1
ATOM 3403 C C . GLN A 1 444 ? 14.980 -5.300 -10.484 1.00 86.25 444 GLN A C 1
ATOM 3405 O O . GLN A 1 444 ? 15.882 -6.090 -10.761 1.00 86.25 444 GLN A O 1
ATOM 3410 N N . LEU A 1 445 ? 14.081 -5.555 -9.527 1.00 92.31 445 LEU A N 1
ATOM 3411 C CA . LEU A 1 445 ? 14.087 -6.806 -8.761 1.00 92.31 445 LEU A CA 1
ATOM 3412 C C . LEU A 1 445 ? 13.722 -8.007 -9.638 1.00 92.31 445 LEU A C 1
ATOM 3414 O O . LEU A 1 445 ? 14.355 -9.057 -9.530 1.00 92.31 445 LEU A O 1
ATOM 3418 N N . LEU A 1 446 ? 12.768 -7.841 -10.560 1.00 95.38 446 LEU A N 1
ATOM 3419 C CA . LEU A 1 446 ? 12.449 -8.867 -11.551 1.00 95.38 446 LEU A CA 1
ATOM 3420 C C . LEU A 1 446 ? 13.650 -9.167 -12.455 1.00 95.38 446 LEU A C 1
ATOM 3422 O O . LEU A 1 446 ? 13.963 -10.331 -12.694 1.00 95.38 446 LEU A O 1
ATOM 3426 N N . HIS A 1 447 ? 14.344 -8.136 -12.938 1.00 92.94 447 HIS A N 1
ATOM 3427 C CA . HIS A 1 447 ? 15.546 -8.311 -13.749 1.00 92.94 447 HIS A CA 1
ATOM 3428 C C . HIS A 1 447 ? 16.634 -9.087 -13.005 1.00 92.94 447 HIS A C 1
ATOM 3430 O O . HIS A 1 447 ? 17.217 -10.011 -13.569 1.00 92.94 447 HIS A O 1
ATOM 3436 N N . ALA A 1 448 ? 16.866 -8.763 -11.732 1.00 92.44 448 ALA A N 1
ATOM 3437 C CA . ALA A 1 448 ? 17.820 -9.481 -10.897 1.00 92.44 448 ALA A CA 1
ATOM 3438 C C . ALA A 1 448 ? 17.413 -10.946 -10.662 1.00 92.44 448 ALA A C 1
ATOM 3440 O O . ALA A 1 448 ? 18.262 -11.834 -10.742 1.00 92.44 448 ALA A O 1
ATOM 3441 N N . LEU A 1 449 ? 16.122 -11.209 -10.424 1.00 95.81 449 LEU A N 1
ATOM 3442 C CA . LEU A 1 449 ? 15.587 -12.565 -10.307 1.00 95.81 449 LEU A CA 1
ATOM 3443 C C . LEU A 1 449 ? 15.828 -13.360 -11.597 1.00 95.81 449 LEU A C 1
ATOM 3445 O O . LEU A 1 449 ? 16.409 -14.438 -11.542 1.00 95.81 449 LEU A O 1
ATOM 3449 N N . ILE A 1 450 ? 15.440 -12.817 -12.753 1.00 96.38 450 ILE A N 1
ATOM 3450 C CA . ILE A 1 450 ? 15.627 -13.459 -14.064 1.00 96.38 450 ILE A CA 1
ATOM 3451 C C . ILE A 1 450 ? 17.105 -13.757 -14.319 1.00 96.38 450 ILE A C 1
ATOM 3453 O O . ILE A 1 450 ? 17.438 -14.883 -14.676 1.00 96.38 450 ILE A O 1
ATOM 3457 N N . ALA A 1 451 ? 17.992 -12.787 -14.079 1.00 93.69 451 ALA A N 1
ATOM 3458 C CA . ALA A 1 451 ? 19.429 -12.972 -14.261 1.00 93.69 451 ALA A CA 1
ATOM 3459 C C . ALA A 1 451 ? 19.991 -14.086 -13.360 1.00 93.69 451 ALA A C 1
ATOM 3461 O O . ALA A 1 451 ? 20.819 -14.877 -13.804 1.00 93.69 451 ALA A O 1
ATOM 3462 N N . ALA A 1 452 ? 19.521 -14.195 -12.112 1.00 95.38 452 ALA A N 1
ATOM 3463 C CA . ALA A 1 452 ? 19.916 -15.289 -11.228 1.00 95.38 452 ALA A CA 1
ATOM 3464 C C . ALA A 1 452 ? 19.438 -16.654 -11.754 1.00 95.38 452 ALA A C 1
ATOM 3466 O O . ALA A 1 452 ? 20.201 -17.619 -11.739 1.00 95.38 452 ALA A O 1
ATOM 3467 N N . LEU A 1 453 ? 18.204 -16.746 -12.253 1.00 96.44 453 LEU A N 1
ATOM 3468 C CA . LEU A 1 453 ? 17.683 -17.995 -12.815 1.00 96.44 453 LEU A CA 1
ATOM 3469 C C . LEU A 1 453 ? 18.418 -18.404 -14.099 1.00 96.44 453 LEU A C 1
ATOM 3471 O O . LEU A 1 453 ? 18.760 -19.572 -14.258 1.00 96.44 453 LEU A O 1
ATOM 3475 N N . GLU A 1 454 ? 18.720 -17.452 -14.983 1.00 95.12 454 GLU A N 1
ATOM 3476 C CA . GLU A 1 454 ? 19.535 -17.685 -16.185 1.00 95.12 454 GLU A CA 1
ATOM 3477 C C . GLU A 1 454 ? 20.963 -18.140 -15.830 1.00 95.12 454 GLU A C 1
ATOM 3479 O O . GLU A 1 454 ? 21.551 -18.942 -16.552 1.00 95.12 454 GLU A O 1
ATOM 3484 N N . ALA A 1 455 ? 21.499 -17.695 -14.689 1.00 95.00 455 ALA A N 1
ATOM 3485 C CA . ALA A 1 455 ? 22.780 -18.146 -14.145 1.00 95.00 455 ALA A CA 1
ATOM 3486 C C . ALA A 1 455 ? 22.717 -19.516 -13.431 1.00 95.00 455 ALA A C 1
ATOM 3488 O O . ALA A 1 455 ? 23.725 -19.975 -12.895 1.00 95.00 455 ALA A O 1
ATOM 3489 N N . GLY A 1 456 ? 21.559 -20.185 -13.420 1.00 95.81 456 GLY A N 1
ATOM 3490 C CA . GLY A 1 456 ? 21.387 -21.529 -12.862 1.00 95.81 456 GLY A CA 1
ATOM 3491 C C . GLY A 1 456 ? 21.002 -21.576 -11.381 1.00 95.81 456 GLY A C 1
ATOM 3492 O O . GLY A 1 456 ? 21.010 -22.656 -10.789 1.00 95.81 456 GLY A O 1
ATOM 3493 N N . HIS A 1 457 ? 20.648 -20.443 -10.765 1.00 96.00 457 HIS A N 1
ATOM 3494 C CA . HIS A 1 457 ? 20.096 -20.451 -9.410 1.00 96.00 457 HIS A CA 1
ATOM 3495 C C . HIS A 1 457 ? 18.691 -21.086 -9.381 1.00 96.00 457 HIS A C 1
ATOM 3497 O O . HIS A 1 457 ? 17.947 -21.000 -10.362 1.00 96.00 457 HIS A O 1
ATOM 3503 N N . PRO A 1 458 ? 18.297 -21.728 -8.263 1.00 94.62 458 PRO A N 1
ATOM 3504 C CA . PRO A 1 458 ? 17.015 -22.417 -8.172 1.00 94.62 458 PRO A CA 1
ATOM 3505 C C . PRO A 1 458 ? 15.835 -21.450 -8.306 1.00 94.62 458 PRO A C 1
ATOM 3507 O O . PRO A 1 458 ? 15.816 -20.378 -7.708 1.00 94.62 458 PRO A O 1
ATOM 3510 N N . LYS A 1 459 ? 14.815 -21.862 -9.060 1.00 94.75 459 LYS A N 1
ATOM 3511 C CA . LYS A 1 459 ? 13.551 -21.132 -9.190 1.00 94.75 459 LYS A CA 1
ATOM 3512 C C . LYS A 1 459 ? 12.651 -21.383 -7.971 1.00 94.75 459 LYS A C 1
ATOM 3514 O O . LYS A 1 459 ? 12.535 -22.539 -7.563 1.00 94.75 459 LYS A O 1
ATOM 3519 N N . PRO A 1 460 ? 11.950 -20.367 -7.426 1.00 95.56 460 PRO A N 1
ATOM 3520 C CA . PRO A 1 460 ? 10.908 -20.599 -6.427 1.00 95.56 460 PRO A CA 1
ATOM 3521 C C . PRO A 1 460 ? 9.770 -21.434 -7.035 1.00 95.56 460 PRO A C 1
ATOM 3523 O O . PRO A 1 460 ? 9.113 -21.005 -7.985 1.00 95.56 460 PRO A O 1
ATOM 3526 N N . ALA A 1 461 ? 9.579 -22.651 -6.525 1.00 94.75 461 ALA A N 1
ATOM 3527 C CA . ALA A 1 461 ? 8.780 -23.683 -7.190 1.00 94.75 461 ALA A CA 1
ATOM 3528 C C . ALA A 1 461 ? 7.264 -23.429 -7.151 1.00 94.75 461 ALA A C 1
ATOM 3530 O O . ALA A 1 461 ? 6.552 -23.871 -8.050 1.00 94.75 461 ALA A O 1
ATOM 3531 N N . HIS A 1 462 ? 6.786 -22.718 -6.128 1.00 96.81 462 HIS A N 1
ATOM 3532 C CA . HIS A 1 462 ? 5.359 -22.523 -5.857 1.00 96.81 462 HIS A CA 1
ATOM 3533 C C . HIS A 1 462 ? 4.816 -21.169 -6.317 1.00 96.81 462 HIS A C 1
ATOM 3535 O O . HIS A 1 462 ? 3.617 -20.921 -6.179 1.00 96.81 462 HIS A O 1
ATOM 3541 N N . LEU A 1 463 ? 5.667 -20.306 -6.888 1.00 97.25 463 LEU A N 1
ATOM 3542 C CA . LEU A 1 463 ? 5.224 -19.011 -7.390 1.00 97.25 463 LEU A CA 1
ATOM 3543 C C . LEU A 1 463 ? 4.153 -19.214 -8.458 1.00 97.25 463 LEU A C 1
ATOM 3545 O O . LEU A 1 463 ? 4.400 -19.846 -9.485 1.00 97.25 463 LEU A O 1
ATOM 3549 N N . ARG A 1 464 ? 2.987 -18.616 -8.211 1.00 96.94 464 ARG A N 1
ATOM 3550 C CA . ARG A 1 464 ? 1.840 -18.570 -9.124 1.00 96.94 464 ARG A CA 1
ATOM 3551 C C . ARG A 1 464 ? 1.435 -17.146 -9.498 1.00 96.94 464 ARG A C 1
ATOM 3553 O O . ARG A 1 464 ? 0.686 -16.967 -10.448 1.00 96.94 464 ARG A O 1
ATOM 3560 N N . PHE A 1 465 ? 1.921 -16.137 -8.771 1.00 98.06 465 PHE A N 1
ATOM 3561 C CA . PHE A 1 465 ? 1.630 -14.739 -9.082 1.00 98.06 465 PHE A CA 1
ATOM 3562 C C . PHE A 1 465 ? 2.766 -13.800 -8.657 1.00 98.06 465 PHE A C 1
ATOM 3564 O O . PHE A 1 465 ? 3.033 -13.628 -7.470 1.00 98.06 465 PHE A O 1
ATOM 3571 N N . VAL A 1 466 ? 3.422 -13.154 -9.616 1.00 98.19 466 VAL A N 1
ATOM 3572 C CA . VAL A 1 466 ? 4.428 -12.114 -9.373 1.00 98.19 466 VAL A CA 1
ATOM 3573 C C . VAL A 1 466 ? 3.905 -10.801 -9.939 1.00 98.19 466 VAL A C 1
ATOM 3575 O O . VAL A 1 466 ? 3.893 -10.605 -11.154 1.00 98.19 466 VAL A O 1
ATOM 3578 N N . ALA A 1 467 ? 3.466 -9.900 -9.063 1.00 97.25 467 ALA A N 1
ATOM 3579 C CA . ALA A 1 467 ? 2.983 -8.587 -9.474 1.00 97.25 467 ALA A CA 1
ATOM 3580 C C . ALA A 1 467 ? 4.167 -7.663 -9.775 1.00 97.25 467 ALA A C 1
ATOM 3582 O O . ALA A 1 467 ? 5.075 -7.545 -8.950 1.00 97.25 467 ALA A O 1
ATOM 3583 N N . ILE A 1 468 ? 4.137 -6.969 -10.912 1.00 94.38 468 ILE A N 1
ATOM 3584 C CA . ILE A 1 468 ? 5.129 -5.946 -11.254 1.00 94.38 468 ILE A CA 1
ATOM 3585 C C . ILE A 1 468 ? 4.453 -4.590 -11.348 1.00 94.38 468 ILE A C 1
ATOM 3587 O O . ILE A 1 468 ? 3.464 -4.430 -12.060 1.00 94.38 468 ILE A O 1
ATOM 3591 N N . GLY A 1 469 ? 5.008 -3.603 -10.653 1.00 85.19 469 GLY A N 1
ATOM 3592 C CA . GLY A 1 469 ? 4.491 -2.243 -10.680 1.00 85.19 469 GLY A CA 1
ATOM 3593 C C . GLY A 1 469 ? 5.473 -1.225 -10.113 1.00 85.19 469 GLY A C 1
ATOM 3594 O O . GLY A 1 469 ? 6.641 -1.516 -9.854 1.00 85.19 469 GLY A O 1
ATOM 3595 N N . GLY A 1 470 ? 4.993 0.007 -9.941 1.00 76.44 470 GLY A N 1
ATOM 3596 C CA . GLY A 1 470 ? 5.766 1.124 -9.381 1.00 76.44 470 GLY A CA 1
ATOM 3597 C C . GLY A 1 470 ? 6.687 1.838 -10.379 1.00 76.44 470 GLY A C 1
ATOM 3598 O O . GLY A 1 470 ? 7.043 2.996 -10.156 1.00 76.44 470 GLY A O 1
ATOM 3599 N N . ALA A 1 471 ? 7.013 1.201 -11.503 1.00 76.81 471 ALA A N 1
ATOM 3600 C CA . ALA A 1 471 ? 7.720 1.794 -12.631 1.00 76.81 471 ALA A CA 1
ATOM 3601 C C . ALA A 1 471 ? 7.344 1.072 -13.931 1.00 76.81 471 ALA A C 1
ATOM 3603 O O . ALA A 1 471 ? 6.782 -0.020 -13.908 1.00 76.81 471 ALA A O 1
ATOM 3604 N N . THR A 1 472 ? 7.666 1.683 -15.067 1.00 78.81 472 THR A N 1
ATOM 3605 C CA . THR A 1 472 ? 7.386 1.111 -16.386 1.00 78.81 472 THR A CA 1
ATOM 3606 C C . THR A 1 472 ? 8.215 -0.153 -16.644 1.00 78.81 472 THR A C 1
ATOM 3608 O O . THR A 1 472 ? 9.432 -0.127 -16.439 1.00 78.81 472 THR A O 1
ATOM 3611 N N . VAL A 1 473 ? 7.599 -1.229 -17.146 1.00 85.62 473 VAL A N 1
ATOM 3612 C CA . VAL A 1 473 ? 8.276 -2.516 -17.397 1.00 85.62 473 VAL A CA 1
ATOM 3613 C C . VAL A 1 473 ? 8.628 -2.665 -18.877 1.00 85.62 473 VAL A C 1
ATOM 3615 O O . VAL A 1 473 ? 7.886 -2.228 -19.748 1.00 85.62 473 VAL A O 1
ATOM 3618 N N . SER A 1 474 ? 9.784 -3.243 -19.203 1.00 86.94 474 SER A N 1
ATOM 3619 C CA . SER A 1 474 ? 10.102 -3.583 -20.598 1.00 86.94 474 SER A CA 1
ATOM 3620 C C . SER A 1 474 ? 9.356 -4.839 -21.032 1.00 86.94 474 SER A C 1
ATOM 3622 O O . SER A 1 474 ? 9.413 -5.856 -20.338 1.00 86.94 474 SER A O 1
ATOM 3624 N N . GLU A 1 475 ? 8.765 -4.813 -22.226 1.00 90.62 475 GLU A N 1
ATOM 3625 C CA . GLU A 1 475 ? 8.197 -6.006 -22.863 1.00 90.62 475 GLU A CA 1
ATOM 3626 C C . GLU A 1 475 ? 9.236 -7.126 -22.983 1.00 90.62 475 GLU A C 1
ATOM 3628 O O . GLU A 1 475 ? 8.942 -8.289 -22.715 1.00 90.62 475 GLU A O 1
ATOM 3633 N N . ARG A 1 476 ? 10.496 -6.780 -23.278 1.00 90.06 476 ARG A N 1
ATOM 3634 C CA . ARG A 1 476 ? 11.592 -7.752 -23.363 1.00 90.06 476 ARG A CA 1
ATOM 3635 C C . ARG A 1 476 ? 11.864 -8.433 -22.025 1.00 90.06 476 ARG A C 1
ATOM 3637 O O . ARG A 1 476 ? 12.231 -9.607 -21.996 1.00 90.06 476 ARG A O 1
ATOM 3644 N N . LEU A 1 477 ? 11.698 -7.715 -20.916 1.00 92.50 477 LEU A N 1
ATOM 3645 C CA . LEU A 1 477 ? 11.840 -8.299 -19.585 1.00 92.50 477 LEU A CA 1
ATOM 3646 C C . LEU A 1 477 ? 10.711 -9.293 -19.288 1.00 92.50 477 LEU A C 1
ATOM 3648 O O . LEU A 1 477 ? 10.982 -10.368 -18.757 1.00 92.50 477 LEU A O 1
ATOM 3652 N N . LEU A 1 478 ? 9.476 -8.955 -19.670 1.00 95.12 478 LEU A N 1
ATOM 3653 C CA . LEU A 1 478 ? 8.314 -9.834 -19.518 1.00 95.12 478 LEU A CA 1
ATOM 3654 C C . LEU A 1 478 ? 8.449 -11.102 -20.374 1.00 95.12 478 LEU A C 1
ATOM 3656 O O . LEU A 1 478 ? 8.249 -12.198 -19.863 1.00 95.12 478 LEU A O 1
ATOM 3660 N N . LEU A 1 479 ? 8.906 -10.978 -21.625 1.00 95.25 479 LEU A N 1
ATOM 3661 C CA . LEU A 1 479 ? 9.172 -12.125 -22.506 1.00 95.25 479 LEU A CA 1
ATOM 3662 C C . LEU A 1 479 ? 10.273 -13.048 -21.954 1.00 95.25 479 LEU A C 1
ATOM 3664 O O . LEU A 1 479 ? 10.165 -14.271 -22.035 1.00 95.25 479 LEU A O 1
ATOM 3668 N N . ARG A 1 480 ? 11.327 -12.491 -21.338 1.00 95.31 480 ARG A N 1
ATOM 3669 C CA . ARG A 1 480 ? 12.343 -13.296 -20.629 1.00 95.31 480 ARG A CA 1
ATOM 3670 C C . ARG A 1 480 ? 11.752 -14.024 -19.422 1.00 95.31 480 ARG A C 1
ATOM 3672 O O . ARG A 1 480 ? 12.085 -15.184 -19.187 1.00 95.31 480 ARG A O 1
ATOM 3679 N N . ALA A 1 481 ? 10.868 -13.369 -18.671 1.00 96.44 481 ALA A N 1
ATOM 3680 C CA . ALA A 1 481 ? 10.167 -14.004 -17.560 1.00 96.44 481 ALA A CA 1
ATOM 3681 C C . ALA A 1 481 ? 9.287 -15.172 -18.038 1.00 96.44 481 ALA A C 1
ATOM 3683 O O . ALA A 1 481 ? 9.320 -16.250 -17.440 1.00 96.44 481 ALA A O 1
ATOM 3684 N N . GLU A 1 482 ? 8.560 -14.979 -19.140 1.00 95.56 482 GLU A N 1
ATOM 3685 C CA . GLU A 1 482 ? 7.716 -15.995 -19.774 1.00 95.56 482 GLU A CA 1
ATOM 3686 C C . GLU A 1 482 ? 8.542 -17.195 -20.262 1.00 95.56 482 GLU A C 1
ATOM 3688 O O . GLU A 1 482 ? 8.180 -18.343 -19.996 1.00 95.56 482 GLU A O 1
ATOM 3693 N N . ALA A 1 483 ? 9.713 -16.959 -20.865 1.00 96.44 483 ALA A N 1
ATOM 3694 C CA . ALA A 1 483 ? 10.641 -18.020 -21.267 1.00 96.44 483 ALA A CA 1
ATOM 3695 C C . ALA A 1 483 ? 11.123 -18.876 -20.076 1.00 96.44 483 ALA A C 1
ATOM 3697 O O . ALA A 1 483 ? 11.313 -20.087 -20.205 1.00 96.44 483 ALA A O 1
ATOM 3698 N N . LEU A 1 484 ? 11.255 -18.270 -18.891 1.00 96.56 484 LEU A N 1
ATOM 3699 C CA . LEU A 1 484 ? 11.551 -18.954 -17.623 1.00 96.56 484 LEU A CA 1
ATOM 3700 C C . LEU A 1 484 ? 10.297 -19.511 -16.922 1.00 96.56 484 LEU A C 1
ATOM 3702 O O . LEU A 1 484 ? 10.379 -20.059 -15.813 1.00 96.56 484 LEU A O 1
ATOM 3706 N N . LYS A 1 485 ? 9.124 -19.390 -17.554 1.00 95.75 485 LYS A N 1
ATOM 3707 C CA . LYS A 1 485 ? 7.806 -19.776 -17.032 1.00 95.75 485 LYS A CA 1
ATOM 3708 C C . LYS A 1 485 ? 7.487 -19.112 -15.691 1.00 95.75 485 LYS A C 1
ATOM 3710 O O . LYS A 1 485 ? 6.939 -19.762 -14.798 1.00 95.75 485 LYS A O 1
ATOM 3715 N N . LEU A 1 486 ? 7.952 -17.886 -15.467 1.00 97.31 486 LEU A N 1
ATOM 3716 C CA . LEU A 1 486 ? 7.593 -17.120 -14.276 1.00 97.31 486 LEU A CA 1
ATOM 3717 C C . LEU A 1 486 ? 6.202 -16.498 -14.482 1.00 97.31 486 LEU A C 1
ATOM 3719 O O . LEU A 1 486 ? 5.966 -15.911 -15.536 1.00 97.31 486 LEU A O 1
ATOM 3723 N N . PRO A 1 487 ? 5.294 -16.581 -13.496 1.00 97.19 487 PRO A N 1
ATOM 3724 C CA . PRO A 1 487 ? 3.946 -16.029 -13.606 1.00 97.19 487 PRO A CA 1
ATOM 3725 C C . PRO A 1 487 ? 3.958 -14.525 -13.307 1.00 97.19 487 PRO A C 1
ATOM 3727 O O . PRO A 1 487 ? 3.537 -14.079 -12.241 1.00 97.19 487 PRO A O 1
ATOM 3730 N N . VAL A 1 488 ? 4.541 -13.750 -14.218 1.00 97.88 488 VAL A N 1
ATOM 3731 C CA . VAL A 1 488 ? 4.771 -12.314 -14.047 1.00 97.88 488 VAL A CA 1
ATOM 3732 C C . VAL A 1 488 ? 3.643 -11.514 -14.674 1.00 97.88 488 VAL A C 1
ATOM 3734 O O . VAL A 1 488 ? 3.321 -11.687 -15.846 1.00 97.88 488 VAL A O 1
ATOM 3737 N N . PHE A 1 489 ? 3.085 -10.589 -13.901 1.00 97.75 489 PHE A N 1
ATOM 3738 C CA . PHE A 1 489 ? 1.938 -9.794 -14.303 1.00 97.75 489 PHE A CA 1
ATOM 3739 C C . PHE A 1 489 ? 2.191 -8.308 -14.051 1.00 97.75 489 PHE A C 1
ATOM 3741 O O . PHE A 1 489 ? 2.268 -7.859 -12.907 1.00 97.75 489 PHE A O 1
ATOM 3748 N N . GLU A 1 490 ? 2.334 -7.539 -15.133 1.00 96.50 490 GLU A N 1
ATOM 3749 C CA . GLU A 1 490 ? 2.457 -6.080 -15.069 1.00 96.50 490 GLU A CA 1
ATOM 3750 C C . GLU A 1 490 ? 1.114 -5.436 -14.705 1.00 96.50 490 GLU A C 1
ATOM 3752 O O . GLU A 1 490 ? 0.070 -5.810 -15.246 1.00 96.50 490 GLU A O 1
ATOM 3757 N N . GLY A 1 491 ? 1.155 -4.446 -13.816 1.00 95.94 491 GLY A N 1
ATOM 3758 C CA . GLY A 1 491 ? 0.028 -3.583 -13.492 1.00 95.94 491 GLY A CA 1
ATOM 3759 C C . GLY A 1 491 ? 0.413 -2.106 -13.477 1.00 95.94 491 GLY A C 1
ATOM 3760 O O . GLY A 1 491 ? 1.577 -1.730 -13.329 1.00 95.94 491 GLY A O 1
ATOM 3761 N N . TYR A 1 492 ? -0.600 -1.256 -13.603 1.00 96.12 492 TYR A N 1
ATOM 3762 C CA . TYR A 1 492 ? -0.476 0.196 -13.556 1.00 96.12 492 TYR A CA 1
ATOM 3763 C C . TYR A 1 492 ? -1.196 0.759 -12.343 1.00 96.12 492 TYR A C 1
ATOM 3765 O O . TYR A 1 492 ? -2.293 0.324 -11.995 1.00 96.12 492 TYR A O 1
ATOM 3773 N N . GLY A 1 493 ? -0.582 1.758 -11.716 1.00 94.38 493 GLY A N 1
ATOM 3774 C CA . GLY A 1 493 ? -1.113 2.373 -10.521 1.00 94.38 493 GLY A CA 1
ATOM 3775 C C . GLY A 1 493 ? -0.378 3.637 -10.098 1.00 94.38 493 GLY A C 1
ATOM 3776 O O . GLY A 1 493 ? 0.750 3.902 -10.517 1.00 94.38 493 GLY A O 1
ATOM 3777 N N . LEU A 1 494 ? -1.038 4.404 -9.241 1.00 94.00 494 LEU A N 1
ATOM 3778 C CA . LEU A 1 494 ? -0.559 5.641 -8.643 1.00 94.00 494 LEU A CA 1
ATOM 3779 C C . LEU A 1 494 ? -1.240 5.848 -7.288 1.00 94.00 494 LEU A C 1
ATOM 3781 O O . LEU A 1 494 ? -2.370 5.402 -7.071 1.00 94.00 494 LEU A O 1
ATOM 3785 N N . SER A 1 495 ? -0.562 6.523 -6.363 1.00 94.00 495 SER A N 1
ATOM 3786 C CA . SER A 1 495 ? -1.096 6.734 -5.013 1.00 94.00 495 SER A CA 1
ATOM 3787 C C . SER A 1 495 ? -2.391 7.540 -5.034 1.00 94.00 495 SER A C 1
ATOM 3789 O O . SER A 1 495 ? -3.292 7.273 -4.247 1.00 94.00 495 SER A O 1
ATOM 3791 N N . GLU A 1 496 ? -2.519 8.469 -5.978 1.00 95.50 496 GLU A N 1
ATOM 3792 C CA . GLU A 1 496 ? -3.706 9.289 -6.205 1.00 95.50 496 GLU A CA 1
ATOM 3793 C C . GLU A 1 496 ? -4.942 8.467 -6.604 1.00 95.50 496 GLU A C 1
ATOM 3795 O O . GLU A 1 496 ? -6.068 8.929 -6.466 1.00 95.50 496 GLU A O 1
ATOM 3800 N N . CYS A 1 497 ? -4.757 7.235 -7.075 1.00 96.00 497 CYS A N 1
ATOM 3801 C CA . CYS A 1 497 ? -5.834 6.283 -7.360 1.00 96.00 497 CYS A CA 1
ATOM 3802 C C . CYS A 1 497 ? -5.775 5.087 -6.403 1.00 96.00 497 CYS A C 1
ATOM 3804 O O . CYS A 1 497 ? -6.022 3.949 -6.792 1.00 96.00 497 CYS A O 1
ATOM 3806 N N . ALA A 1 498 ? -5.378 5.359 -5.154 1.00 94.62 498 ALA A N 1
ATOM 3807 C CA . ALA A 1 498 ? -5.310 4.395 -4.064 1.00 94.62 498 ALA A CA 1
ATOM 3808 C C . ALA A 1 498 ? -4.522 3.113 -4.410 1.00 94.62 498 ALA A C 1
ATOM 3810 O O . ALA A 1 498 ? -4.813 2.051 -3.872 1.00 94.62 498 ALA A O 1
ATOM 3811 N N . SER A 1 499 ? -3.474 3.237 -5.238 1.00 95.12 499 SER A N 1
ATOM 3812 C CA . SER A 1 499 ? -2.607 2.170 -5.760 1.00 95.12 499 SER A CA 1
ATOM 3813 C C . SER A 1 499 ? -2.986 1.653 -7.146 1.00 95.12 499 SER A C 1
ATOM 3815 O O . SER A 1 499 ? -2.654 2.327 -8.116 1.00 95.12 499 SER A O 1
ATOM 3817 N N . VAL A 1 500 ? -3.577 0.463 -7.292 1.00 96.88 500 VAL A N 1
ATOM 3818 C CA . VAL A 1 500 ? -3.627 -0.239 -8.589 1.00 96.88 500 VAL A CA 1
ATOM 3819 C C . VAL A 1 500 ? -4.872 0.135 -9.387 1.00 96.88 500 VAL A C 1
ATOM 3821 O O . VAL A 1 500 ? -5.996 -0.056 -8.934 1.00 96.88 500 VAL A O 1
ATOM 3824 N N . VAL A 1 501 ? -4.659 0.608 -10.614 1.00 97.69 501 VAL A N 1
ATOM 3825 C CA . VAL A 1 501 ? -5.708 1.011 -11.557 1.00 97.69 501 VAL A CA 1
ATOM 3826 C C . VAL A 1 501 ? -6.054 -0.102 -12.540 1.00 97.69 501 VAL A C 1
ATOM 3828 O O . VAL A 1 501 ? -7.234 -0.377 -12.762 1.00 97.69 501 VAL A O 1
ATOM 3831 N N . ALA A 1 502 ? -5.034 -0.733 -13.121 1.00 97.69 502 ALA A N 1
ATOM 3832 C CA . ALA A 1 502 ? -5.157 -1.807 -14.102 1.00 97.69 502 ALA A CA 1
ATOM 3833 C C . ALA A 1 502 ? -4.134 -2.909 -13.814 1.00 97.69 502 ALA A C 1
ATOM 3835 O O . ALA A 1 502 ? -3.079 -2.638 -13.235 1.00 97.69 502 ALA A O 1
ATOM 3836 N N . LEU A 1 503 ? -4.458 -4.148 -14.182 1.00 97.88 503 LEU A N 1
ATOM 3837 C CA . LEU A 1 503 ? -3.626 -5.305 -13.863 1.00 97.88 503 LEU A CA 1
ATOM 3838 C C . LEU A 1 503 ? -3.758 -6.402 -14.924 1.00 97.88 503 LEU A C 1
ATOM 3840 O O . LEU A 1 503 ? -4.869 -6.764 -15.320 1.00 97.88 503 LEU A O 1
ATOM 3844 N N . ASN A 1 504 ? -2.627 -6.949 -15.375 1.00 98.00 504 ASN A N 1
ATOM 3845 C CA . ASN A 1 504 ? -2.610 -8.228 -16.080 1.00 98.00 504 ASN A CA 1
ATOM 3846 C C . ASN A 1 504 ? -2.866 -9.361 -15.083 1.00 98.00 504 ASN A C 1
ATOM 3848 O O . ASN A 1 504 ? -2.393 -9.334 -13.953 1.00 98.00 504 ASN A O 1
ATOM 3852 N N . THR A 1 505 ? -3.583 -10.392 -15.498 1.00 96.25 505 THR A N 1
ATOM 3853 C CA . THR A 1 505 ? -3.848 -11.575 -14.665 1.00 96.25 505 THR A CA 1
ATOM 3854 C C . THR A 1 505 ? -3.645 -12.831 -15.492 1.00 96.25 505 THR A C 1
ATOM 3856 O O . THR A 1 505 ? -3.519 -12.744 -16.710 1.00 96.25 505 THR A O 1
ATOM 3859 N N . GLU A 1 506 ? -3.657 -14.003 -14.864 1.00 92.88 506 GLU A N 1
ATOM 3860 C CA . GLU A 1 506 ? -3.573 -15.277 -15.587 1.00 92.88 506 GLU A CA 1
ATOM 3861 C C . GLU A 1 506 ? -4.692 -15.424 -16.634 1.00 92.88 506 GLU A C 1
ATOM 3863 O O . GLU A 1 506 ? -4.450 -15.881 -17.747 1.00 92.88 506 GLU A O 1
ATOM 3868 N N . SER A 1 507 ? -5.904 -14.960 -16.311 1.00 91.81 507 SER A N 1
ATOM 3869 C CA . SER A 1 507 ? -7.063 -15.016 -17.216 1.00 91.81 507 SER A CA 1
ATOM 3870 C C . SER A 1 507 ? -7.119 -13.879 -18.245 1.00 91.81 507 SER A C 1
ATOM 3872 O O . SER A 1 507 ? -7.842 -13.974 -19.236 1.00 91.81 507 SER A O 1
ATOM 3874 N N . ALA A 1 508 ? -6.373 -12.795 -18.021 1.00 93.62 508 ALA A N 1
ATOM 3875 C CA . ALA A 1 508 ? -6.347 -11.614 -18.874 1.00 93.62 508 ALA A CA 1
ATOM 3876 C C . ALA A 1 508 ? -4.922 -11.050 -18.926 1.00 93.62 508 ALA A C 1
ATOM 3878 O O . ALA A 1 508 ? -4.590 -10.092 -18.224 1.00 93.62 508 ALA A O 1
ATOM 3879 N N . HIS A 1 509 ? -4.091 -11.666 -19.766 1.00 95.62 509 HIS A N 1
ATOM 3880 C CA . HIS A 1 509 ? -2.676 -11.339 -19.920 1.00 95.62 509 HIS A CA 1
ATOM 3881 C C . HIS A 1 509 ? -2.381 -10.821 -21.330 1.00 95.62 509 HIS A C 1
ATOM 3883 O O . HIS A 1 509 ? -2.703 -11.488 -22.313 1.00 95.62 509 HIS A O 1
ATOM 3889 N N . ARG A 1 510 ? -1.749 -9.649 -21.434 1.00 95.69 510 ARG A N 1
ATOM 3890 C CA . ARG A 1 510 ? -1.261 -9.091 -22.701 1.00 95.69 510 ARG A CA 1
ATOM 3891 C C . ARG A 1 510 ? 0.020 -8.298 -22.469 1.00 95.69 510 ARG A C 1
ATOM 3893 O O . ARG A 1 510 ? -0.030 -7.173 -21.970 1.00 95.69 510 ARG A O 1
ATOM 3900 N N . ILE A 1 511 ? 1.157 -8.877 -22.860 1.00 94.25 511 ILE A N 1
ATOM 3901 C CA . ILE A 1 511 ? 2.453 -8.181 -22.885 1.00 94.25 511 ILE A CA 1
ATOM 3902 C C . ILE A 1 511 ? 2.341 -6.939 -23.781 1.00 94.25 511 ILE A C 1
ATOM 3904 O O . ILE A 1 511 ? 1.699 -6.979 -24.829 1.00 94.25 511 ILE A O 1
ATOM 3908 N N . GLY A 1 512 ? 2.926 -5.827 -23.329 1.00 89.69 512 GLY A N 1
ATOM 3909 C CA . GLY A 1 512 ? 2.808 -4.509 -23.968 1.00 89.69 512 GLY A CA 1
ATOM 3910 C C . GLY A 1 512 ? 1.591 -3.699 -23.509 1.00 89.69 512 GLY A C 1
ATOM 3911 O O . GLY A 1 512 ? 1.486 -2.507 -23.806 1.00 89.69 512 GLY A O 1
ATOM 3912 N N . SER A 1 513 ? 0.686 -4.311 -22.740 1.00 95.19 513 SER A N 1
ATOM 3913 C CA . SER A 1 513 ? -0.361 -3.620 -21.985 1.00 95.19 513 SER A CA 1
ATOM 3914 C C . SER A 1 513 ? -0.082 -3.697 -20.485 1.00 95.19 513 SER A C 1
ATOM 3916 O O . SER A 1 513 ? 0.534 -4.648 -20.004 1.00 95.19 513 SER A O 1
ATOM 3918 N N . VAL A 1 514 ? -0.646 -2.766 -19.719 1.00 96.12 514 VAL A N 1
ATOM 3919 C CA . VAL A 1 514 ? -0.666 -2.833 -18.246 1.00 96.12 514 VAL A CA 1
ATOM 3920 C C . VAL A 1 514 ? -1.881 -3.600 -17.710 1.00 96.12 514 VAL A C 1
ATOM 3922 O O . VAL A 1 514 ? -2.232 -3.496 -16.534 1.00 96.12 514 VAL A O 1
ATOM 3925 N N . GLY A 1 515 ? -2.533 -4.372 -18.584 1.00 96.81 515 GLY A N 1
ATOM 3926 C CA . GLY A 1 515 ? -3.689 -5.195 -18.275 1.00 96.81 515 GLY A CA 1
ATOM 3927 C C . GLY A 1 515 ? -5.011 -4.452 -18.386 1.00 96.81 515 GLY A C 1
ATOM 3928 O O . GLY A 1 515 ? -5.117 -3.402 -19.021 1.00 96.81 515 GLY A O 1
ATOM 3929 N N . ARG A 1 516 ? -6.051 -5.017 -17.771 1.00 97.56 516 ARG A N 1
ATOM 3930 C CA . ARG A 1 516 ? -7.403 -4.447 -17.820 1.00 97.56 516 ARG A CA 1
ATOM 3931 C C . ARG A 1 516 ? -7.667 -3.546 -16.611 1.00 97.56 516 ARG A C 1
ATOM 3933 O O . ARG A 1 516 ? -7.172 -3.852 -15.523 1.00 97.56 516 ARG A O 1
ATOM 3940 N N . PRO A 1 517 ? -8.453 -2.464 -16.763 1.00 97.81 517 PRO A N 1
ATOM 3941 C CA . PRO A 1 517 ? -8.890 -1.651 -15.631 1.00 97.81 517 PRO A CA 1
ATOM 3942 C C . PRO A 1 517 ? -9.626 -2.500 -14.588 1.00 97.81 517 PRO A C 1
ATOM 3944 O O . PRO A 1 517 ? -10.478 -3.320 -14.936 1.00 97.81 517 PRO A O 1
ATOM 3947 N N . LEU A 1 518 ? -9.306 -2.307 -13.308 1.00 96.19 518 LEU A N 1
ATOM 3948 C CA . LEU A 1 518 ? -9.952 -3.035 -12.218 1.00 96.19 518 LEU A CA 1
ATOM 3949 C C . LEU A 1 518 ? -11.389 -2.525 -11.976 1.00 96.19 518 LEU A C 1
ATOM 3951 O O . LEU A 1 518 ? -11.646 -1.334 -12.163 1.00 96.19 518 LEU A O 1
ATOM 3955 N N . PRO A 1 519 ? -12.325 -3.375 -11.501 1.00 90.69 519 PRO A N 1
ATOM 3956 C CA . PRO A 1 519 ? -13.759 -3.048 -11.443 1.00 90.69 519 PRO A CA 1
ATOM 3957 C C . PRO A 1 519 ? -14.140 -1.838 -10.582 1.00 90.69 519 PRO A C 1
ATOM 3959 O O . PRO A 1 519 ? -15.196 -1.242 -10.785 1.00 90.69 519 PRO A O 1
ATOM 3962 N N . HIS A 1 520 ? -13.300 -1.468 -9.613 1.00 91.12 520 HIS A N 1
ATOM 3963 C CA . HIS A 1 520 ? -13.527 -0.293 -8.772 1.00 91.12 520 HIS A CA 1
ATOM 3964 C C . HIS A 1 520 ? -13.240 1.034 -9.494 1.00 91.12 520 HIS A C 1
ATOM 3966 O O . HIS A 1 520 ? -13.603 2.090 -8.973 1.00 91.12 520 HIS A O 1
ATOM 3972 N N . ASN A 1 521 ? -12.619 0.997 -10.679 1.00 93.56 521 ASN A N 1
ATOM 3973 C CA . ASN A 1 521 ? -12.256 2.178 -11.453 1.00 93.56 521 ASN A CA 1
ATOM 3974 C C . ASN A 1 521 ? -13.113 2.351 -12.704 1.00 93.56 521 ASN A C 1
ATOM 3976 O O . ASN A 1 521 ? -13.559 1.402 -13.346 1.00 93.56 521 ASN A O 1
ATOM 3980 N N . ARG A 1 522 ? -13.282 3.612 -13.091 1.00 94.69 522 ARG A N 1
ATOM 3981 C CA . ARG A 1 522 ? -13.803 4.030 -14.392 1.00 94.69 522 ARG A CA 1
ATOM 3982 C C . ARG A 1 522 ? -12.769 4.909 -15.065 1.00 94.69 522 ARG A C 1
ATOM 3984 O O . ARG A 1 522 ? -12.252 5.831 -14.436 1.00 94.69 522 ARG A O 1
ATOM 3991 N N . LEU A 1 523 ? -12.509 4.640 -16.339 1.00 97.06 523 LEU A N 1
ATOM 3992 C CA . LEU A 1 523 ? -11.549 5.397 -17.130 1.00 97.06 523 LEU A CA 1
ATOM 3993 C C . LEU A 1 523 ? -12.249 6.315 -18.129 1.00 97.06 523 LEU A C 1
ATOM 3995 O O . LEU A 1 523 ? -13.272 5.962 -18.717 1.00 97.06 523 LEU A O 1
ATOM 3999 N N . LYS A 1 524 ? -11.655 7.485 -18.332 1.00 97.19 524 LYS A N 1
ATOM 4000 C CA . LYS A 1 524 ? -11.881 8.369 -19.475 1.00 97.19 524 LYS A CA 1
ATOM 4001 C C . LYS A 1 524 ? -10.531 8.804 -20.027 1.00 97.19 524 LYS A C 1
ATOM 4003 O O . LYS A 1 524 ? -9.525 8.727 -19.333 1.00 97.19 524 LYS A O 1
ATOM 4008 N N . PHE A 1 525 ? -10.539 9.294 -21.257 1.00 97.56 525 PHE A N 1
ATOM 4009 C CA . PHE A 1 525 ? -9.360 9.851 -21.904 1.00 97.56 525 PHE A CA 1
ATOM 4010 C C . PHE A 1 525 ? -9.665 11.291 -22.305 1.00 97.56 525 PHE A C 1
ATOM 4012 O O . PHE A 1 525 ? -10.726 11.564 -22.874 1.00 97.56 525 PHE A O 1
ATOM 4019 N N . ALA A 1 526 ? -8.776 12.217 -21.958 1.00 97.00 526 ALA A N 1
ATOM 4020 C CA . ALA A 1 526 ? -8.849 13.590 -22.439 1.00 97.00 526 ALA A CA 1
ATOM 4021 C C . ALA A 1 526 ? -8.473 13.665 -23.932 1.00 97.00 526 ALA A C 1
ATOM 4023 O O . ALA A 1 526 ? -8.011 12.690 -24.524 1.00 97.00 526 ALA A O 1
ATOM 4024 N N . ALA A 1 527 ? -8.666 14.831 -24.556 1.00 95.12 527 ALA A N 1
ATOM 4025 C CA . ALA A 1 527 ? -8.425 15.018 -25.993 1.00 95.12 527 ALA A CA 1
ATOM 4026 C C . ALA A 1 527 ? -6.965 14.768 -26.417 1.00 95.12 527 ALA A C 1
ATOM 4028 O O . ALA A 1 527 ? -6.708 14.404 -27.559 1.00 95.12 527 ALA A O 1
ATOM 4029 N N . ASP A 1 528 ? -6.018 14.953 -25.500 1.00 91.44 528 ASP A N 1
ATOM 4030 C CA . ASP A 1 528 ? -4.589 14.693 -25.688 1.00 91.44 528 ASP A CA 1
ATOM 4031 C C . ASP A 1 528 ? -4.168 13.268 -25.285 1.00 91.44 528 ASP A C 1
ATOM 4033 O O . ASP A 1 528 ? -2.980 12.950 -25.290 1.00 91.44 528 ASP A O 1
ATOM 4037 N N . GLY A 1 529 ? -5.130 12.408 -24.936 1.00 94.44 529 GLY A N 1
ATOM 4038 C CA . GLY A 1 529 ? -4.892 11.038 -24.493 1.00 94.44 529 GLY A CA 1
ATOM 4039 C C . GLY A 1 529 ? -4.554 10.900 -23.007 1.00 94.44 529 GLY A C 1
ATOM 4040 O O . GLY A 1 529 ? -4.193 9.803 -22.583 1.00 94.44 529 GLY A O 1
ATOM 4041 N N . GLU A 1 530 ? -4.657 11.966 -22.200 1.00 97.19 530 GLU A N 1
ATOM 4042 C CA . GLU A 1 530 ? -4.461 11.860 -20.749 1.00 97.19 530 GLU A CA 1
ATOM 4043 C C . GLU A 1 530 ? -5.499 10.928 -20.119 1.00 97.19 530 GLU A C 1
ATOM 4045 O O . GLU A 1 530 ? -6.706 11.080 -20.324 1.00 97.19 530 GLU A O 1
ATOM 4050 N N . ILE A 1 531 ? -5.016 9.966 -19.336 1.00 98.25 531 ILE A N 1
ATOM 4051 C CA . ILE A 1 531 ? -5.845 9.004 -18.619 1.00 98.25 531 ILE A CA 1
ATOM 4052 C C . ILE A 1 531 ? -6.483 9.719 -17.427 1.00 98.25 531 ILE A C 1
ATOM 4054 O O . ILE A 1 531 ? -5.807 10.303 -16.581 1.00 98.25 531 ILE A O 1
ATOM 4058 N N . LEU A 1 532 ? -7.804 9.638 -17.343 1.00 98.06 532 LEU A N 1
ATOM 4059 C CA . LEU A 1 532 ? -8.598 10.173 -16.251 1.00 98.06 532 LEU A CA 1
ATOM 4060 C C . LEU A 1 532 ? -9.249 9.011 -15.494 1.00 98.06 532 LEU A C 1
ATOM 4062 O O . LEU A 1 532 ? -9.946 8.195 -16.102 1.00 98.06 532 LEU A O 1
ATOM 4066 N N . VAL A 1 533 ? -9.064 8.944 -14.176 1.00 97.81 533 VAL A N 1
ATOM 4067 C CA . VAL A 1 533 ? -9.538 7.826 -13.338 1.00 97.81 533 VAL A CA 1
ATOM 4068 C C . VAL A 1 533 ? -10.572 8.316 -12.331 1.00 97.81 533 VAL A C 1
ATOM 4070 O O . VAL A 1 533 ? -10.314 9.258 -11.597 1.00 97.81 533 VAL A O 1
ATOM 4073 N N . ALA A 1 534 ? -11.725 7.660 -12.247 1.00 94.19 534 ALA A N 1
ATOM 4074 C CA . ALA A 1 534 ? -12.704 7.861 -11.176 1.00 94.19 534 ALA A CA 1
ATOM 4075 C C . ALA A 1 534 ? -12.980 6.541 -10.447 1.00 94.19 534 ALA A C 1
ATOM 4077 O O . ALA A 1 534 ? -12.809 5.469 -11.026 1.00 94.19 534 ALA A O 1
ATOM 4078 N N . GLY A 1 535 ? -13.486 6.607 -9.214 1.00 90.75 535 GLY A N 1
ATOM 4079 C CA . GLY A 1 535 ? -13.742 5.425 -8.386 1.00 90.75 535 GLY A CA 1
ATOM 4080 C C . GLY A 1 535 ? -12.988 5.518 -7.068 1.00 90.75 535 GLY A C 1
ATOM 4081 O O . GLY A 1 535 ? -13.356 6.330 -6.220 1.00 90.75 535 GLY A O 1
ATOM 4082 N N . SER A 1 536 ? -11.932 4.721 -6.912 1.00 91.25 536 SER A N 1
ATOM 4083 C CA . SER A 1 536 ? -11.053 4.760 -5.736 1.00 91.25 536 SER A CA 1
ATOM 4084 C C . SER A 1 536 ? -9.939 5.792 -5.916 1.00 91.25 536 SER A C 1
ATOM 4086 O O . SER A 1 536 ? -8.778 5.446 -6.108 1.00 91.25 536 SER A O 1
ATOM 4088 N N . THR A 1 537 ? -10.291 7.074 -5.869 1.00 94.00 537 THR A N 1
ATOM 4089 C CA . THR A 1 537 ? -9.320 8.176 -5.915 1.00 94.00 537 THR A CA 1
ATOM 4090 C C . THR A 1 537 ? -8.955 8.659 -4.512 1.00 94.00 537 THR A C 1
ATOM 4092 O O . THR A 1 537 ? -9.633 8.352 -3.526 1.00 94.00 537 THR A O 1
ATOM 4095 N N . LEU A 1 538 ? -7.875 9.430 -4.416 1.00 96.31 538 LEU A N 1
ATOM 4096 C CA . LEU A 1 538 ? -7.540 10.207 -3.230 1.00 96.31 538 LEU A CA 1
ATOM 4097 C C . LEU A 1 538 ? -8.673 11.163 -2.839 1.00 96.31 538 LEU A C 1
ATOM 4099 O O . LEU A 1 538 ? -9.492 11.563 -3.666 1.00 96.31 538 LEU A O 1
ATOM 4103 N N . LEU A 1 539 ? -8.665 11.562 -1.571 1.00 95.31 539 LEU A N 1
ATOM 4104 C CA . LEU A 1 539 ? -9.527 12.618 -1.040 1.00 95.31 539 LEU A CA 1
ATOM 4105 C C . LEU A 1 539 ? -8.959 14.017 -1.302 1.00 95.31 539 LEU A C 1
ATOM 4107 O O . LEU A 1 539 ? -9.686 14.995 -1.220 1.00 95.31 539 LEU A O 1
ATOM 4111 N N . GLY A 1 540 ? -7.664 14.109 -1.585 1.00 95.06 540 GLY A N 1
ATOM 4112 C CA . GLY A 1 540 ? -6.910 15.336 -1.817 1.00 95.06 540 GLY A CA 1
ATOM 4113 C C . GLY A 1 540 ? -5.441 15.119 -1.461 1.00 95.06 540 GLY A C 1
ATOM 4114 O O . GLY A 1 540 ? -5.082 14.081 -0.893 1.00 95.06 540 GLY A O 1
ATOM 4115 N N . TYR A 1 541 ? -4.588 16.083 -1.795 1.00 94.88 541 TYR A N 1
ATOM 4116 C CA . TYR A 1 541 ? -3.292 16.194 -1.129 1.00 94.88 541 TYR A CA 1
ATOM 4117 C C . TYR A 1 541 ? -3.453 16.985 0.170 1.00 94.88 541 TYR A C 1
ATOM 4119 O O . TYR A 1 541 ? -4.423 17.726 0.340 1.00 94.88 541 TYR A O 1
ATOM 4127 N N . ILE A 1 542 ? -2.497 16.854 1.088 1.00 93.12 542 ILE A N 1
ATOM 4128 C CA . ILE A 1 542 ? -2.482 17.700 2.283 1.00 93.12 542 ILE A CA 1
ATOM 4129 C C . ILE A 1 542 ? -2.402 19.176 1.874 1.00 93.12 542 ILE A C 1
ATOM 4131 O O . ILE A 1 542 ? -1.531 19.564 1.099 1.00 93.12 542 ILE A O 1
ATOM 4135 N N . GLY A 1 543 ? -3.308 19.991 2.418 1.00 88.19 543 GLY A N 1
ATOM 4136 C CA . GLY A 1 543 ? -3.372 21.433 2.165 1.00 88.19 543 GLY A CA 1
ATOM 4137 C C . GLY A 1 543 ? -4.066 21.836 0.860 1.00 88.19 543 GLY A C 1
ATOM 4138 O O . GLY A 1 543 ? -4.328 23.024 0.686 1.00 88.19 543 GLY A O 1
ATOM 4139 N N . ASP A 1 544 ? -4.397 20.881 -0.012 1.00 88.44 544 ASP A N 1
ATOM 4140 C CA . ASP A 1 544 ? -5.165 21.128 -1.234 1.00 88.44 544 ASP A CA 1
ATOM 4141 C C . ASP A 1 544 ? -6.678 20.993 -0.973 1.00 88.44 544 ASP A C 1
ATOM 4143 O O . ASP A 1 544 ? -7.121 20.367 -0.005 1.00 88.44 544 ASP A O 1
ATOM 4147 N N . GLU A 1 545 ? -7.487 21.561 -1.872 1.00 88.12 545 GLU A N 1
ATOM 4148 C CA . GLU A 1 545 ? -8.941 21.382 -1.854 1.00 88.12 545 GLU A CA 1
ATOM 4149 C C . GLU A 1 545 ? -9.323 19.898 -2.012 1.00 88.12 545 GLU A C 1
ATOM 4151 O O . GLU A 1 545 ? -8.754 19.203 -2.866 1.00 88.12 545 GLU A O 1
ATOM 4156 N N . PRO A 1 546 ? -10.308 19.393 -1.241 1.00 89.94 546 PRO A N 1
ATOM 4157 C CA . PRO A 1 546 ? -10.742 18.012 -1.360 1.00 89.94 546 PRO A CA 1
ATOM 4158 C C . PRO A 1 546 ? -11.283 17.670 -2.753 1.00 89.94 546 PRO A C 1
ATOM 4160 O O . PRO A 1 546 ? -12.060 18.414 -3.358 1.00 89.94 546 PRO A O 1
ATOM 4163 N N . VAL A 1 547 ? -10.934 16.480 -3.232 1.00 89.50 547 VAL A N 1
ATOM 4164 C CA . VAL A 1 547 ? -11.491 15.888 -4.450 1.00 89.50 547 VAL A CA 1
ATOM 4165 C C . VAL A 1 547 ? -12.914 15.420 -4.160 1.00 89.50 547 VAL A C 1
ATOM 4167 O O . VAL A 1 547 ? -13.159 14.687 -3.199 1.00 89.50 547 VAL A O 1
ATOM 4170 N N . LYS A 1 548 ? -13.879 15.821 -4.994 1.00 83.19 548 LYS A N 1
ATOM 4171 C CA . LYS A 1 548 ? -15.274 15.409 -4.805 1.00 83.19 548 LYS A CA 1
ATOM 4172 C C . LYS A 1 548 ? -15.454 13.953 -5.219 1.00 83.19 548 LYS A C 1
ATOM 4174 O O . LYS A 1 548 ? -14.930 13.495 -6.233 1.00 83.19 548 LYS A O 1
ATOM 4179 N N . ALA A 1 549 ? -16.250 13.223 -4.445 1.00 77.75 549 ALA A N 1
ATOM 4180 C CA . ALA A 1 549 ? -16.552 11.830 -4.739 1.00 77.75 549 ALA A CA 1
ATOM 4181 C C . ALA A 1 549 ? -17.173 11.677 -6.141 1.00 77.75 549 ALA A C 1
ATOM 4183 O O . ALA A 1 549 ? -18.191 12.293 -6.453 1.00 77.75 549 ALA A O 1
ATOM 4184 N N . GLY A 1 550 ? -16.574 10.813 -6.964 1.00 78.56 550 GLY A N 1
ATOM 4185 C CA . GLY A 1 550 ? -17.026 10.533 -8.330 1.00 78.56 550 GLY A CA 1
ATOM 4186 C C . GLY A 1 550 ? -16.350 11.365 -9.421 1.00 78.56 550 GLY A C 1
ATOM 4187 O O . GLY A 1 550 ? -16.511 11.013 -10.595 1.00 78.56 550 GLY A O 1
ATOM 4188 N N . ASP A 1 551 ? -15.575 12.390 -9.056 1.00 89.19 551 ASP A N 1
ATOM 4189 C CA . ASP A 1 551 ? -14.771 13.152 -10.009 1.00 89.19 551 ASP A CA 1
ATOM 4190 C C . ASP A 1 551 ? -13.672 12.284 -10.633 1.00 89.19 551 ASP A C 1
ATOM 4192 O O . ASP A 1 551 ? -13.224 11.277 -10.079 1.00 89.19 551 ASP A O 1
ATOM 4196 N N . TYR A 1 552 ? -13.262 12.684 -11.835 1.00 95.62 552 TYR A N 1
ATOM 4197 C CA . TYR A 1 552 ? -12.181 12.043 -12.566 1.00 95.62 552 TYR A CA 1
ATOM 4198 C C . TYR A 1 552 ? -10.857 12.726 -12.231 1.00 95.62 552 TYR A C 1
ATOM 4200 O O . TYR A 1 552 ? -10.674 13.910 -12.507 1.00 95.62 552 TYR A O 1
ATOM 4208 N N . TRP A 1 553 ? -9.928 11.960 -11.671 1.00 96.56 553 TRP A N 1
ATOM 4209 C CA . TRP A 1 553 ? -8.579 12.395 -11.369 1.00 96.56 553 TRP A CA 1
ATOM 4210 C C . TRP A 1 553 ? -7.689 12.371 -12.621 1.00 96.56 553 TRP A C 1
ATOM 4212 O O . TRP A 1 553 ? -7.574 11.315 -13.255 1.00 96.56 553 TRP A O 1
ATOM 4222 N N . PRO A 1 554 ? -7.037 13.491 -12.980 1.00 96.56 554 PRO A N 1
ATOM 4223 C CA . PRO A 1 554 ? -6.057 13.530 -14.060 1.00 96.56 554 PRO A CA 1
ATOM 4224 C C . PRO A 1 554 ? -4.737 12.891 -13.614 1.00 96.56 554 PRO A C 1
ATOM 4226 O O . PRO A 1 554 ? -4.053 13.397 -12.723 1.00 96.56 554 PRO A O 1
ATOM 4229 N N . THR A 1 555 ? -4.357 11.761 -14.214 1.00 95.00 555 THR A N 1
ATOM 4230 C CA . THR A 1 555 ? -3.175 10.999 -13.765 1.00 95.00 555 THR A CA 1
ATOM 4231 C C . THR A 1 555 ? -1.847 11.625 -14.204 1.00 95.00 555 THR A C 1
ATOM 4233 O O . THR A 1 555 ? -0.789 11.323 -13.632 1.00 95.00 555 THR A O 1
ATOM 4236 N N . GLY A 1 556 ? -1.873 12.483 -15.230 1.00 93.56 556 GLY A N 1
ATOM 4237 C CA . GLY A 1 556 ? -0.689 12.967 -15.936 1.00 93.56 556 GLY A CA 1
ATOM 4238 C C . GLY A 1 556 ? -0.005 11.914 -16.817 1.00 93.56 556 GLY A C 1
ATOM 4239 O O . GLY A 1 556 ? 1.088 12.183 -17.325 1.00 93.56 556 GLY A O 1
ATOM 4240 N N . ASP A 1 557 ? -0.600 10.731 -16.982 1.00 93.56 557 ASP A N 1
ATOM 4241 C CA . ASP A 1 557 ? -0.139 9.667 -17.879 1.00 93.56 557 ASP A CA 1
ATOM 4242 C C . ASP A 1 557 ? -0.966 9.673 -19.172 1.00 93.56 557 ASP A C 1
ATOM 4244 O O . ASP A 1 557 ? -2.182 9.848 -19.132 1.00 93.56 557 ASP A O 1
ATOM 4248 N N . ILE A 1 558 ? -0.312 9.475 -20.318 1.00 94.56 558 ILE A N 1
ATOM 4249 C CA . ILE A 1 558 ? -0.957 9.339 -21.630 1.00 94.56 558 ILE A CA 1
ATOM 4250 C C . ILE A 1 558 ? -1.149 7.858 -21.942 1.00 94.56 558 ILE A C 1
ATOM 4252 O O . ILE A 1 558 ? -0.236 7.055 -21.725 1.00 94.56 558 ILE A O 1
ATOM 4256 N N . GLY A 1 559 ? -2.301 7.490 -22.495 1.00 95.06 559 GLY A N 1
ATOM 4257 C CA . GLY A 1 559 ? -2.571 6.119 -22.908 1.00 95.06 559 GLY A CA 1
ATOM 4258 C C . GLY A 1 559 ? -3.874 5.956 -23.676 1.00 95.06 559 GLY A C 1
ATOM 4259 O O . GLY A 1 559 ? -4.541 6.931 -24.013 1.00 95.06 559 GLY A O 1
ATOM 4260 N N . PHE A 1 560 ? -4.230 4.706 -23.953 1.00 96.50 560 PHE A N 1
ATOM 4261 C CA . PHE A 1 560 ? -5.476 4.342 -24.628 1.00 96.50 560 PHE A CA 1
ATOM 4262 C C . PHE A 1 560 ? -5.937 2.939 -24.211 1.00 96.50 560 PHE A C 1
ATOM 4264 O O . PHE A 1 560 ? -5.135 2.140 -23.723 1.00 96.50 560 PHE A O 1
ATOM 4271 N N . LEU A 1 561 ? -7.228 2.647 -24.395 1.00 97.56 561 LEU A N 1
ATOM 4272 C CA . LEU A 1 561 ? -7.757 1.281 -24.351 1.00 97.56 561 LEU A CA 1
ATOM 4273 C C . LEU A 1 561 ? -7.771 0.703 -25.764 1.00 97.56 561 LEU A C 1
ATOM 4275 O O . LEU A 1 561 ? -8.198 1.391 -26.692 1.00 97.56 561 LEU A O 1
ATOM 4279 N N . ASP A 1 562 ? -7.325 -0.538 -25.915 1.00 97.00 562 ASP A N 1
ATOM 4280 C CA . ASP A 1 562 ? -7.519 -1.286 -27.155 1.00 97.00 562 ASP A CA 1
ATOM 4281 C C . ASP A 1 562 ? -8.954 -1.841 -27.275 1.00 97.00 562 ASP A C 1
ATOM 4283 O O . ASP A 1 562 ? -9.760 -1.760 -26.340 1.00 97.00 562 ASP A O 1
ATOM 4287 N N . ASP A 1 563 ? -9.275 -2.422 -28.434 1.00 96.56 563 ASP A N 1
ATOM 4288 C CA . ASP A 1 563 ? -10.605 -2.976 -28.733 1.00 96.56 563 ASP A CA 1
ATOM 4289 C C . ASP A 1 563 ? -10.996 -4.154 -27.816 1.00 96.56 563 ASP A C 1
ATOM 4291 O O . ASP A 1 563 ? -12.170 -4.512 -27.712 1.00 96.56 563 ASP A O 1
ATOM 4295 N N . GLU A 1 564 ? -10.026 -4.755 -27.121 1.00 96.19 564 GLU A N 1
ATOM 4296 C CA . GLU A 1 564 ? -10.219 -5.859 -26.178 1.00 96.19 564 GLU A CA 1
ATOM 4297 C C . GLU A 1 564 ? -10.218 -5.401 -24.708 1.00 96.19 564 GLU A C 1
ATOM 4299 O O . GLU A 1 564 ? -10.289 -6.229 -23.787 1.00 96.19 564 GLU A O 1
ATOM 4304 N N . GLY A 1 565 ? -10.173 -4.086 -24.478 1.00 96.12 565 GLY A N 1
ATOM 4305 C CA . GLY A 1 565 ? -10.249 -3.452 -23.168 1.00 96.12 565 GLY A CA 1
ATOM 4306 C C . GLY A 1 565 ? -8.948 -3.467 -22.363 1.00 96.12 565 GLY A C 1
ATOM 4307 O O . GLY A 1 565 ? -9.001 -3.254 -21.149 1.00 96.12 565 GLY A O 1
ATOM 4308 N N . TYR A 1 566 ? -7.796 -3.725 -22.986 1.00 98.06 566 TYR A N 1
ATOM 4309 C CA . TYR A 1 566 ? -6.489 -3.598 -22.342 1.00 98.06 566 TYR A CA 1
ATOM 4310 C C . TYR A 1 566 ? -5.993 -2.154 -22.387 1.00 98.06 566 TYR A C 1
ATOM 4312 O O . TYR A 1 566 ? -6.115 -1.460 -23.394 1.00 98.06 566 TYR A O 1
ATOM 4320 N N . LEU A 1 567 ? -5.427 -1.694 -21.273 1.00 97.88 567 LEU A N 1
ATOM 4321 C CA . LEU A 1 567 ? -4.865 -0.358 -21.139 1.00 97.88 567 LEU A CA 1
ATOM 4322 C C . LEU A 1 567 ? -3.402 -0.355 -21.588 1.00 97.88 567 LEU A C 1
ATOM 4324 O O . LEU A 1 567 ? -2.589 -1.138 -21.096 1.00 97.88 567 LEU A O 1
ATOM 4328 N N . HIS A 1 568 ? -3.056 0.577 -22.471 1.00 95.44 568 HIS A N 1
ATOM 4329 C CA . HIS A 1 568 ? -1.692 0.812 -22.936 1.00 95.44 568 HIS A CA 1
ATOM 4330 C C . HIS A 1 568 ? -1.203 2.187 -22.484 1.00 95.44 568 HIS A C 1
ATOM 4332 O O . HIS A 1 568 ? -1.907 3.188 -22.633 1.00 95.44 568 HIS A O 1
ATOM 4338 N N . LEU A 1 569 ? 0.019 2.242 -21.949 1.00 92.81 569 LEU A N 1
ATOM 4339 C CA . LEU A 1 569 ? 0.660 3.484 -21.515 1.00 92.81 569 LEU A CA 1
ATOM 4340 C C . LEU A 1 569 ? 1.631 3.987 -22.584 1.00 92.81 569 LEU A C 1
ATOM 4342 O O . LEU A 1 569 ? 2.499 3.251 -23.042 1.00 92.81 569 LEU A O 1
ATOM 4346 N N . SER A 1 570 ? 1.524 5.267 -22.931 1.00 88.75 570 SER A N 1
ATOM 4347 C CA . SER A 1 570 ? 2.409 5.948 -23.886 1.00 88.75 570 SER A CA 1
ATOM 4348 C C . SER A 1 570 ? 3.488 6.805 -23.217 1.00 88.75 570 SER A C 1
ATOM 4350 O O . SER A 1 570 ? 4.434 7.209 -23.885 1.00 88.75 570 SER A O 1
ATOM 4352 N N . GLY A 1 571 ? 3.370 7.081 -21.915 1.00 86.38 571 GLY A N 1
ATOM 4353 C CA . GLY A 1 571 ? 4.354 7.838 -21.133 1.00 86.38 571 GLY A CA 1
ATOM 4354 C C . GLY A 1 571 ? 3.733 8.969 -20.315 1.00 86.38 571 GLY A C 1
ATOM 4355 O O . GLY A 1 571 ? 2.520 9.180 -20.327 1.00 86.38 571 GLY A O 1
ATOM 4356 N N . ARG A 1 572 ? 4.571 9.715 -19.588 1.00 88.19 572 ARG A N 1
ATOM 4357 C CA . ARG A 1 572 ? 4.132 10.867 -18.786 1.00 88.19 572 ARG A CA 1
ATOM 4358 C C . ARG A 1 572 ? 3.962 12.096 -19.672 1.00 88.19 572 ARG A C 1
ATOM 4360 O O . ARG A 1 572 ? 4.913 12.521 -20.322 1.00 88.19 572 ARG A O 1
ATOM 4367 N N . LYS A 1 573 ? 2.791 12.737 -19.609 1.00 89.56 573 LYS A N 1
ATOM 4368 C CA . LYS A 1 573 ? 2.437 13.936 -20.395 1.00 89.56 573 LYS A CA 1
ATOM 4369 C C . LYS A 1 573 ? 3.498 15.039 -20.339 1.00 89.56 573 LYS A C 1
ATOM 4371 O O . LYS A 1 573 ? 3.782 15.667 -21.346 1.00 89.56 573 LYS A O 1
ATOM 4376 N N . LYS A 1 574 ? 4.105 15.255 -19.167 1.00 88.00 574 LYS A N 1
ATOM 4377 C CA . LYS A 1 574 ? 5.137 16.286 -18.949 1.00 88.00 574 LYS A CA 1
ATOM 4378 C C . LYS A 1 574 ? 6.530 15.921 -19.478 1.00 88.00 574 LYS A C 1
ATOM 4380 O O . LYS A 1 574 ? 7.368 16.806 -19.567 1.00 88.00 574 LYS A O 1
ATOM 4385 N N . ASN A 1 575 ? 6.782 14.647 -19.780 1.00 87.56 575 ASN A N 1
ATOM 4386 C CA . ASN A 1 575 ? 8.109 14.150 -20.149 1.00 87.56 575 ASN A CA 1
ATOM 4387 C C . ASN A 1 575 ? 8.219 13.773 -21.629 1.00 87.56 575 ASN A C 1
ATOM 4389 O O . ASN A 1 575 ? 9.333 13.635 -22.132 1.00 87.56 575 ASN A O 1
ATOM 4393 N N . ILE A 1 576 ? 7.090 13.572 -22.313 1.00 88.25 576 ILE A N 1
ATOM 4394 C CA . ILE A 1 576 ? 7.073 13.325 -23.754 1.00 88.25 576 ILE A CA 1
ATOM 4395 C C . ILE A 1 576 ? 7.641 14.556 -24.459 1.00 88.25 576 ILE A C 1
ATOM 4397 O O . ILE A 1 576 ? 7.140 15.663 -24.271 1.00 88.25 576 ILE A O 1
ATOM 4401 N N . PHE A 1 577 ? 8.669 14.339 -25.275 1.00 89.75 577 PHE A N 1
ATOM 4402 C CA . PHE A 1 577 ? 9.287 15.378 -26.093 1.00 89.75 577 PHE A CA 1
ATOM 4403 C C . PHE A 1 577 ? 8.983 15.156 -27.574 1.00 89.75 577 PHE A C 1
ATOM 4405 O O . PHE A 1 577 ? 8.679 14.033 -27.997 1.00 89.75 577 PHE A O 1
ATOM 4412 N N . ILE A 1 578 ? 9.081 16.220 -28.371 1.00 89.31 578 ILE A N 1
ATOM 4413 C CA . ILE A 1 578 ? 8.831 16.176 -29.815 1.00 89.31 578 ILE A CA 1
ATOM 4414 C C . ILE A 1 578 ? 10.152 16.358 -30.563 1.00 89.31 578 ILE A C 1
ATOM 4416 O O . ILE A 1 578 ? 10.885 17.323 -30.358 1.00 89.31 578 ILE A O 1
ATOM 4420 N N . THR A 1 579 ? 10.491 15.422 -31.448 1.00 90.25 579 THR A N 1
ATOM 4421 C CA . THR A 1 579 ? 11.689 15.547 -32.296 1.00 90.25 579 THR A CA 1
ATOM 4422 C C . THR A 1 579 ? 11.510 16.641 -33.355 1.00 90.25 579 THR A C 1
ATOM 4424 O O . THR A 1 579 ? 10.390 17.046 -33.668 1.00 90.25 579 THR A O 1
ATOM 4427 N N . SER A 1 580 ? 12.592 17.077 -34.014 1.00 90.25 580 SER A N 1
ATOM 4428 C CA . SER A 1 580 ? 12.509 18.055 -35.121 1.00 90.25 580 SER A CA 1
ATOM 4429 C C . SER A 1 580 ? 11.656 17.578 -36.306 1.00 90.25 580 SER A C 1
ATOM 4431 O O . SER A 1 580 ? 11.261 18.380 -37.147 1.00 90.25 580 SER A O 1
ATOM 4433 N N . PHE A 1 581 ? 11.379 16.273 -36.387 1.00 87.31 581 PHE A N 1
ATOM 4434 C CA . PHE A 1 581 ? 10.510 15.656 -37.390 1.00 87.31 581 PHE A CA 1
ATOM 4435 C C . PHE A 1 581 ? 9.058 15.477 -36.911 1.00 87.31 581 PHE A C 1
ATOM 4437 O O . PHE A 1 581 ? 8.284 14.774 -37.560 1.00 87.31 581 PHE A O 1
ATOM 4444 N N . GLY A 1 582 ? 8.681 16.071 -35.775 1.00 82.25 582 GLY A N 1
ATOM 4445 C CA . GLY A 1 582 ? 7.314 16.029 -35.256 1.00 82.25 582 GLY A CA 1
ATOM 4446 C C . GLY A 1 582 ? 6.908 14.675 -34.669 1.00 82.25 582 GLY A C 1
ATOM 4447 O O . GLY A 1 582 ? 5.724 14.342 -34.669 1.00 82.25 582 GLY A O 1
ATOM 4448 N N . ARG A 1 583 ? 7.865 13.851 -34.215 1.00 86.38 583 ARG A N 1
ATOM 4449 C CA . ARG A 1 583 ? 7.570 12.558 -33.576 1.00 86.38 583 ARG A CA 1
ATOM 4450 C C . ARG A 1 583 ? 7.595 12.696 -32.061 1.00 86.38 583 ARG A C 1
ATOM 4452 O O . ARG A 1 583 ? 8.587 13.166 -31.513 1.00 86.38 583 ARG A O 1
ATOM 4459 N N . ASN A 1 584 ? 6.535 12.224 -31.410 1.00 86.19 584 ASN A N 1
ATOM 4460 C CA . ASN A 1 584 ? 6.469 12.118 -29.956 1.00 86.19 584 ASN A CA 1
ATOM 4461 C C . ASN A 1 584 ? 7.348 10.958 -29.481 1.00 86.19 584 ASN A C 1
ATOM 4463 O O . ASN A 1 584 ? 7.224 9.837 -29.980 1.00 86.19 584 ASN A O 1
ATOM 4467 N N . VAL A 1 585 ? 8.204 11.217 -28.497 1.00 86.75 585 VAL A N 1
ATOM 4468 C CA . VAL A 1 585 ? 9.047 10.205 -27.858 1.00 86.75 585 VAL A CA 1
ATOM 4469 C C . VAL A 1 585 ? 8.804 10.248 -26.358 1.00 86.75 585 VAL A C 1
ATOM 4471 O O . VAL A 1 585 ? 8.994 11.286 -25.727 1.00 86.75 585 VAL A O 1
ATOM 4474 N N . SER A 1 586 ? 8.416 9.110 -25.776 1.00 91.44 586 SER A N 1
ATOM 4475 C CA . SER A 1 586 ? 8.533 8.916 -24.329 1.00 91.44 586 SER A CA 1
ATOM 4476 C C . SER A 1 586 ? 9.978 8.528 -24.015 1.00 91.44 586 SER A C 1
ATOM 4478 O O . SER A 1 586 ? 10.421 7.448 -24.425 1.00 91.44 586 SER A O 1
ATOM 4480 N N . PRO A 1 587 ? 10.732 9.378 -23.298 1.00 92.12 587 PRO A N 1
ATOM 4481 C CA . PRO A 1 587 ? 12.089 9.037 -22.898 1.00 92.12 587 PRO A CA 1
ATOM 4482 C C . PRO A 1 587 ? 12.127 7.808 -21.985 1.00 92.12 587 PRO A C 1
ATOM 4484 O O . PRO A 1 587 ? 13.033 6.991 -22.124 1.00 92.12 587 PRO A O 1
ATOM 4487 N N . GLU A 1 588 ? 11.131 7.622 -21.109 1.00 88.62 588 GLU A N 1
ATOM 4488 C CA . GLU A 1 588 ? 11.112 6.499 -20.160 1.00 88.62 588 GLU A CA 1
ATOM 4489 C C . GLU A 1 588 ? 11.074 5.138 -20.858 1.00 88.62 588 GLU A C 1
ATOM 4491 O O . GLU A 1 588 ? 11.595 4.143 -20.353 1.00 88.62 588 GLU A O 1
ATOM 4496 N N . TRP A 1 589 ? 10.451 5.072 -22.035 1.00 88.31 589 TRP A N 1
ATOM 4497 C CA . TRP A 1 589 ? 10.494 3.870 -22.853 1.00 88.31 589 TRP A CA 1
ATOM 4498 C C . TRP A 1 589 ? 11.908 3.555 -23.345 1.00 88.31 589 TRP A C 1
ATOM 4500 O O . TRP A 1 589 ? 12.389 2.444 -23.142 1.00 88.31 589 TRP A O 1
ATOM 4510 N N . VAL A 1 590 ? 12.614 4.527 -23.915 1.00 91.31 590 VAL A N 1
ATOM 4511 C CA . VAL A 1 590 ? 13.978 4.305 -24.416 1.00 91.31 590 VAL A CA 1
ATOM 4512 C C . VAL A 1 590 ? 14.939 3.977 -23.265 1.00 91.31 590 VAL A C 1
ATOM 4514 O O . VAL A 1 590 ? 15.745 3.053 -23.359 1.00 91.31 590 VAL A O 1
ATOM 4517 N N . GLU A 1 591 ? 14.821 4.681 -22.139 1.00 93.25 591 GLU A N 1
ATOM 4518 C CA . GLU A 1 591 ? 15.644 4.475 -20.939 1.00 93.25 591 GLU A CA 1
ATOM 4519 C C . GLU A 1 591 ? 15.496 3.065 -20.354 1.00 93.25 591 GLU A C 1
ATOM 4521 O O . GLU A 1 591 ? 16.491 2.450 -19.949 1.00 93.25 591 GLU A O 1
ATOM 4526 N N . ARG A 1 592 ? 14.273 2.515 -20.339 1.00 87.12 592 ARG A N 1
ATOM 4527 C CA . ARG A 1 592 ? 14.047 1.152 -19.838 1.00 87.12 592 ARG A CA 1
ATOM 4528 C C . ARG A 1 592 ? 14.700 0.107 -20.741 1.00 87.12 592 ARG A C 1
ATOM 4530 O O . ARG A 1 592 ? 15.284 -0.844 -20.236 1.00 87.12 592 ARG A O 1
ATOM 4537 N N . GLU A 1 593 ? 14.650 0.293 -22.062 1.00 90.69 593 GLU A N 1
ATOM 4538 C CA . GLU A 1 593 ? 15.259 -0.653 -23.004 1.00 90.69 593 GLU A CA 1
ATOM 4539 C C . GLU A 1 593 ? 16.785 -0.672 -22.887 1.00 90.69 593 GLU A C 1
ATOM 4541 O O . GLU A 1 593 ? 17.400 -1.742 -22.939 1.00 90.69 593 GLU A O 1
ATOM 4546 N N . LEU A 1 594 ? 17.392 0.496 -22.656 1.00 93.94 594 LEU A N 1
ATOM 4547 C CA . LEU A 1 594 ? 18.829 0.632 -22.423 1.00 93.94 594 LEU A CA 1
ATOM 4548 C C . LEU A 1 594 ? 19.272 -0.027 -21.109 1.00 93.94 594 LEU A C 1
ATOM 4550 O O . LEU A 1 594 ? 20.273 -0.740 -21.083 1.00 93.94 594 LEU A O 1
ATOM 4554 N N . THR A 1 595 ? 18.533 0.179 -20.018 1.00 91.62 595 THR A N 1
ATOM 4555 C CA . THR A 1 595 ? 18.928 -0.288 -18.670 1.00 91.62 595 THR A CA 1
ATOM 4556 C C . THR A 1 595 ? 18.772 -1.795 -18.450 1.00 91.62 595 THR A C 1
ATOM 4558 O O . THR A 1 595 ? 19.235 -2.324 -17.442 1.00 91.62 595 THR A O 1
ATOM 4561 N N . LEU A 1 596 ? 18.185 -2.513 -19.408 1.00 88.00 596 LEU A N 1
ATOM 4562 C CA . LEU A 1 596 ? 18.170 -3.975 -19.430 1.00 88.00 596 LEU A CA 1
ATOM 4563 C C . LEU A 1 596 ? 19.521 -4.612 -19.789 1.00 88.00 596 LEU A C 1
ATOM 4565 O O . LEU A 1 596 ? 19.694 -5.814 -19.578 1.00 88.00 596 LEU A O 1
ATOM 4569 N N . TYR A 1 597 ? 20.449 -3.860 -20.381 1.00 90.69 597 TYR A N 1
ATOM 4570 C CA . TYR A 1 597 ? 21.759 -4.385 -20.756 1.00 90.69 597 TYR A CA 1
ATOM 4571 C C . TYR A 1 597 ? 22.743 -4.276 -19.583 1.00 90.69 597 TYR A C 1
ATOM 4573 O O . TYR A 1 597 ? 22.854 -3.199 -18.994 1.00 90.69 597 TYR A O 1
ATOM 4581 N N . PRO A 1 598 ? 23.530 -5.327 -19.269 1.00 87.69 598 PRO A N 1
ATOM 4582 C CA . PRO A 1 598 ? 24.417 -5.329 -18.102 1.00 87.69 598 PRO A CA 1
ATOM 4583 C C . PRO A 1 598 ? 25.418 -4.170 -18.051 1.00 87.69 598 PRO A C 1
ATOM 4585 O O . PRO A 1 598 ? 25.795 -3.742 -16.967 1.00 87.69 598 PRO A O 1
ATOM 4588 N N . ALA A 1 599 ? 25.838 -3.629 -19.197 1.00 93.12 599 ALA A N 1
ATOM 4589 C CA . ALA A 1 599 ? 26.789 -2.518 -19.252 1.00 93.12 599 ALA A CA 1
ATOM 4590 C C . ALA A 1 599 ? 26.213 -1.179 -18.741 1.00 93.12 599 ALA A C 1
ATOM 4592 O O . ALA A 1 599 ? 26.979 -0.297 -18.349 1.00 93.12 599 ALA A O 1
ATOM 4593 N N . ILE A 1 600 ? 24.885 -1.021 -18.726 1.00 94.56 600 ILE A N 1
ATOM 4594 C CA . ILE A 1 600 ? 24.191 0.239 -18.437 1.00 94.56 600 ILE A CA 1
ATOM 4595 C C . ILE A 1 600 ? 23.530 0.145 -17.056 1.00 94.56 600 ILE A C 1
ATOM 4597 O O . ILE A 1 600 ? 22.682 -0.710 -16.808 1.00 94.56 600 ILE A O 1
ATOM 4601 N N . ALA A 1 601 ? 23.924 1.020 -16.129 1.00 89.62 601 ALA A N 1
ATOM 4602 C CA . ALA A 1 601 ? 23.336 1.083 -14.791 1.00 89.62 601 ALA A CA 1
ATOM 4603 C C . ALA A 1 601 ? 22.074 1.955 -14.765 1.00 89.62 601 ALA A C 1
ATOM 4605 O O . ALA A 1 601 ? 21.059 1.563 -14.196 1.00 89.62 601 ALA A O 1
ATOM 4606 N N . GLN A 1 602 ? 22.156 3.143 -15.366 1.00 92.56 602 GLN A N 1
ATOM 4607 C CA . GLN A 1 602 ? 21.085 4.138 -15.440 1.00 92.56 602 GLN A CA 1
ATOM 4608 C C . GLN A 1 602 ? 21.189 4.869 -16.785 1.00 92.56 602 GLN A C 1
ATOM 4610 O O . GLN A 1 602 ? 22.286 4.990 -17.336 1.00 92.56 602 GLN A O 1
ATOM 4615 N N . ALA A 1 603 ? 20.068 5.360 -17.308 1.00 95.25 603 ALA A N 1
ATOM 4616 C CA . ALA A 1 603 ? 20.024 6.127 -18.549 1.00 95.25 603 ALA A CA 1
ATOM 4617 C C . ALA A 1 603 ? 19.007 7.269 -18.433 1.00 95.25 603 ALA A C 1
ATOM 4619 O O . ALA A 1 603 ? 17.952 7.074 -17.838 1.00 95.25 603 ALA A O 1
ATOM 4620 N N . ALA A 1 604 ? 19.325 8.426 -19.015 1.00 95.75 604 ALA A N 1
ATOM 4621 C CA . ALA A 1 604 ? 18.420 9.558 -19.195 1.00 95.75 604 ALA A CA 1
ATOM 4622 C C . ALA A 1 604 ? 18.453 10.005 -20.664 1.00 95.75 604 ALA A C 1
ATOM 4624 O O . ALA A 1 604 ? 19.524 10.297 -21.193 1.00 95.75 604 ALA A O 1
ATOM 4625 N N . VAL A 1 605 ? 17.305 10.023 -21.338 1.00 96.38 605 VAL A N 1
ATOM 4626 C CA . VAL A 1 605 ? 17.175 10.273 -22.780 1.00 96.38 605 VAL A CA 1
ATOM 4627 C C . VAL A 1 605 ? 16.562 11.646 -23.041 1.00 96.38 605 VAL A C 1
ATOM 4629 O O . VAL A 1 605 ? 15.588 12.047 -22.406 1.00 96.38 605 VAL A O 1
ATOM 4632 N N . PHE A 1 606 ? 17.133 12.344 -24.020 1.00 95.62 606 PHE A N 1
ATOM 4633 C CA . PHE A 1 606 ? 16.758 13.688 -24.445 1.00 95.62 606 PHE A CA 1
ATOM 4634 C C . PHE A 1 606 ? 16.700 13.757 -25.972 1.00 95.62 606 PHE A C 1
ATOM 4636 O O . PHE A 1 606 ? 17.512 13.132 -26.655 1.00 95.62 606 PHE A O 1
ATOM 4643 N N . GLY A 1 607 ? 15.796 14.564 -26.522 1.00 93.19 607 GLY A N 1
ATOM 4644 C CA . GLY A 1 607 ? 15.705 14.750 -27.975 1.00 93.19 607 GLY A CA 1
ATOM 4645 C C . GLY A 1 607 ? 14.774 15.873 -28.434 1.00 93.19 607 GLY A C 1
ATOM 4646 O O . GLY A 1 607 ? 14.480 15.954 -29.624 1.00 93.19 607 GLY A O 1
ATOM 4647 N N . GLU A 1 608 ? 14.321 16.741 -27.522 1.00 93.81 608 GLU A N 1
ATOM 4648 C CA . GLU A 1 608 ? 13.401 17.844 -27.833 1.00 93.81 608 GLU A CA 1
ATOM 4649 C C . GLU A 1 608 ? 13.971 18.745 -28.937 1.00 93.81 608 GLU A C 1
ATOM 4651 O O . GLU A 1 608 ? 15.106 19.225 -28.846 1.00 93.81 608 GLU A O 1
ATOM 4656 N N . GLY A 1 609 ? 13.197 18.927 -30.009 1.00 89.94 609 GLY A N 1
ATOM 4657 C CA . GLY A 1 609 ? 13.567 19.728 -31.174 1.00 89.94 609 GLY A CA 1
ATOM 4658 C C . GLY A 1 609 ? 14.776 19.214 -31.965 1.00 89.94 609 GLY A C 1
ATOM 4659 O O . GLY A 1 609 ? 15.283 19.938 -32.823 1.00 89.94 609 GLY A O 1
ATOM 4660 N N . ARG A 1 610 ? 15.268 17.993 -31.705 1.00 91.56 610 ARG A N 1
ATOM 4661 C CA . ARG A 1 610 ? 16.455 17.426 -32.372 1.00 91.56 610 ARG A CA 1
ATOM 4662 C C . ARG A 1 610 ? 16.086 16.356 -33.406 1.00 91.56 610 ARG A C 1
ATOM 4664 O O . ARG A 1 610 ? 15.055 15.702 -33.253 1.00 91.56 610 ARG A O 1
ATOM 4671 N N . PRO A 1 611 ? 16.936 16.120 -34.427 1.00 90.31 611 PRO A N 1
ATOM 4672 C CA . PRO A 1 611 ? 16.716 15.045 -35.395 1.00 90.31 611 PRO A CA 1
ATOM 4673 C C . PRO A 1 611 ? 17.122 13.657 -34.877 1.00 90.31 611 PRO A C 1
ATOM 4675 O O . PRO A 1 611 ? 16.928 12.666 -35.575 1.00 90.31 611 PRO A O 1
ATOM 4678 N N . TRP A 1 612 ? 17.704 13.575 -33.679 1.00 91.69 612 TRP A N 1
ATOM 4679 C CA . TRP A 1 612 ? 18.126 12.336 -33.031 1.00 91.69 612 TRP A CA 1
ATOM 4680 C C . TRP A 1 612 ? 18.027 12.442 -31.509 1.00 91.69 612 TRP A C 1
ATOM 4682 O O . TRP A 1 612 ? 18.075 13.540 -30.950 1.00 91.69 612 TRP A O 1
ATOM 4692 N N . ASN A 1 613 ? 17.995 11.286 -30.843 1.00 96.12 613 ASN A N 1
ATOM 4693 C CA . ASN A 1 613 ? 18.008 11.208 -29.386 1.00 96.12 613 ASN A CA 1
ATOM 4694 C C . ASN A 1 613 ? 19.441 11.087 -28.850 1.00 96.12 613 ASN A C 1
ATOM 4696 O O . ASN A 1 613 ? 20.303 10.422 -29.442 1.00 96.12 613 ASN A O 1
ATOM 4700 N N . THR A 1 614 ? 19.687 11.727 -27.711 1.00 96.88 614 THR A N 1
ATOM 4701 C CA . THR A 1 614 ? 20.926 11.653 -26.935 1.00 96.88 614 THR A CA 1
ATOM 4702 C C . THR A 1 614 ? 20.646 11.028 -25.573 1.00 96.88 614 THR A C 1
ATOM 4704 O O . THR A 1 614 ? 19.674 11.402 -24.923 1.00 96.88 614 THR A O 1
ATOM 4707 N N . ALA A 1 615 ? 21.503 10.110 -25.125 1.00 97.44 615 ALA A N 1
ATOM 4708 C CA . ALA A 1 615 ? 21.418 9.528 -23.787 1.00 97.44 615 ALA A CA 1
ATOM 4709 C C . ALA A 1 615 ? 22.576 9.976 -22.885 1.00 97.44 615 ALA A C 1
ATOM 4711 O O . ALA A 1 615 ? 23.733 9.977 -23.298 1.00 97.44 615 ALA A O 1
ATOM 4712 N N . VAL A 1 616 ? 22.281 10.294 -21.630 1.00 97.06 616 VAL A N 1
ATOM 4713 C CA . VAL A 1 616 ? 23.268 10.336 -20.548 1.00 97.06 616 VAL A CA 1
ATOM 4714 C C . VAL A 1 616 ? 23.220 8.984 -19.847 1.00 97.06 616 VAL A C 1
ATOM 4716 O O . VAL A 1 616 ? 22.156 8.566 -19.395 1.00 97.06 616 VAL A O 1
ATOM 4719 N N . ILE A 1 617 ? 24.345 8.275 -19.796 1.00 97.38 617 ILE A N 1
ATOM 4720 C CA . ILE A 1 617 ? 24.412 6.892 -19.308 1.00 97.38 617 ILE A CA 1
ATOM 4721 C C . ILE A 1 617 ? 25.357 6.811 -18.125 1.00 97.38 617 ILE A C 1
ATOM 4723 O O . ILE A 1 617 ? 26.482 7.289 -18.204 1.00 97.38 617 ILE A O 1
ATOM 4727 N N . VAL A 1 618 ? 24.931 6.136 -17.061 1.00 95.88 618 VAL A N 1
ATOM 4728 C CA . VAL A 1 618 ? 25.806 5.694 -15.971 1.00 95.88 618 VAL A CA 1
ATOM 4729 C C . VAL A 1 618 ? 26.314 4.293 -16.335 1.00 95.88 618 VAL A C 1
ATOM 4731 O O . VAL A 1 618 ? 25.526 3.342 -16.281 1.00 95.88 618 VAL A O 1
ATOM 4734 N N . PRO A 1 619 ? 27.585 4.120 -16.747 1.00 94.12 619 PRO A N 1
ATOM 4735 C CA . PRO A 1 619 ? 28.131 2.808 -17.084 1.00 94.12 619 PRO A CA 1
ATOM 4736 C C . PRO A 1 619 ? 28.361 1.980 -15.817 1.00 94.12 619 PRO A C 1
ATOM 4738 O O . PRO A 1 619 ? 28.754 2.524 -14.786 1.00 94.12 619 PRO A O 1
ATOM 4741 N N . ARG A 1 620 ? 28.202 0.652 -15.888 1.00 89.25 620 ARG A N 1
ATOM 4742 C CA . ARG A 1 620 ? 28.650 -0.237 -14.794 1.00 89.25 620 ARG A CA 1
ATOM 4743 C C . ARG A 1 620 ? 30.164 -0.430 -14.764 1.00 89.25 620 ARG A C 1
ATOM 4745 O O . ARG A 1 620 ? 30.713 -0.732 -13.710 1.00 89.25 620 ARG A O 1
ATOM 4752 N N . GLY A 1 621 ? 30.831 -0.255 -15.904 1.00 87.56 621 GLY A N 1
ATOM 4753 C CA . GLY A 1 621 ? 32.285 -0.289 -16.026 1.00 87.56 621 GLY A CA 1
ATOM 4754 C C . GLY A 1 621 ? 32.787 0.943 -16.770 1.00 87.56 621 GLY A C 1
ATOM 4755 O O . GLY A 1 621 ? 32.307 1.240 -17.860 1.00 87.56 621 GLY A O 1
ATOM 4756 N N . THR A 1 622 ? 33.754 1.648 -16.184 1.00 88.56 622 THR A N 1
ATOM 4757 C CA . THR A 1 622 ? 34.344 2.877 -16.746 1.00 88.56 622 THR A CA 1
ATOM 4758 C C . THR A 1 622 ? 35.653 2.632 -17.502 1.00 88.56 622 T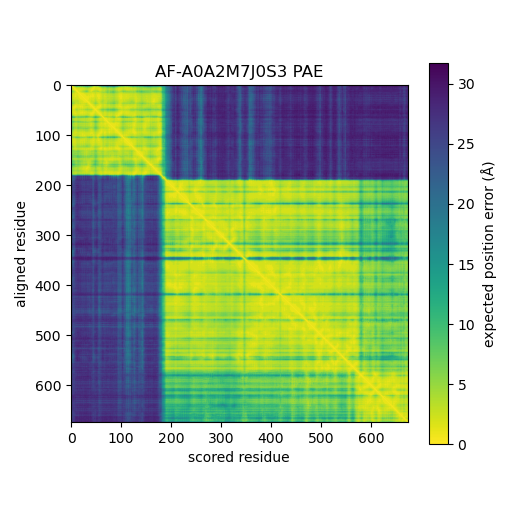HR A C 1
ATOM 4760 O O . THR A 1 622 ? 36.257 3.576 -18.008 1.00 88.56 622 THR A O 1
ATOM 4763 N N . THR A 1 623 ? 36.103 1.376 -17.605 1.00 92.38 623 THR A N 1
ATOM 4764 C CA . THR A 1 623 ? 37.266 1.011 -18.427 1.00 92.38 623 THR A CA 1
ATOM 4765 C C . THR A 1 623 ? 36.937 1.146 -19.921 1.00 92.38 623 THR A C 1
ATOM 4767 O O . THR A 1 623 ? 35.756 1.155 -20.283 1.00 92.38 623 THR A O 1
ATOM 4770 N N . PRO A 1 624 ? 37.937 1.214 -20.819 1.00 92.38 624 PRO A N 1
ATOM 4771 C CA . PRO A 1 624 ? 37.696 1.216 -22.264 1.00 92.38 624 PRO A CA 1
ATOM 4772 C C . PRO A 1 624 ? 36.804 0.057 -22.734 1.00 92.38 624 PRO A C 1
ATOM 4774 O O . PRO A 1 624 ? 35.924 0.259 -23.568 1.00 92.38 624 PRO A O 1
ATOM 4777 N N . GLU A 1 625 ? 36.967 -1.134 -22.154 1.00 91.06 625 GLU A N 1
ATOM 4778 C CA . GLU A 1 625 ? 36.127 -2.304 -22.430 1.00 91.06 625 GLU A CA 1
ATOM 4779 C C . GLU A 1 625 ? 34.692 -2.096 -21.937 1.00 91.06 625 GLU A C 1
ATOM 4781 O O . GLU A 1 625 ? 33.744 -2.414 -22.653 1.00 91.06 625 GLU A O 1
ATOM 4786 N N . GLY A 1 626 ? 34.515 -1.515 -20.745 1.00 89.50 626 GLY A N 1
ATOM 4787 C CA . GLY A 1 626 ? 33.198 -1.154 -20.216 1.00 89.50 626 GLY A CA 1
ATOM 4788 C C . GLY A 1 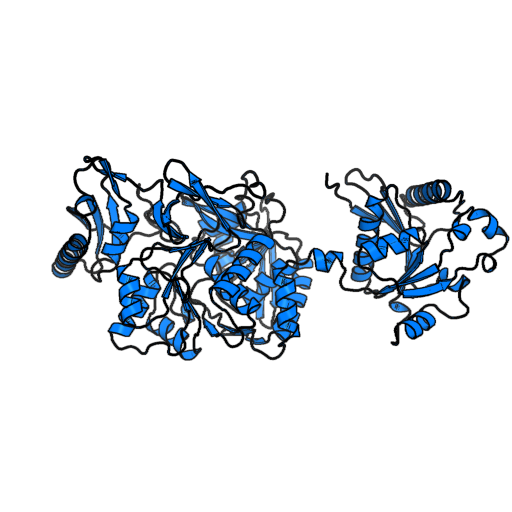626 ? 32.477 -0.133 -21.099 1.00 89.50 626 GLY A C 1
ATOM 4789 O O . GLY A 1 626 ? 31.304 -0.306 -21.427 1.00 89.50 626 GLY A O 1
ATOM 4790 N N . MET A 1 627 ? 33.197 0.880 -21.582 1.00 92.62 627 MET A N 1
ATOM 4791 C CA . MET A 1 627 ? 32.667 1.885 -22.508 1.00 92.62 627 MET A CA 1
ATOM 4792 C C . MET A 1 627 ? 32.322 1.280 -23.879 1.00 92.62 627 MET A C 1
ATOM 4794 O O . MET A 1 627 ? 31.291 1.614 -24.467 1.00 92.62 627 MET A O 1
ATOM 4798 N N . ALA A 1 628 ? 33.136 0.350 -24.385 1.00 93.81 628 ALA A N 1
ATOM 4799 C CA . ALA A 1 628 ? 32.826 -0.410 -25.595 1.00 93.81 628 ALA A CA 1
ATOM 4800 C C . ALA A 1 628 ? 31.578 -1.293 -25.415 1.00 93.81 628 ALA A C 1
ATOM 4802 O O . ALA A 1 628 ? 30.738 -1.359 -26.314 1.00 93.81 628 ALA A O 1
ATOM 4803 N N . ALA A 1 629 ? 31.407 -1.905 -24.239 1.00 94.88 629 ALA A N 1
ATOM 4804 C CA . ALA A 1 629 ? 30.217 -2.681 -23.904 1.00 94.88 629 ALA A CA 1
ATOM 4805 C C . ALA A 1 629 ? 28.946 -1.813 -23.859 1.00 94.88 629 ALA A C 1
ATOM 4807 O O . ALA A 1 629 ? 27.890 -2.265 -24.298 1.00 94.88 629 ALA A O 1
ATOM 4808 N N . VAL A 1 630 ? 29.035 -0.552 -23.411 1.00 96.44 630 VAL A N 1
ATOM 4809 C CA . VAL A 1 630 ? 27.911 0.400 -23.505 1.00 96.44 630 VAL A CA 1
ATOM 4810 C C . VAL A 1 630 ? 27.557 0.702 -24.965 1.00 96.44 630 VAL A C 1
ATOM 4812 O O . VAL A 1 630 ? 26.381 0.679 -25.318 1.00 96.44 630 VAL A O 1
ATOM 4815 N N . ASN A 1 631 ? 28.545 0.928 -25.839 1.00 95.44 631 ASN A N 1
ATOM 4816 C CA . ASN A 1 631 ? 28.284 1.143 -27.270 1.00 95.44 631 ASN A CA 1
ATOM 4817 C C . ASN A 1 631 ? 27.566 -0.053 -27.914 1.00 95.44 631 ASN A C 1
ATOM 4819 O O . ASN A 1 631 ? 26.606 0.135 -28.662 1.00 95.44 631 ASN A O 1
ATOM 4823 N N . LEU A 1 632 ? 28.007 -1.276 -27.599 1.00 95.38 632 LEU A N 1
ATOM 4824 C CA . LEU A 1 632 ? 27.351 -2.510 -28.040 1.00 95.38 632 LEU A CA 1
ATOM 4825 C C . LEU A 1 632 ? 25.909 -2.588 -27.527 1.00 95.38 632 LEU A C 1
ATOM 4827 O O . LEU A 1 632 ? 25.000 -2.802 -28.325 1.00 95.38 632 LEU A O 1
ATOM 4831 N N . ALA A 1 633 ? 25.688 -2.321 -26.238 1.00 95.69 633 ALA A N 1
ATOM 4832 C CA . ALA A 1 633 ? 24.357 -2.315 -25.635 1.00 95.69 633 ALA A CA 1
ATOM 4833 C C . ALA A 1 633 ? 23.399 -1.319 -26.316 1.00 95.69 633 ALA A C 1
ATOM 4835 O O . ALA A 1 633 ? 22.259 -1.668 -26.618 1.00 95.69 633 ALA A O 1
ATOM 4836 N N . ILE A 1 634 ? 23.854 -0.095 -26.613 1.00 96.75 634 ILE A N 1
ATOM 4837 C CA . ILE A 1 634 ? 23.047 0.904 -27.335 1.00 96.75 634 ILE A CA 1
ATOM 4838 C C . ILE A 1 634 ? 22.749 0.435 -28.760 1.00 96.75 634 ILE A C 1
ATOM 4840 O O . ILE A 1 634 ? 21.617 0.562 -29.224 1.00 96.75 634 ILE A O 1
ATOM 4844 N N . ALA A 1 635 ? 23.742 -0.109 -29.468 1.00 95.69 635 ALA A N 1
ATOM 4845 C CA . ALA A 1 635 ? 23.552 -0.605 -30.827 1.00 95.69 635 ALA A CA 1
ATOM 4846 C C . ALA A 1 635 ? 22.535 -1.757 -30.874 1.00 95.69 635 ALA A C 1
ATOM 4848 O O . ALA A 1 635 ? 21.691 -1.795 -31.769 1.00 95.69 635 ALA A O 1
ATOM 4849 N N . GLU A 1 636 ? 22.581 -2.666 -29.901 1.00 94.12 636 GLU A N 1
ATOM 4850 C CA . GLU A 1 636 ? 21.615 -3.756 -29.753 1.00 94.12 636 GLU A CA 1
ATOM 4851 C C . GLU A 1 636 ? 20.217 -3.240 -29.402 1.00 94.12 636 GLU A C 1
ATOM 4853 O O . GLU A 1 636 ? 19.248 -3.647 -30.043 1.00 94.12 636 GLU A O 1
ATOM 4858 N N . ALA A 1 637 ? 20.099 -2.291 -28.466 1.00 92.88 637 ALA A N 1
ATOM 4859 C CA . ALA A 1 637 ? 18.828 -1.639 -28.149 1.00 92.88 637 ALA A CA 1
ATOM 4860 C C . ALA A 1 637 ? 18.218 -0.957 -29.384 1.00 92.88 637 ALA A C 1
ATOM 4862 O O . ALA A 1 637 ? 17.051 -1.170 -29.709 1.00 92.88 637 ALA A O 1
ATOM 4863 N N . ASN A 1 638 ? 19.021 -0.193 -30.128 1.00 95.19 638 ASN A N 1
ATOM 4864 C CA . ASN A 1 638 ? 18.574 0.547 -31.306 1.00 95.19 638 ASN A CA 1
ATOM 4865 C C . ASN A 1 638 ? 18.049 -0.351 -32.430 1.00 95.19 638 ASN A C 1
ATOM 4867 O O . ASN A 1 638 ? 17.178 0.086 -33.173 1.00 95.19 638 ASN A O 1
ATOM 4871 N N . ARG A 1 639 ? 18.531 -1.595 -32.563 1.00 93.12 639 ARG A N 1
ATOM 4872 C CA . ARG A 1 639 ? 18.000 -2.543 -33.563 1.00 93.12 639 ARG A CA 1
ATOM 4873 C C . ARG A 1 639 ? 16.532 -2.894 -33.329 1.00 93.12 639 ARG A C 1
ATOM 4875 O O . ARG A 1 639 ? 15.860 -3.297 -34.272 1.00 93.12 639 ARG A O 1
ATOM 4882 N N . LEU A 1 640 ? 16.065 -2.768 -32.089 1.00 86.00 640 LEU A N 1
ATOM 4883 C CA . LEU A 1 640 ? 14.697 -3.080 -31.679 1.00 86.00 640 LEU A CA 1
ATOM 4884 C C . LEU A 1 640 ? 13.819 -1.826 -31.574 1.00 86.00 640 LEU A C 1
ATOM 4886 O O . LEU A 1 640 ? 12.596 -1.928 -31.604 1.00 86.00 640 LEU A O 1
ATOM 4890 N N . LEU A 1 641 ? 14.430 -0.644 -31.471 1.00 87.56 641 LEU A N 1
ATOM 4891 C CA . LEU A 1 641 ? 13.721 0.630 -31.437 1.00 87.56 641 LEU A CA 1
ATOM 4892 C C . LEU A 1 641 ? 13.402 1.121 -32.862 1.00 87.56 641 LEU A C 1
ATOM 4894 O O . LEU A 1 641 ? 14.259 1.044 -33.751 1.00 87.56 641 LEU A O 1
ATOM 4898 N N . PRO A 1 642 ? 12.212 1.706 -33.095 1.00 86.81 642 PRO A N 1
ATOM 4899 C CA . PRO A 1 642 ? 11.929 2.412 -34.335 1.00 86.81 642 PRO A CA 1
ATOM 4900 C C . PRO A 1 642 ? 12.884 3.598 -34.481 1.00 86.81 642 PRO A C 1
ATOM 4902 O O . PRO A 1 642 ? 13.318 4.185 -33.490 1.00 86.81 642 PRO A O 1
ATOM 4905 N N . ASP A 1 643 ? 13.184 3.980 -35.722 1.00 90.81 643 ASP A N 1
ATOM 4906 C CA . ASP A 1 643 ? 14.254 4.942 -36.029 1.00 90.81 643 ASP A CA 1
ATOM 4907 C C . ASP A 1 643 ? 14.147 6.263 -35.244 1.00 90.81 643 ASP A C 1
ATOM 4909 O O . ASP A 1 643 ? 15.140 6.748 -34.706 1.00 90.81 643 ASP A O 1
ATOM 4913 N N . TYR A 1 644 ? 12.930 6.787 -35.063 1.00 88.56 644 TYR A N 1
ATOM 4914 C CA . TYR A 1 644 ? 12.692 8.036 -34.327 1.00 88.56 644 TYR A CA 1
ATOM 4915 C C . TYR A 1 644 ? 13.003 7.954 -32.817 1.00 88.56 644 TYR A C 1
ATOM 4917 O O . TYR A 1 644 ? 13.150 8.985 -32.162 1.00 88.56 644 TYR A O 1
ATOM 4925 N N . ALA A 1 645 ? 13.086 6.747 -32.253 1.00 91.56 645 ALA A N 1
ATOM 4926 C CA . ALA A 1 645 ? 13.373 6.501 -30.842 1.00 91.56 645 ALA A CA 1
ATOM 4927 C C . ALA A 1 645 ? 14.844 6.124 -30.587 1.00 91.56 645 ALA A C 1
ATOM 4929 O O . ALA A 1 645 ? 15.295 6.154 -29.443 1.00 91.56 645 ALA A O 1
ATOM 4930 N N . GLN A 1 646 ? 15.614 5.822 -31.636 1.00 95.81 646 GLN A N 1
ATOM 4931 C CA . GLN A 1 646 ? 16.997 5.366 -31.508 1.00 95.81 646 GLN A CA 1
ATOM 4932 C C . GLN A 1 646 ? 17.919 6.436 -30.912 1.00 95.81 646 GLN A C 1
ATOM 4934 O O . GLN A 1 646 ? 17.900 7.608 -31.300 1.00 95.81 646 GLN A O 1
ATOM 4939 N N . VAL A 1 647 ? 18.795 6.009 -30.002 1.00 96.94 647 VAL A N 1
ATOM 4940 C CA . VAL A 1 647 ? 19.837 6.853 -29.410 1.00 96.94 647 VAL A CA 1
ATOM 4941 C C . VAL A 1 647 ? 21.042 6.878 -30.337 1.00 96.94 647 VAL A C 1
ATOM 4943 O O . VAL A 1 647 ? 21.737 5.875 -30.486 1.00 96.94 647 VAL A O 1
ATOM 4946 N N . LYS A 1 648 ? 21.307 8.023 -30.971 1.00 95.62 648 LYS A N 1
ATOM 4947 C CA . LYS A 1 648 ? 22.435 8.166 -31.910 1.00 95.62 648 LYS A CA 1
ATOM 4948 C C . LYS A 1 648 ? 23.707 8.679 -31.230 1.00 95.62 648 LYS A C 1
ATOM 4950 O O . LYS A 1 648 ? 24.801 8.413 -31.714 1.00 95.62 648 LYS A O 1
ATOM 4955 N N . CYS A 1 649 ? 23.567 9.379 -30.103 1.00 94.38 649 CYS A N 1
ATOM 4956 C CA . CYS A 1 649 ? 24.685 9.925 -29.332 1.00 94.38 649 CYS A CA 1
ATOM 4957 C C . CYS A 1 649 ? 24.520 9.593 -27.850 1.00 94.38 649 CYS A C 1
ATOM 4959 O O . CYS A 1 649 ? 23.400 9.615 -27.341 1.00 94.38 649 CYS A O 1
ATOM 4961 N N . TRP A 1 650 ? 25.618 9.366 -27.133 1.00 96.88 650 TRP A N 1
ATOM 4962 C CA . TRP A 1 650 ? 25.560 9.248 -25.681 1.00 96.88 650 TRP A CA 1
ATOM 4963 C C . TRP A 1 650 ? 26.765 9.879 -24.988 1.00 96.88 650 TRP A C 1
ATOM 4965 O O . TRP A 1 650 ? 27.820 10.063 -25.595 1.00 96.88 650 TRP A O 1
ATOM 4975 N N . LEU A 1 651 ? 26.574 10.226 -23.718 1.00 95.94 651 LEU A N 1
ATOM 4976 C CA . LEU A 1 651 ? 27.584 10.800 -22.835 1.00 95.94 651 LEU A CA 1
ATOM 4977 C C . LEU A 1 651 ? 27.646 9.975 -21.543 1.00 95.94 651 LEU A C 1
ATOM 4979 O O . LEU A 1 651 ? 26.585 9.656 -20.993 1.00 95.94 651 LEU A O 1
ATOM 4983 N N . PRO A 1 652 ? 28.840 9.631 -21.029 1.00 95.69 652 PRO A N 1
ATOM 4984 C CA . PRO A 1 652 ? 28.941 9.062 -19.695 1.00 95.69 652 PRO A CA 1
ATOM 4985 C C . PRO A 1 652 ? 28.548 10.115 -18.655 1.00 95.69 652 PRO A C 1
ATOM 4987 O O . PRO A 1 652 ? 28.979 11.265 -18.720 1.00 95.69 652 PRO A O 1
ATOM 4990 N N . ALA A 1 653 ? 27.731 9.719 -17.687 1.00 94.25 653 ALA A N 1
ATOM 4991 C CA . ALA A 1 653 ? 27.429 10.530 -16.523 1.00 94.25 653 ALA A CA 1
ATOM 4992 C C . ALA A 1 653 ? 28.682 10.674 -15.644 1.00 94.25 653 ALA A C 1
ATOM 4994 O O . ALA A 1 653 ? 29.429 9.715 -15.450 1.00 94.25 653 ALA A O 1
ATOM 4995 N N . ASN A 1 654 ? 28.876 11.857 -15.059 1.00 88.31 654 ASN A N 1
ATOM 4996 C CA . ASN A 1 654 ? 30.009 12.122 -14.162 1.00 88.31 654 ASN A CA 1
ATOM 4997 C C . ASN A 1 654 ? 29.898 11.373 -12.820 1.00 88.31 654 ASN A C 1
ATOM 4999 O O . ASN A 1 654 ? 30.900 11.157 -12.144 1.00 88.31 654 ASN A O 1
ATOM 5003 N N . ALA A 1 655 ? 28.679 11.000 -12.429 1.00 89.75 655 ALA A N 1
ATOM 5004 C CA . ALA A 1 655 ? 28.361 10.221 -11.240 1.00 89.75 655 ALA A CA 1
ATOM 5005 C C . ALA A 1 655 ? 27.047 9.449 -11.472 1.00 89.75 655 ALA A C 1
ATOM 5007 O O . ALA A 1 655 ? 26.280 9.822 -12.365 1.00 89.75 655 ALA A O 1
ATOM 5008 N N . PRO A 1 656 ? 26.754 8.400 -10.681 1.00 91.88 656 PRO A N 1
ATOM 5009 C CA . PRO A 1 656 ? 25.430 7.786 -10.657 1.00 91.88 656 PRO A CA 1
ATOM 5010 C C . PRO A 1 656 ? 24.333 8.808 -10.341 1.00 91.88 656 PRO A C 1
ATOM 5012 O O . PRO A 1 656 ? 24.544 9.715 -9.533 1.00 91.88 656 PRO A O 1
ATOM 5015 N N . PHE A 1 657 ? 23.149 8.647 -10.934 1.00 90.31 657 PHE A N 1
ATOM 5016 C CA . PHE A 1 657 ? 22.003 9.488 -10.595 1.00 90.31 657 PHE A CA 1
ATOM 5017 C C . PHE A 1 657 ? 21.514 9.098 -9.205 1.00 90.31 657 PHE A C 1
ATOM 5019 O O . PHE A 1 657 ? 21.214 7.926 -8.960 1.00 90.31 657 PHE A O 1
ATOM 5026 N N . LEU A 1 658 ? 21.429 10.067 -8.297 1.00 82.75 658 LEU A N 1
ATOM 5027 C CA . LEU A 1 658 ? 21.082 9.831 -6.902 1.00 82.75 658 LEU A CA 1
ATOM 5028 C C . LEU A 1 658 ? 20.087 10.891 -6.404 1.00 82.75 658 LEU A C 1
ATOM 5030 O O . LEU A 1 658 ? 20.071 12.021 -6.894 1.00 82.75 658 LEU A O 1
ATOM 5034 N N . PRO A 1 659 ? 19.256 10.587 -5.392 1.00 71.62 659 PRO A N 1
ATOM 5035 C CA . PRO A 1 659 ? 18.485 11.627 -4.718 1.00 71.62 659 PRO A CA 1
ATOM 5036 C C . PRO A 1 659 ? 19.391 12.700 -4.094 1.00 71.62 659 PRO A C 1
ATOM 5038 O O . PRO A 1 659 ? 19.071 13.885 -4.143 1.00 71.62 659 PRO A O 1
ATOM 5041 N N . GLN A 1 660 ? 20.553 12.294 -3.564 1.00 76.81 660 GLN A N 1
ATOM 5042 C CA . GLN A 1 660 ? 21.500 13.162 -2.855 1.00 76.81 660 GLN A CA 1
ATOM 5043 C C . GLN A 1 660 ? 22.177 14.199 -3.757 1.00 76.81 660 GLN A C 1
ATOM 5045 O O . GLN A 1 660 ? 22.522 15.273 -3.278 1.00 76.81 660 GLN A O 1
ATOM 5050 N N . ASN A 1 661 ? 22.370 13.897 -5.046 1.00 83.69 661 ASN A N 1
ATOM 5051 C CA . ASN A 1 661 ? 22.934 14.848 -6.009 1.00 83.69 661 ASN A CA 1
ATOM 5052 C C . ASN A 1 661 ? 21.855 15.576 -6.827 1.00 83.69 661 ASN A C 1
ATOM 5054 O O . ASN A 1 661 ? 22.177 16.268 -7.787 1.00 83.69 661 ASN A O 1
ATOM 5058 N N . GLY A 1 662 ? 20.579 15.428 -6.454 1.00 82.44 662 GLY A N 1
ATOM 5059 C CA . GLY A 1 662 ? 19.467 16.134 -7.081 1.00 82.44 662 GLY A CA 1
ATOM 5060 C C . GLY A 1 662 ? 19.063 15.617 -8.462 1.00 82.44 662 GLY A C 1
ATOM 5061 O O . GLY A 1 662 ? 18.164 16.207 -9.051 1.00 82.44 662 GLY A O 1
ATOM 5062 N N . GLN A 1 663 ? 19.653 14.525 -8.958 1.00 88.62 663 GLN A N 1
ATOM 5063 C CA . GLN A 1 663 ? 19.349 13.966 -10.284 1.00 88.62 663 GLN A CA 1
ATOM 5064 C C . GLN A 1 663 ? 18.213 12.937 -10.252 1.00 88.62 663 GLN A C 1
ATOM 5066 O O . GLN A 1 663 ? 17.580 12.672 -11.275 1.00 88.62 663 GLN A O 1
ATOM 5071 N N . LEU A 1 664 ? 17.913 12.376 -9.075 1.00 80.38 664 LEU A N 1
ATOM 5072 C CA . LEU A 1 664 ? 16.707 11.584 -8.842 1.00 80.38 664 LEU A CA 1
ATOM 5073 C C . LEU A 1 664 ? 15.771 12.250 -7.825 1.00 80.38 664 LEU A C 1
ATOM 5075 O O . LEU A 1 664 ? 16.167 13.031 -6.957 1.00 80.38 664 LEU A O 1
ATOM 5079 N N . THR A 1 665 ? 14.493 11.908 -7.907 1.00 67.12 665 THR A N 1
ATOM 5080 C CA . THR A 1 665 ? 13.536 12.048 -6.811 1.00 67.12 665 THR A CA 1
ATOM 5081 C C . THR A 1 665 ? 13.802 10.990 -5.732 1.00 67.12 665 THR A C 1
ATOM 5083 O O . THR A 1 665 ? 14.496 10.002 -5.961 1.00 67.12 665 THR A O 1
ATOM 5086 N N . ALA A 1 666 ? 13.192 11.148 -4.553 1.00 52.09 666 ALA A N 1
ATOM 5087 C CA . ALA A 1 666 ? 13.321 10.208 -3.430 1.00 52.09 666 ALA A CA 1
ATOM 5088 C C . ALA A 1 666 ? 12.967 8.748 -3.778 1.00 52.09 666 ALA A C 1
ATOM 5090 O O . ALA A 1 666 ? 13.551 7.819 -3.235 1.00 52.09 666 ALA A O 1
ATOM 5091 N N . ASN A 1 667 ? 12.013 8.548 -4.694 1.00 53.22 667 ASN A N 1
ATOM 5092 C CA . ASN A 1 667 ? 11.578 7.232 -5.170 1.00 53.22 667 ASN A CA 1
ATOM 5093 C C . ASN A 1 667 ? 12.291 6.786 -6.461 1.00 53.22 667 ASN A C 1
ATOM 5095 O O . ASN A 1 667 ? 11.820 5.872 -7.133 1.00 53.22 667 ASN A O 1
ATOM 5099 N N . GLY A 1 668 ? 13.394 7.443 -6.832 1.00 65.50 668 GLY A N 1
ATOM 5100 C CA . GLY A 1 668 ? 14.260 7.006 -7.924 1.00 65.50 668 GLY A CA 1
ATOM 5101 C C . GLY A 1 668 ? 13.827 7.413 -9.337 1.00 65.50 668 GLY A C 1
ATOM 5102 O O . GLY A 1 668 ? 14.331 6.835 -10.296 1.00 65.50 668 GLY A O 1
ATOM 5103 N N . ARG A 1 669 ? 12.925 8.392 -9.506 1.00 74.50 669 ARG A N 1
ATOM 5104 C CA . ARG A 1 669 ? 12.579 8.950 -10.831 1.00 74.50 669 ARG A CA 1
ATOM 5105 C C . ARG A 1 669 ? 13.567 10.041 -11.242 1.00 74.50 669 ARG A C 1
ATOM 5107 O O . ARG A 1 669 ? 14.014 10.806 -10.398 1.00 74.50 669 ARG A O 1
ATOM 5114 N N . LEU A 1 670 ? 13.867 10.151 -12.534 1.00 83.38 670 LEU A N 1
ATOM 5115 C CA . LEU A 1 670 ? 14.767 11.179 -13.073 1.00 83.38 670 LEU A CA 1
ATOM 5116 C C . LEU A 1 670 ? 14.210 12.597 -12.884 1.00 83.38 670 LEU A C 1
ATOM 5118 O O . LEU A 1 670 ? 13.058 12.870 -13.230 1.00 83.38 670 LEU A O 1
ATOM 5122 N N . LYS A 1 671 ? 15.055 13.512 -12.403 1.00 84.75 671 LYS A N 1
ATOM 5123 C CA . LYS A 1 671 ? 14.844 14.963 -12.472 1.00 84.75 671 LYS A CA 1
ATOM 5124 C C . LYS A 1 671 ? 15.561 15.487 -13.716 1.00 84.75 671 LYS A C 1
ATOM 5126 O O . LYS A 1 671 ? 16.727 15.834 -13.650 1.00 84.75 671 LYS A O 1
ATOM 5131 N N . ARG A 1 672 ? 14.865 15.490 -14.856 1.00 87.00 672 ARG A N 1
ATOM 5132 C CA . ARG A 1 672 ? 15.458 15.706 -16.193 1.00 87.00 672 ARG A CA 1
ATOM 5133 C C . ARG A 1 672 ? 16.155 17.058 -16.384 1.00 87.00 672 ARG A C 1
ATOM 5135 O O . ARG A 1 672 ? 17.044 17.141 -17.222 1.00 87.00 672 ARG A O 1
ATOM 5142 N N . ASP A 1 673 ? 15.745 18.081 -15.638 1.00 84.06 673 ASP A N 1
ATOM 5143 C CA . ASP A 1 673 ? 16.317 19.431 -15.732 1.00 84.06 673 ASP A CA 1
ATOM 5144 C C . ASP A 1 673 ? 17.655 19.585 -14.977 1.00 84.06 673 ASP A C 1
ATOM 5146 O O . ASP A 1 673 ? 18.350 20.580 -15.186 1.00 84.06 673 ASP A O 1
ATOM 5150 N N . ALA A 1 674 ? 17.996 18.638 -14.090 1.00 82.50 674 ALA A N 1
ATOM 5151 C CA . ALA A 1 674 ? 19.219 18.614 -13.277 1.00 82.50 674 ALA A CA 1
ATOM 5152 C C . ALA A 1 674 ? 20.304 17.739 -13.919 1.00 82.50 674 ALA A C 1
ATOM 5154 O O . ALA A 1 674 ? 21.499 18.098 -13.790 1.00 82.50 674 ALA A O 1
#